Protein AF-A0A1C2GJH0-F1 (afdb_monomer_lite)

Sequence (379 aa):
MHFSRSEIKTSQNTSKAVANNSGSAGRSMPAVPVLQQKPAQKTEGEQQENQAETEGQPLQLKEDSFAGEGVVQREVVNKKNDGTELGAVAEEFFNHVNELAQNAYKFAVNAPGLGPYAGLDGYTELWKEKWDMHLAGLPVPLMAATFGYVVESLVSNVLGPFRPTPPGGYTIYYQVVVGGTRPDLVLRKSDTGEDVAWIDLTAAESGGHIFDKDNWDKKVPRYAEVVYPSLSPGTLMLMRANRDNVSAGLTQEEFEEQKKQVEEAYALKKAQWMEMGKNYQYGVLKNQIPAAPMLLEIRPDLKQNFIKDRLQQDFGVEEINIGLIPSILSAMGVLSGPWGFGLGTSSSRAAGEVWLTEHDPAPPTIPENETGIVEENIN

Radius of gyration: 28.13 Å; chains: 1; bounding box: 59×109×71 Å

pLDDT: mean 75.01, std 23.37, range [28.91, 97.94]

Secondary structure (DSSP, 8-state):
---------------------------PPPPPP---PPPPPP---------------------------------EEEEE--SSHHHHHHHHHHHHHHHHHHHHHHHHHH-TT-GGGTTSSHHHHHHHHHHHHHHTT---TTHHHHHHHHHHHHHH-TTSTTPPPPPTTEEEEES--BTTB--SEEEEETTT--EEEEEEEEEGGGTTGGGGSTTGGGT-S-EEEEEE----HHHHHHHHHHTT---S---HHHHHHHHHHHHHHHHHHHHHHHHHHGGG-HHHHGGGSSS-HHHHHH-HHHHHHHHHHHHHHHHT-S---TTTHHHHHHHTT--SGGGT--TT----HHHHHHHHHHH-SS-----------------

Foldseek 3Di:
DDDDDDDDDDDDDDDDDDPPPPDPPPPPDPDDDDPDDDDDDDDDDDDDDDDDDDDPDPPDQDPDPDPDDDDDVQDLDPWFAPPDPLSVLQVVQSSLLLVLLQVQLVLCLLAVCNVVCCVVDPLSVVSNVQLVCLVVVHDRPPNQVSSQVSSLSQQLDPPHPSDDDRDPQKDKDAQDDDDPDTFRIFIAGPPPRDTSEGEHEEEPVGPDCVCVPPNVVVVYNTYTYRYDHTDALLSSVSSVVSVRVPPRDPDPVNSVVSSVLSVVLLVVLLVVLLVVLVCVACVNCVVVQPDDPVVCVVCLVSLLVVSQVVCCVVLVHPGDDSLASCQLSVSNVYHCVSSPDDPPRDHDVRSNSSSCQVRVPDHRPSPPDPPPPPPPPPD

Structure (mmCIF, N/CA/C/O backbone):
data_AF-A0A1C2GJH0-F1
#
_entry.id   AF-A0A1C2GJH0-F1
#
loop_
_atom_site.group_PDB
_atom_site.id
_atom_site.type_symbol
_atom_site.label_atom_id
_atom_site.label_alt_id
_atom_site.label_comp_id
_atom_site.label_asym_id
_atom_site.label_entity_id
_atom_site.label_seq_id
_atom_site.pdbx_PDB_ins_code
_atom_site.Cartn_x
_atom_site.Cartn_y
_atom_site.Cartn_z
_atom_site.occupancy
_atom_site.B_iso_or_equiv
_atom_site.auth_seq_id
_atom_site.auth_comp_id
_atom_site.auth_asym_id
_atom_site.auth_atom_id
_atom_site.pdbx_PDB_model_num
ATOM 1 N N . MET A 1 1 ? -7.370 66.327 -26.637 1.00 39.22 1 MET A N 1
ATOM 2 C CA . MET A 1 1 ? -8.053 65.712 -27.794 1.00 39.22 1 MET A CA 1
ATOM 3 C C . MET A 1 1 ? -8.318 64.258 -27.453 1.00 39.22 1 MET A C 1
ATOM 5 O O . MET A 1 1 ? -7.414 63.438 -27.516 1.00 39.22 1 MET A O 1
ATOM 9 N N . HIS A 1 2 ? -9.526 63.988 -26.967 1.00 34.94 2 HIS A N 1
ATOM 10 C CA . HIS A 1 2 ? -10.032 62.648 -26.698 1.00 34.94 2 HIS A CA 1
ATOM 11 C C . HIS A 1 2 ? -10.598 62.075 -27.994 1.00 34.94 2 HIS A C 1
ATOM 13 O O . HIS A 1 2 ? -11.453 62.716 -28.600 1.00 34.94 2 HIS A O 1
ATOM 19 N N . PHE A 1 3 ? -10.160 60.880 -28.389 1.00 35.06 3 PHE A N 1
ATOM 20 C CA . PHE A 1 3 ? -10.878 60.087 -29.380 1.00 35.06 3 PHE A CA 1
ATOM 21 C C . PHE A 1 3 ? -11.395 58.802 -28.746 1.00 35.06 3 PHE A C 1
ATOM 23 O O . PHE A 1 3 ? -10.656 57.993 -28.186 1.00 35.06 3 PHE A O 1
ATOM 30 N N . SER A 1 4 ? -12.718 58.725 -28.811 1.00 37.09 4 SER A N 1
ATOM 31 C CA . SER A 1 4 ? -13.616 57.691 -28.332 1.00 37.09 4 SER A CA 1
ATOM 32 C C . SER A 1 4 ? -13.367 56.369 -29.061 1.00 37.09 4 SER A C 1
ATOM 34 O O . SER A 1 4 ? -13.242 56.352 -30.286 1.00 37.09 4 SER A O 1
ATOM 36 N N . ARG A 1 5 ? -13.309 55.259 -28.316 1.00 41.16 5 ARG A N 1
ATOM 37 C CA . ARG A 1 5 ? -13.349 53.901 -28.875 1.00 41.16 5 ARG A CA 1
ATOM 38 C C . ARG A 1 5 ? -14.808 53.481 -29.016 1.00 41.16 5 ARG A C 1
ATOM 40 O O . ARG A 1 5 ? -15.501 53.309 -28.019 1.00 41.16 5 ARG A O 1
ATOM 47 N N . SER A 1 6 ? -15.247 53.329 -30.259 1.00 42.00 6 SER A N 1
ATOM 48 C CA . SER A 1 6 ? -16.534 52.754 -30.633 1.00 42.00 6 SER A CA 1
ATOM 49 C C . SER A 1 6 ? -16.524 51.234 -30.489 1.00 42.00 6 SER A C 1
ATOM 51 O O . SER A 1 6 ? -15.601 50.554 -30.940 1.00 42.00 6 SER A O 1
ATOM 53 N N . GLU A 1 7 ? -17.591 50.736 -29.879 1.00 36.31 7 GLU A N 1
ATOM 54 C CA . GLU A 1 7 ? -17.977 49.337 -29.753 1.00 36.31 7 GLU A CA 1
ATOM 55 C C . GLU A 1 7 ? -18.173 48.677 -31.127 1.00 36.31 7 GLU A C 1
ATOM 57 O O . GLU A 1 7 ? -18.826 49.237 -32.007 1.00 36.31 7 GLU A O 1
ATOM 62 N N . ILE A 1 8 ? -17.682 47.445 -31.288 1.00 43.31 8 ILE A N 1
ATOM 63 C CA . ILE A 1 8 ? -18.180 46.512 -32.303 1.00 43.31 8 ILE A CA 1
ATOM 64 C C . ILE A 1 8 ? -18.640 45.259 -31.565 1.00 43.31 8 ILE A C 1
ATOM 66 O O . ILE A 1 8 ? -17.841 44.503 -31.015 1.00 43.31 8 ILE A O 1
ATOM 70 N N . LYS A 1 9 ? -19.962 45.083 -31.536 1.00 36.53 9 LYS A N 1
ATOM 71 C CA . LYS A 1 9 ? -20.650 43.853 -31.150 1.00 36.53 9 LYS A CA 1
ATOM 72 C C . LYS A 1 9 ? -20.667 42.913 -32.352 1.00 36.53 9 LYS A C 1
ATOM 74 O O . LYS A 1 9 ? -21.190 43.275 -33.403 1.00 36.53 9 LYS A O 1
ATOM 79 N N . THR A 1 10 ? -20.206 41.685 -32.161 1.00 39.91 10 THR A N 1
ATOM 80 C CA . THR A 1 10 ? -20.516 40.557 -33.045 1.00 39.91 10 THR A CA 1
ATOM 81 C C . THR A 1 10 ? -21.012 39.398 -32.193 1.00 39.91 10 THR A C 1
ATOM 83 O O . THR A 1 10 ? -20.280 38.842 -31.379 1.00 39.91 10 THR A O 1
ATOM 86 N N . SER A 1 11 ? -22.291 39.064 -32.365 1.00 34.78 11 SER A N 1
ATOM 87 C CA . SER A 1 11 ? -22.925 37.869 -31.815 1.00 34.78 11 SER A CA 1
ATOM 88 C C . SER A 1 11 ? -23.020 36.805 -32.905 1.00 34.78 11 SER A C 1
ATOM 90 O O . SER A 1 11 ? -23.638 37.080 -33.931 1.00 34.78 11 SER A O 1
ATOM 92 N N . GLN A 1 12 ? -22.497 35.603 -32.669 1.00 34.97 12 GLN A N 1
ATOM 93 C CA . GLN A 1 12 ? -22.937 34.348 -33.301 1.00 34.97 12 GLN A CA 1
ATOM 94 C C . GLN A 1 12 ? -22.677 33.223 -32.281 1.00 34.97 12 GLN A C 1
ATOM 96 O O . GLN A 1 12 ? -21.554 33.040 -31.831 1.00 34.97 12 GLN A O 1
ATOM 101 N N . ASN A 1 13 ? -23.721 32.741 -31.609 1.00 33.12 13 ASN A N 1
ATOM 102 C CA . ASN A 1 13 ? -24.522 31.553 -31.930 1.00 33.12 13 ASN A CA 1
ATOM 103 C C . ASN A 1 13 ? -23.788 30.201 -31.837 1.00 33.12 13 ASN A C 1
ATOM 105 O O . ASN A 1 13 ? -23.097 29.764 -32.746 1.00 33.12 13 ASN A O 1
ATOM 109 N N . THR A 1 14 ? -24.054 29.546 -30.702 1.00 37.66 14 THR A N 1
ATOM 110 C CA . THR A 1 14 ? -24.513 28.155 -30.546 1.00 37.66 14 THR A CA 1
ATOM 111 C C . THR A 1 14 ? -23.864 27.059 -31.390 1.00 37.66 14 THR A C 1
ATOM 113 O O . THR A 1 14 ? -24.236 26.826 -32.536 1.00 37.66 14 THR A O 1
ATOM 116 N N . SER A 1 15 ? -23.070 26.226 -30.716 1.00 34.47 15 SER A N 1
ATOM 117 C CA . SER A 1 15 ? -23.061 24.773 -30.918 1.00 34.47 15 SER A CA 1
ATOM 118 C C . SER A 1 15 ? -22.709 24.085 -29.597 1.00 34.47 15 SER A C 1
ATOM 120 O O . SER A 1 15 ? -21.550 23.999 -29.204 1.00 34.47 15 SER A O 1
ATOM 122 N N . LYS A 1 16 ? -23.745 23.634 -28.877 1.00 35.53 16 LYS A N 1
ATOM 123 C CA . LYS A 1 16 ? -23.615 22.666 -27.782 1.00 35.53 16 LYS A CA 1
ATOM 124 C C . LYS A 1 16 ? -23.274 21.316 -28.411 1.00 35.53 16 LYS A C 1
ATOM 126 O O . LYS A 1 16 ? -24.158 20.657 -28.950 1.00 35.53 16 LYS A O 1
ATOM 131 N N . ALA A 1 17 ? -22.011 20.913 -28.344 1.00 32.50 17 ALA A N 1
ATOM 132 C CA . ALA A 1 17 ? -21.631 19.529 -28.581 1.00 32.50 17 ALA A CA 1
ATOM 133 C C . ALA A 1 17 ? -21.962 18.725 -27.316 1.00 32.50 17 ALA A C 1
ATOM 135 O O . ALA A 1 17 ? -21.299 18.840 -26.287 1.00 32.50 17 ALA A O 1
ATOM 136 N N . VAL A 1 18 ? -23.047 17.956 -27.392 1.00 37.41 18 VAL A N 1
ATOM 137 C CA . VAL A 1 18 ? -23.379 16.888 -26.449 1.00 37.41 18 VAL A CA 1
ATOM 138 C C . VAL A 1 18 ? -22.428 15.732 -26.749 1.00 37.41 18 VAL A C 1
ATOM 140 O O . VAL A 1 18 ? -22.618 15.008 -27.723 1.00 37.41 18 VAL A O 1
ATOM 143 N N . ALA A 1 19 ? -21.381 15.580 -25.942 1.00 34.38 19 ALA A N 1
ATOM 144 C CA . ALA A 1 19 ? -20.588 14.360 -25.930 1.00 34.38 19 ALA A CA 1
ATOM 145 C C . ALA A 1 19 ? -21.296 13.348 -25.020 1.00 34.38 19 ALA A C 1
ATOM 147 O O . ALA A 1 19 ? -21.221 13.422 -23.794 1.00 34.38 19 ALA A O 1
ATOM 148 N N . ASN A 1 20 ? -22.026 12.429 -25.654 1.00 31.73 20 ASN A N 1
ATOM 149 C CA . ASN A 1 20 ? -22.469 11.174 -25.059 1.00 31.73 20 ASN A CA 1
ATOM 150 C C . ASN A 1 20 ? -21.229 10.383 -24.630 1.00 31.73 20 ASN A C 1
ATOM 152 O O . ASN A 1 20 ? -20.583 9.751 -25.464 1.00 31.73 20 ASN A O 1
ATOM 156 N N . ASN A 1 21 ? -20.901 10.413 -23.339 1.00 32.66 21 ASN A N 1
ATOM 157 C CA . ASN A 1 21 ? -19.925 9.497 -22.768 1.00 32.66 21 ASN A CA 1
ATOM 158 C C . ASN A 1 21 ? -20.664 8.209 -22.389 1.00 32.66 21 ASN A C 1
ATOM 160 O O . ASN A 1 21 ? -21.312 8.106 -21.347 1.00 32.66 21 ASN A O 1
ATOM 164 N N . SER A 1 22 ? -20.635 7.253 -23.309 1.00 34.00 22 SER A N 1
ATOM 165 C CA . SER A 1 22 ? -21.149 5.905 -23.130 1.00 34.00 22 SER A CA 1
ATOM 166 C C . SER A 1 22 ? -20.322 5.155 -22.084 1.00 34.00 22 SER A C 1
ATOM 168 O O . SER A 1 22 ? -19.172 4.809 -22.332 1.00 34.00 22 SER A O 1
ATOM 170 N N . GLY A 1 23 ? -20.943 4.893 -20.934 1.00 32.69 23 GLY A N 1
ATOM 171 C CA . GLY A 1 23 ? -20.806 3.646 -20.181 1.00 32.69 23 GLY A CA 1
ATOM 172 C C . GLY A 1 23 ? -19.397 3.211 -19.780 1.00 32.69 23 GLY A C 1
ATOM 173 O O . GLY A 1 23 ? -18.902 2.206 -20.281 1.00 32.69 23 GLY A O 1
ATOM 174 N N . SER A 1 24 ? -18.825 3.857 -18.762 1.00 34.06 24 SER A N 1
ATOM 175 C CA . SER A 1 24 ? -18.012 3.109 -17.798 1.00 34.06 24 SER A CA 1
ATOM 176 C C . SER A 1 24 ? -18.983 2.272 -16.970 1.00 34.06 24 SER A C 1
ATOM 178 O O . SER A 1 24 ? -19.619 2.766 -16.038 1.00 34.06 24 SER A O 1
ATOM 180 N N . ALA A 1 25 ? -19.178 1.019 -17.379 1.00 34.12 25 ALA A N 1
ATOM 181 C CA . ALA A 1 25 ? -19.816 0.018 -16.545 1.00 34.12 25 ALA A CA 1
ATOM 182 C C . ALA A 1 25 ? -18.879 -0.252 -15.363 1.00 34.12 25 ALA A C 1
ATOM 184 O O . ALA A 1 25 ? -18.069 -1.178 -15.386 1.00 34.12 25 ALA A O 1
ATOM 185 N N . GLY A 1 26 ? -18.978 0.589 -14.331 1.00 32.22 26 GLY A N 1
ATOM 186 C CA . GLY A 1 26 ? -18.554 0.210 -12.998 1.00 32.22 26 GLY A CA 1
ATOM 187 C C . GLY A 1 26 ? -19.263 -1.097 -12.685 1.00 32.22 26 GLY A C 1
ATOM 188 O O . GLY A 1 26 ? -20.493 -1.138 -12.613 1.00 32.22 26 GLY A O 1
ATOM 189 N N . ARG A 1 27 ? -18.501 -2.188 -12.585 1.00 33.00 27 ARG A N 1
ATOM 190 C CA . ARG A 1 27 ? -19.006 -3.422 -11.998 1.00 33.00 27 ARG A CA 1
ATOM 191 C C . ARG A 1 27 ? -19.407 -3.065 -10.570 1.00 33.00 27 ARG A C 1
ATOM 193 O O . ARG A 1 27 ? -18.554 -2.952 -9.697 1.00 33.00 27 ARG A O 1
ATOM 200 N N . SER A 1 28 ? -20.701 -2.811 -10.374 1.00 30.39 28 SER A N 1
ATOM 201 C CA . SER A 1 28 ? -21.332 -2.802 -9.061 1.00 30.39 28 SER A CA 1
ATOM 202 C C . SER A 1 28 ? -20.929 -4.106 -8.397 1.00 30.39 28 SER A C 1
ATOM 204 O O . SER A 1 28 ? -21.224 -5.183 -8.919 1.00 30.39 28 SER A O 1
ATOM 206 N N . MET A 1 29 ? -20.193 -3.995 -7.297 1.00 38.44 29 MET A N 1
ATOM 207 C CA . MET A 1 29 ? -19.873 -5.135 -6.453 1.00 38.44 29 MET A CA 1
ATOM 208 C C . MET A 1 29 ? -21.192 -5.813 -6.050 1.00 38.44 29 MET A C 1
ATOM 210 O O . MET A 1 29 ? -22.192 -5.115 -5.830 1.00 38.44 29 MET A O 1
ATOM 214 N N . PRO A 1 30 ? -21.241 -7.153 -5.998 1.00 31.55 30 PRO A N 1
ATOM 215 C CA . PRO A 1 30 ? -22.399 -7.846 -5.462 1.00 31.55 30 PRO A CA 1
ATOM 216 C C . PRO A 1 30 ? -22.631 -7.371 -4.024 1.00 31.55 30 PRO A C 1
ATOM 218 O O . PRO A 1 30 ? -21.698 -7.290 -3.226 1.00 31.55 30 PRO A O 1
ATOM 221 N N . ALA A 1 31 ? -23.876 -7.022 -3.703 1.00 29.72 31 ALA A N 1
ATOM 222 C CA . ALA A 1 31 ? -24.271 -6.750 -2.332 1.00 29.72 31 ALA A CA 1
ATOM 223 C C . ALA A 1 31 ? -23.976 -8.002 -1.494 1.00 29.72 31 ALA A C 1
ATOM 225 O O . ALA A 1 31 ? -24.549 -9.063 -1.745 1.00 29.72 31 ALA A O 1
ATOM 226 N N . VAL A 1 32 ? -23.066 -7.880 -0.528 1.00 40.00 32 VAL A N 1
ATOM 227 C CA . VAL A 1 32 ? -22.809 -8.930 0.459 1.00 40.00 32 VAL A CA 1
ATOM 228 C C . VAL A 1 32 ? -24.107 -9.129 1.254 1.00 40.00 32 VAL A C 1
ATOM 230 O O . VAL A 1 32 ? -24.621 -8.156 1.815 1.00 40.00 32 VAL A O 1
ATOM 233 N N . PRO A 1 33 ? -24.694 -10.339 1.283 1.00 30.58 33 PRO A N 1
ATOM 234 C CA . PRO A 1 33 ? -25.887 -10.576 2.073 1.00 30.58 33 PRO A CA 1
ATOM 235 C C . PRO A 1 33 ? -25.558 -10.409 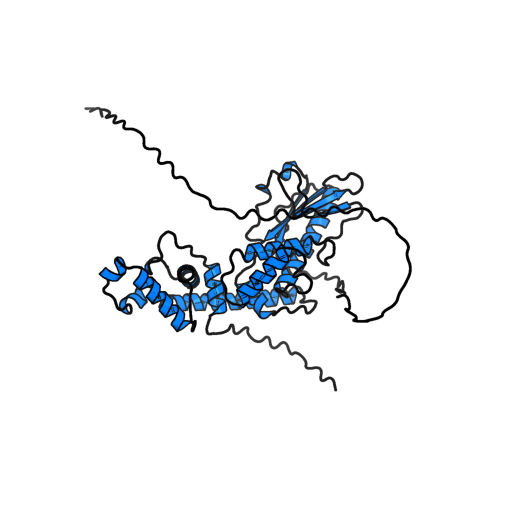3.556 1.00 30.58 33 PRO A C 1
ATOM 237 O O . PRO A 1 33 ? -24.651 -11.047 4.086 1.00 30.58 33 PRO A O 1
ATOM 240 N N . VAL A 1 34 ? -26.333 -9.561 4.231 1.00 35.03 34 VAL A N 1
ATOM 241 C CA . VAL A 1 34 ? -26.335 -9.450 5.690 1.00 35.03 34 VAL A CA 1
ATOM 242 C C . VAL A 1 34 ? -26.711 -10.818 6.264 1.00 35.03 34 VAL A C 1
ATOM 244 O O . VAL A 1 34 ? -27.834 -11.289 6.072 1.00 35.03 34 VAL A O 1
ATOM 247 N N . LEU A 1 35 ? -25.771 -11.456 6.964 1.00 30.44 35 LEU A N 1
ATOM 248 C CA . LEU A 1 35 ? -26.001 -12.663 7.756 1.00 30.44 35 LEU A CA 1
ATOM 249 C C . LEU A 1 35 ? -26.991 -12.335 8.885 1.00 30.44 35 LEU A C 1
ATOM 251 O O . LEU A 1 35 ? -26.616 -11.895 9.970 1.00 30.44 35 LEU A O 1
ATOM 255 N N . GLN A 1 36 ? -28.284 -12.531 8.622 1.00 32.53 36 GLN A N 1
ATOM 256 C CA . GLN A 1 36 ? -29.311 -12.532 9.658 1.00 32.53 36 GLN A CA 1
ATOM 257 C C . GLN A 1 36 ? -29.128 -13.776 10.530 1.00 32.53 36 GLN A C 1
ATOM 259 O O . GLN A 1 36 ? -29.364 -14.904 10.094 1.00 32.53 36 GLN A O 1
ATOM 264 N N . GLN A 1 37 ? -28.716 -13.567 11.779 1.00 34.84 37 GLN A N 1
ATOM 265 C CA . GLN A 1 37 ? -28.674 -14.617 12.789 1.00 34.84 37 GLN A CA 1
ATOM 266 C C . GLN A 1 37 ? -30.101 -15.102 13.084 1.00 34.84 37 GLN A C 1
ATOM 268 O O . GLN A 1 37 ? -30.954 -14.351 13.557 1.00 34.84 37 GLN A O 1
ATOM 273 N N . LYS A 1 38 ? -30.362 -16.377 12.783 1.00 35.25 38 LYS A N 1
ATOM 274 C CA . LYS A 1 38 ? -31.616 -17.072 13.092 1.00 35.25 38 LYS A CA 1
ATOM 275 C C . LYS A 1 38 ? -31.499 -17.716 14.484 1.00 35.25 38 LYS A C 1
ATOM 277 O O . LYS A 1 38 ? -30.483 -18.358 14.746 1.00 35.25 38 LYS A O 1
ATOM 282 N N . PRO A 1 39 ? -32.499 -17.594 15.377 1.00 31.83 39 PRO A N 1
ATOM 283 C CA . PRO A 1 39 ? -32.430 -18.205 16.700 1.00 31.83 39 PRO A CA 1
ATOM 284 C C . PRO A 1 39 ? -32.543 -19.734 16.624 1.00 31.83 39 PRO A C 1
ATOM 286 O O . PRO A 1 39 ? -33.319 -20.285 15.839 1.00 31.83 39 PRO A O 1
ATOM 289 N N . ALA A 1 40 ? -31.745 -20.402 17.459 1.00 32.56 40 ALA A N 1
ATOM 290 C CA . ALA A 1 40 ? -31.603 -21.849 17.536 1.00 32.56 40 ALA A CA 1
ATOM 291 C C . ALA A 1 40 ? -32.898 -22.550 17.990 1.00 32.56 40 ALA A C 1
ATOM 293 O O . ALA A 1 40 ? -33.461 -22.228 19.036 1.00 32.56 40 ALA A O 1
ATOM 294 N N . GLN A 1 41 ? -33.327 -23.563 17.233 1.00 31.80 41 GLN A N 1
ATOM 295 C CA . GLN A 1 41 ? -34.280 -24.571 17.697 1.00 31.80 41 GLN A CA 1
ATOM 296 C C . GLN A 1 41 ? -33.515 -25.810 18.169 1.00 31.80 41 GLN A C 1
ATOM 298 O O . GLN A 1 41 ? -32.755 -26.413 17.414 1.00 31.80 41 GLN A O 1
ATOM 303 N N . LYS A 1 42 ? -33.738 -26.177 19.436 1.00 38.25 42 LYS A N 1
ATOM 304 C CA . LYS A 1 42 ? -33.327 -27.452 20.030 1.00 38.25 42 LYS A CA 1
ATOM 305 C C . LYS A 1 42 ? -34.001 -28.609 19.297 1.00 38.25 42 LYS A C 1
ATOM 307 O O . LYS A 1 42 ? -35.226 -28.636 19.222 1.00 38.25 42 LYS A O 1
ATOM 312 N N . THR A 1 43 ? -33.210 -29.593 18.879 1.00 33.41 43 THR A N 1
ATOM 313 C CA . THR A 1 43 ? -33.709 -30.951 18.642 1.00 33.41 43 THR A CA 1
ATOM 314 C C . THR A 1 43 ? -32.710 -31.936 19.236 1.00 33.41 43 THR A C 1
ATOM 316 O O . THR A 1 43 ? -31.521 -31.875 18.934 1.00 33.41 43 THR A O 1
ATOM 319 N N . GLU A 1 44 ? -33.207 -32.779 20.134 1.00 38.00 44 GLU A N 1
ATOM 320 C CA . GLU A 1 44 ? -32.527 -33.944 20.699 1.00 38.00 44 GLU A CA 1
ATOM 321 C C . GLU A 1 44 ? -32.543 -35.094 19.678 1.00 38.00 44 GLU A C 1
ATOM 323 O O . GLU A 1 44 ? -33.517 -35.248 18.939 1.00 38.00 44 GLU A O 1
ATOM 328 N N . GLY A 1 45 ? -31.485 -35.908 19.641 1.00 32.66 45 GLY A N 1
ATOM 329 C CA . GLY A 1 45 ? -31.431 -37.124 18.826 1.00 32.66 45 GLY A CA 1
ATOM 330 C C . GLY A 1 45 ? -30.028 -37.727 18.748 1.00 32.66 45 GLY A C 1
ATOM 331 O O . GLY A 1 45 ? -29.094 -37.076 18.301 1.00 32.66 45 GLY A O 1
ATOM 332 N N . GLU A 1 46 ? -29.908 -38.958 19.227 1.00 32.47 46 GLU A N 1
ATOM 333 C CA . GLU A 1 46 ? -28.705 -39.721 19.572 1.00 32.47 46 GLU A CA 1
ATOM 334 C C . GLU A 1 46 ? -27.841 -40.271 18.412 1.00 32.47 46 GLU A C 1
ATOM 336 O O . GLU A 1 46 ? -28.348 -40.634 17.357 1.00 32.47 46 GLU A O 1
ATOM 341 N N . GLN A 1 47 ? -26.545 -40.432 18.744 1.00 33.62 47 GLN A N 1
ATOM 342 C CA . GLN A 1 47 ? -25.584 -41.510 18.412 1.00 33.62 47 GLN A CA 1
ATOM 343 C C . GLN A 1 47 ? -25.230 -41.839 16.942 1.00 33.62 47 GLN A C 1
ATOM 345 O O . GLN A 1 47 ? -26.026 -42.415 16.212 1.00 33.62 47 GLN A O 1
ATOM 350 N N . GLN A 1 48 ? -23.946 -41.688 16.576 1.00 32.22 48 GLN A N 1
ATOM 351 C CA . GLN A 1 48 ? -22.964 -42.797 16.563 1.00 32.22 48 GLN A CA 1
ATOM 352 C C . GLN A 1 48 ? -21.537 -42.325 16.212 1.00 32.22 48 GLN A C 1
ATOM 354 O O . GLN A 1 48 ? -21.336 -41.377 15.458 1.00 32.22 48 GLN A O 1
ATOM 359 N N . GLU A 1 49 ? -20.569 -43.018 16.816 1.00 35.19 49 GLU A N 1
ATOM 360 C CA . GLU A 1 49 ? -19.113 -42.905 16.690 1.00 35.19 49 GLU A CA 1
ATOM 361 C C . GLU A 1 49 ? -18.589 -42.953 15.247 1.00 35.19 49 GLU A C 1
ATOM 363 O O . GLU A 1 49 ? -18.989 -43.806 14.458 1.00 35.19 49 GLU A O 1
ATOM 368 N N . ASN A 1 50 ? -17.576 -42.132 14.954 1.00 33.34 50 ASN A N 1
ATOM 369 C CA . ASN A 1 50 ? -16.289 -42.646 14.480 1.00 33.34 50 ASN A CA 1
ATOM 370 C C . ASN A 1 50 ? -15.191 -41.588 14.642 1.00 33.34 50 ASN A C 1
ATOM 372 O O . ASN A 1 50 ? -15.292 -40.465 14.152 1.00 33.34 50 ASN A O 1
ATOM 376 N N . GLN A 1 51 ? -14.155 -41.987 15.374 1.00 34.31 51 GLN A N 1
ATOM 377 C CA . GLN A 1 51 ? -12.935 -41.241 15.647 1.00 34.31 51 GLN A CA 1
ATOM 378 C C . GLN A 1 51 ? -12.070 -41.137 14.385 1.00 34.31 51 GLN A C 1
ATOM 380 O O . GLN A 1 51 ? -11.763 -42.143 13.748 1.00 34.31 51 GLN A O 1
ATOM 385 N N . ALA A 1 52 ? -11.620 -39.924 14.079 1.00 33.19 52 ALA A N 1
ATOM 386 C CA . ALA A 1 52 ? -10.389 -39.670 13.344 1.00 33.19 52 ALA A CA 1
ATOM 387 C C . ALA A 1 52 ? -9.781 -38.395 13.939 1.00 33.19 52 ALA A C 1
ATOM 389 O O . ALA A 1 52 ? -10.165 -37.278 13.598 1.00 33.19 52 ALA A O 1
ATOM 390 N N . GLU A 1 53 ? -8.900 -38.588 14.918 1.00 33.31 53 GLU A N 1
ATOM 391 C CA . GLU A 1 53 ? -8.087 -37.536 15.516 1.00 33.31 53 GLU A CA 1
ATOM 392 C C . GLU A 1 53 ? -7.114 -37.001 14.460 1.00 33.31 53 GLU A C 1
ATOM 394 O O . GLU A 1 53 ? -6.279 -37.720 13.914 1.00 33.31 53 GLU A O 1
ATOM 399 N N . THR A 1 54 ? -7.228 -35.716 14.146 1.00 33.19 54 THR A N 1
ATOM 400 C CA . THR A 1 54 ? -6.132 -34.938 13.571 1.00 33.19 54 THR A CA 1
ATOM 401 C C . THR A 1 54 ? -6.093 -33.648 14.372 1.00 33.19 54 THR A C 1
ATOM 403 O O . THR A 1 54 ? -6.879 -32.729 14.148 1.00 33.19 54 THR A O 1
ATOM 406 N N . GLU A 1 55 ? -5.257 -33.650 15.407 1.00 31.95 55 GLU A N 1
ATOM 407 C CA . GLU A 1 55 ? -5.053 -32.532 16.322 1.00 31.95 55 GLU A CA 1
ATOM 408 C C . GLU A 1 55 ? -4.463 -31.332 15.566 1.00 31.95 55 GLU A C 1
ATOM 410 O O . GLU A 1 55 ? -3.256 -31.221 15.364 1.00 31.95 55 GLU A O 1
ATOM 415 N N . GLY A 1 56 ? -5.325 -30.409 15.144 1.00 32.12 56 GLY A N 1
ATOM 416 C CA . GLY A 1 56 ? -4.934 -29.029 14.886 1.00 32.12 56 GLY A CA 1
ATOM 417 C C . GLY A 1 56 ? -4.885 -28.292 16.218 1.00 32.12 56 GLY A C 1
ATOM 418 O O . GLY A 1 56 ? -5.929 -27.915 16.750 1.00 32.12 56 GLY A O 1
ATOM 419 N N . GLN A 1 57 ? -3.689 -28.113 16.782 1.00 30.20 57 GLN A N 1
ATOM 420 C CA . GLN A 1 57 ? -3.516 -27.255 17.952 1.00 30.20 57 GLN A CA 1
ATOM 421 C C . GLN A 1 57 ? -3.953 -25.820 17.606 1.00 30.20 57 GLN A C 1
ATOM 423 O O . GLN A 1 57 ? -3.479 -25.265 16.611 1.00 30.20 57 GLN A O 1
ATOM 428 N N . PRO A 1 58 ? -4.834 -25.186 18.399 1.00 32.91 58 PRO A N 1
ATOM 429 C CA . PRO A 1 58 ? -5.117 -23.771 18.239 1.00 32.91 58 PRO A CA 1
ATOM 430 C C . PRO A 1 58 ? -3.864 -22.970 18.608 1.00 32.91 58 PRO A C 1
ATOM 432 O O . PRO A 1 58 ? -3.301 -23.154 19.687 1.00 32.91 58 PRO A O 1
ATOM 435 N N . LEU A 1 59 ? -3.440 -22.077 17.710 1.00 34.69 59 LEU A N 1
ATOM 436 C CA . LEU A 1 59 ? -2.427 -21.051 17.964 1.00 34.69 59 LEU A CA 1
ATOM 437 C C . LEU A 1 59 ? -2.852 -20.218 19.185 1.00 34.69 59 LEU A C 1
ATOM 439 O O . LEU A 1 59 ? -3.633 -19.275 19.074 1.00 34.69 59 LEU A O 1
ATOM 443 N N . GLN A 1 60 ? -2.355 -20.588 20.364 1.00 28.91 60 GLN A N 1
ATOM 444 C CA . GLN A 1 60 ? -2.415 -19.752 21.554 1.00 28.91 60 GLN A CA 1
ATOM 445 C C . GLN A 1 60 ? -1.388 -18.637 21.380 1.00 28.91 60 GLN A C 1
ATOM 447 O O . GLN A 1 60 ? -0.190 -18.835 21.579 1.00 28.91 60 GLN A O 1
ATOM 452 N N . LEU A 1 61 ? -1.862 -17.460 20.978 1.00 34.47 61 LEU A N 1
ATOM 453 C CA . LEU A 1 61 ? -1.095 -16.230 21.116 1.00 34.47 61 LEU A CA 1
ATOM 454 C C . LEU A 1 61 ? -0.893 -15.997 22.617 1.00 34.47 61 LEU A C 1
ATOM 456 O O . LEU A 1 61 ? -1.859 -15.795 23.351 1.00 34.47 61 LEU A O 1
ATOM 460 N N . LYS A 1 62 ? 0.354 -16.102 23.081 1.00 31.38 62 LYS A N 1
ATOM 461 C CA . LYS A 1 62 ? 0.716 -15.718 24.445 1.00 31.38 62 LYS A CA 1
ATOM 462 C C . LYS A 1 62 ? 0.473 -14.220 24.603 1.00 31.38 62 LYS A C 1
ATOM 464 O O . LYS A 1 62 ? 1.024 -13.418 23.853 1.00 31.38 62 LYS A O 1
ATOM 469 N N . GLU A 1 63 ? -0.358 -13.867 25.576 1.00 32.81 63 GLU A N 1
ATOM 470 C CA . GLU A 1 63 ? -0.533 -12.500 26.058 1.00 32.81 63 GLU A CA 1
ATOM 471 C C . GLU A 1 63 ? 0.715 -12.091 26.851 1.00 32.81 63 GLU A C 1
ATOM 473 O O . GLU A 1 63 ? 0.720 -12.097 28.081 1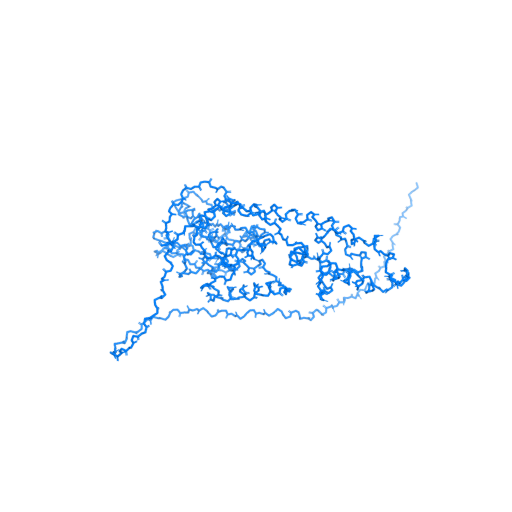.00 32.81 63 GLU A O 1
ATOM 478 N N . ASP A 1 64 ? 1.801 -11.765 26.153 1.00 33.28 64 ASP A N 1
ATOM 479 C CA . ASP A 1 64 ? 2.919 -11.084 26.792 1.00 33.28 64 ASP A CA 1
ATOM 480 C C . ASP A 1 64 ? 2.580 -9.591 26.872 1.00 33.28 64 ASP A C 1
ATOM 482 O O . ASP A 1 64 ? 2.521 -8.864 25.878 1.00 33.28 64 ASP A O 1
ATOM 486 N N . SER A 1 65 ? 2.302 -9.137 28.091 1.00 31.72 65 SER A N 1
ATOM 487 C CA . SER A 1 65 ? 2.103 -7.734 28.438 1.00 31.72 65 SER A CA 1
ATOM 488 C C . SER A 1 65 ? 3.401 -6.950 28.204 1.00 31.72 65 SER A C 1
ATOM 490 O O . SER A 1 65 ? 4.286 -6.933 29.062 1.00 31.72 65 SER A O 1
ATOM 492 N N . PHE A 1 66 ? 3.525 -6.302 27.046 1.00 35.28 66 PHE A N 1
ATOM 493 C CA . PHE A 1 66 ? 4.685 -5.486 26.685 1.00 35.28 66 PHE A CA 1
ATOM 494 C C . PHE A 1 66 ? 4.444 -4.003 26.990 1.00 35.28 66 PHE A C 1
ATOM 496 O O . PHE A 1 66 ? 3.838 -3.267 26.213 1.00 35.28 66 PHE A O 1
ATOM 503 N N . ALA A 1 67 ? 4.981 -3.550 28.123 1.00 30.89 67 ALA A N 1
ATOM 504 C CA . ALA A 1 67 ? 5.254 -2.142 28.387 1.00 30.89 67 ALA A CA 1
ATOM 505 C C . ALA A 1 67 ? 6.679 -1.825 27.900 1.00 30.89 67 ALA A C 1
ATOM 507 O O . ALA A 1 67 ? 7.644 -1.986 28.641 1.00 30.89 67 ALA A O 1
ATOM 508 N N . GLY A 1 68 ? 6.813 -1.419 26.636 1.00 32.19 68 GLY A N 1
ATOM 509 C CA . GLY A 1 68 ? 8.078 -0.987 26.039 1.00 32.19 68 GLY A CA 1
ATOM 510 C C . GLY A 1 68 ? 7.846 0.185 25.089 1.00 32.19 68 GLY A C 1
ATOM 511 O O . GLY A 1 68 ? 7.152 0.054 24.082 1.00 32.19 68 GLY A O 1
ATOM 512 N N . GLU A 1 69 ? 8.376 1.355 25.441 1.00 33.81 69 GLU A N 1
ATOM 513 C CA . GLU A 1 69 ? 8.308 2.592 24.658 1.00 33.81 69 GLU A CA 1
ATOM 514 C C . GLU A 1 69 ? 9.238 2.529 23.435 1.00 33.81 69 GLU A C 1
ATOM 516 O O . GLU A 1 69 ? 10.311 3.121 23.411 1.00 33.81 69 GLU A O 1
ATOM 521 N N . GLY A 1 70 ? 8.796 1.842 22.383 1.00 33.03 70 GLY A N 1
ATOM 522 C CA . GLY A 1 70 ? 9.211 2.126 21.012 1.00 33.03 70 GLY A CA 1
ATOM 523 C C . GLY A 1 70 ? 8.184 3.066 20.388 1.00 33.03 70 GLY A C 1
ATOM 524 O O . GLY A 1 70 ? 7.003 2.718 20.298 1.00 33.03 70 GLY A O 1
ATOM 525 N N . VAL A 1 71 ? 8.593 4.280 20.011 1.00 35.44 71 VAL A N 1
ATOM 526 C CA . VAL A 1 71 ? 7.713 5.277 19.382 1.00 35.44 71 VAL A CA 1
ATOM 527 C C . VAL A 1 71 ? 7.374 4.812 17.964 1.00 35.44 71 VAL A C 1
ATOM 529 O O . VAL A 1 71 ? 7.971 5.241 16.983 1.00 35.44 71 VAL A O 1
ATOM 532 N N . VAL A 1 72 ? 6.373 3.938 17.861 1.00 41.06 72 VAL A N 1
ATOM 533 C CA . VAL A 1 72 ? 5.483 3.913 16.700 1.00 41.06 72 VAL A CA 1
ATOM 534 C C . VAL A 1 72 ? 4.944 5.330 16.556 1.00 41.06 72 VAL A C 1
ATOM 536 O O . VAL A 1 72 ? 4.670 5.998 17.558 1.00 41.06 72 VAL A O 1
ATOM 539 N N . GLN A 1 73 ? 4.773 5.795 15.326 1.00 44.22 73 GLN A N 1
ATOM 540 C CA . GLN A 1 73 ? 3.933 6.948 15.042 1.00 44.22 73 GLN A CA 1
ATOM 541 C C . GLN A 1 73 ? 2.498 6.592 15.485 1.00 44.22 73 GLN A C 1
ATOM 543 O O . GLN A 1 73 ? 1.690 6.080 14.717 1.00 44.22 73 GLN A O 1
ATOM 548 N N . ARG A 1 74 ? 2.235 6.728 16.792 1.00 51.19 74 ARG A N 1
ATOM 549 C CA . ARG A 1 74 ? 0.967 6.461 17.470 1.00 51.19 74 ARG A CA 1
ATOM 550 C C . ARG A 1 74 ? 0.053 7.616 17.132 1.00 51.19 74 ARG A C 1
ATOM 552 O O . ARG A 1 74 ? -0.050 8.569 17.900 1.00 51.19 74 ARG A O 1
ATOM 559 N N . GLU A 1 75 ? -0.559 7.568 15.964 1.00 62.03 75 GLU A N 1
ATOM 560 C CA . GLU A 1 75 ? -1.432 8.649 15.552 1.00 62.03 75 GLU A CA 1
ATOM 561 C C . GLU A 1 75 ? -2.860 8.129 15.438 1.00 62.03 75 GLU A C 1
ATOM 563 O O . GLU A 1 75 ? -3.337 7.689 14.400 1.00 62.03 75 GLU A O 1
ATOM 568 N N . VAL A 1 76 ? -3.573 8.190 16.564 1.00 66.25 76 VAL A N 1
ATOM 569 C CA . VAL A 1 76 ? -5.018 8.399 16.503 1.00 66.25 76 VAL A CA 1
ATOM 570 C C . VAL A 1 76 ? -5.190 9.830 16.000 1.00 66.25 76 VAL A C 1
ATOM 572 O O . VAL A 1 76 ? -5.166 10.784 16.784 1.00 66.25 76 VAL A O 1
ATOM 575 N N . VAL A 1 77 ? -5.264 9.993 14.682 1.00 71.38 77 VAL A N 1
ATOM 576 C CA . VAL A 1 77 ? -5.451 11.309 14.075 1.00 71.38 77 VAL A CA 1
ATOM 577 C C . VAL A 1 77 ? -6.907 11.723 14.215 1.00 71.38 77 VAL A C 1
ATOM 579 O O . VAL A 1 77 ? -7.819 10.908 14.372 1.00 71.38 77 VAL A O 1
ATOM 582 N N . ASN A 1 78 ? -7.135 13.035 14.188 1.00 67.50 78 ASN A N 1
ATOM 583 C CA . ASN A 1 78 ? -8.483 13.592 14.079 1.00 67.50 78 ASN A CA 1
ATOM 584 C C . ASN A 1 78 ? -9.425 13.201 15.234 1.00 67.50 78 ASN A C 1
ATOM 586 O O . ASN A 1 78 ? -10.645 13.157 15.077 1.00 67.50 78 ASN A O 1
ATOM 590 N N . LYS A 1 79 ? -8.851 12.953 16.417 1.00 77.56 79 LYS A N 1
ATOM 591 C CA . LYS A 1 79 ? -9.577 12.598 17.635 1.00 77.56 79 LYS A CA 1
ATOM 592 C C . LYS A 1 79 ? -10.378 13.781 18.170 1.00 77.56 79 LYS A C 1
ATOM 594 O O . LYS A 1 79 ? -9.820 14.825 18.509 1.00 77.56 79 LYS A O 1
ATOM 599 N N . LYS A 1 80 ? -11.682 13.574 18.356 1.00 78.06 80 LYS A N 1
ATOM 600 C CA . LYS A 1 80 ? -12.548 14.472 19.130 1.00 78.06 80 LYS A CA 1
ATOM 601 C C . LYS A 1 80 ? -12.932 13.799 20.445 1.00 78.06 80 LYS A C 1
ATOM 603 O O . LYS A 1 80 ? -13.608 12.773 20.445 1.00 78.06 80 LYS A O 1
ATOM 608 N N . ASN A 1 81 ? -12.504 14.391 21.558 1.00 75.62 81 ASN A N 1
ATOM 609 C CA . ASN A 1 81 ? -12.887 13.991 22.910 1.00 75.62 81 ASN A CA 1
ATOM 610 C C . ASN A 1 81 ? -13.440 15.215 23.660 1.00 75.62 81 ASN A C 1
ATOM 612 O O . ASN A 1 81 ? -12.965 16.330 23.456 1.00 75.62 81 ASN A O 1
ATOM 616 N N . ASP A 1 82 ? -14.448 15.017 24.504 1.00 78.25 82 ASP A N 1
ATOM 617 C CA . ASP A 1 82 ? -15.113 16.073 25.272 1.00 78.25 82 ASP A CA 1
ATOM 618 C C . ASP A 1 82 ? -14.684 16.126 26.749 1.00 78.25 82 ASP A C 1
ATOM 620 O O . ASP A 1 82 ? -15.187 16.958 27.502 1.00 78.25 82 ASP A O 1
ATOM 624 N N . GLY A 1 83 ? -13.750 15.261 27.171 1.00 77.19 83 GLY A N 1
ATOM 625 C CA . GLY A 1 83 ? -13.198 15.241 28.533 1.00 77.19 83 GLY A CA 1
ATOM 626 C C . GLY A 1 83 ? -14.165 14.718 29.601 1.00 77.19 83 GLY A C 1
ATOM 627 O O . GLY A 1 83 ? -13.917 14.884 30.794 1.00 77.19 83 GLY A O 1
ATOM 628 N N . THR A 1 84 ? -15.278 14.110 29.185 1.00 88.62 84 THR A N 1
ATOM 629 C CA . THR A 1 84 ? -16.263 13.491 30.082 1.00 88.62 84 THR A CA 1
ATOM 630 C C . THR A 1 84 ? -15.851 12.067 30.474 1.00 88.62 84 THR A C 1
ATOM 632 O O . THR A 1 84 ? -14.902 11.514 29.925 1.00 88.62 84 THR A O 1
ATOM 635 N N . GLU A 1 85 ? -16.590 11.425 31.383 1.00 86.69 85 GLU A N 1
ATOM 636 C CA . GLU A 1 85 ? -16.412 9.995 31.696 1.00 86.69 85 GLU A CA 1
ATOM 637 C C . GLU A 1 85 ? -16.554 9.113 30.441 1.00 86.69 85 GLU A C 1
ATOM 639 O O . GLU A 1 85 ? -15.713 8.260 30.170 1.00 86.69 85 GLU A O 1
ATOM 644 N N . LEU A 1 86 ? -17.557 9.394 29.602 1.00 89.19 86 LEU A N 1
ATOM 645 C CA . LEU A 1 86 ? -17.705 8.753 28.289 1.00 89.19 86 LEU A CA 1
ATOM 646 C C . LEU A 1 86 ? -16.551 9.103 27.340 1.00 89.19 86 LEU A C 1
ATOM 648 O O . LEU A 1 86 ? -16.216 8.324 26.452 1.00 89.19 86 LEU A O 1
ATOM 652 N N . GLY A 1 87 ? -15.943 10.271 27.538 1.00 90.62 87 GLY A N 1
ATOM 653 C CA . GLY A 1 87 ? -14.715 10.687 26.882 1.00 90.62 87 GLY A CA 1
ATOM 654 C C . GLY A 1 87 ? -13.520 9.802 27.215 1.00 90.62 87 GLY A C 1
ATOM 655 O O . GLY A 1 87 ? -12.781 9.416 26.312 1.00 90.62 87 GLY A O 1
ATOM 656 N N . ALA A 1 88 ? -13.349 9.435 28.485 1.00 90.81 88 ALA A N 1
ATOM 657 C CA . ALA A 1 88 ? -12.290 8.522 28.912 1.00 90.81 88 ALA A CA 1
ATOM 658 C C . ALA A 1 88 ? -12.493 7.109 28.336 1.00 90.81 88 ALA A C 1
ATOM 660 O O . ALA A 1 88 ? -11.552 6.522 27.810 1.00 90.81 88 ALA A O 1
ATOM 661 N N . VAL A 1 89 ? -13.734 6.607 28.339 1.00 93.62 89 VAL A N 1
ATOM 662 C CA . VAL A 1 89 ? -14.076 5.309 27.725 1.00 93.62 89 VAL A CA 1
ATOM 663 C C . VAL A 1 89 ? -13.800 5.310 26.218 1.00 93.62 89 VAL A C 1
ATOM 665 O O . VAL A 1 89 ? -13.239 4.356 25.685 1.00 93.62 89 VAL A O 1
ATOM 668 N N . ALA A 1 90 ? -14.169 6.386 25.516 1.00 93.81 90 ALA A N 1
ATOM 669 C CA . ALA A 1 90 ? -13.881 6.522 24.090 1.00 93.81 90 ALA A CA 1
ATOM 670 C C . ALA A 1 90 ? -12.371 6.550 23.812 1.00 93.81 90 ALA A C 1
ATOM 672 O O . ALA A 1 90 ? -11.914 5.979 22.830 1.00 93.81 90 ALA A O 1
ATOM 673 N N . GLU A 1 91 ? -11.589 7.193 24.676 1.00 92.06 91 GLU A N 1
ATOM 674 C CA . GLU A 1 91 ? -10.135 7.256 24.558 1.00 92.06 91 GLU A CA 1
ATOM 675 C C . GLU A 1 91 ? -9.455 5.903 24.773 1.00 92.06 91 GLU A C 1
ATOM 677 O O . GLU A 1 91 ? -8.587 5.540 23.980 1.00 92.06 91 GLU A O 1
ATOM 682 N N . GLU A 1 92 ? -9.882 5.138 25.777 1.00 92.75 92 GLU A N 1
ATOM 683 C CA . GLU A 1 92 ? -9.442 3.753 25.970 1.00 92.75 92 GLU A CA 1
ATOM 684 C C . GLU A 1 92 ? -9.767 2.900 24.737 1.00 92.75 92 GLU A C 1
ATOM 686 O O . GLU A 1 92 ? -8.897 2.214 24.200 1.00 92.75 92 GLU A O 1
ATOM 691 N N . PHE A 1 93 ? -10.993 3.026 24.221 1.00 95.12 93 PHE A N 1
ATOM 692 C CA . PHE A 1 93 ? -11.426 2.345 23.005 1.00 95.12 93 PHE A CA 1
ATOM 693 C C . PHE A 1 93 ? -10.571 2.714 21.780 1.00 95.12 93 PHE A C 1
ATOM 695 O O . PHE A 1 93 ? -10.125 1.822 21.059 1.00 95.12 93 PHE A O 1
ATOM 702 N N . PHE A 1 94 ? -10.285 4.002 21.556 1.00 94.81 94 PHE A N 1
ATOM 703 C CA . PHE A 1 94 ? -9.442 4.453 20.441 1.00 94.81 94 PHE A CA 1
ATOM 704 C C . PHE A 1 94 ? -8.016 3.907 20.532 1.00 94.81 94 PHE A C 1
ATOM 706 O O . PHE A 1 94 ? -7.473 3.441 19.531 1.00 94.81 94 PHE A O 1
ATOM 713 N N . ASN A 1 95 ? -7.416 3.942 21.723 1.00 93.06 95 ASN A N 1
ATOM 714 C CA . ASN A 1 95 ? -6.056 3.451 21.929 1.00 93.06 95 ASN A CA 1
ATOM 715 C C . ASN A 1 95 ? -5.972 1.937 21.708 1.00 93.06 95 ASN A C 1
ATOM 717 O O . ASN A 1 95 ? -5.074 1.472 21.006 1.00 93.06 95 ASN A O 1
ATOM 721 N N . HIS A 1 96 ? -6.944 1.186 22.230 1.00 93.88 96 HIS A N 1
ATOM 722 C CA . HIS A 1 96 ? -6.997 -0.263 22.064 1.00 93.88 96 HIS A CA 1
ATOM 723 C C . HIS A 1 96 ? -7.165 -0.671 20.593 1.00 93.88 96 HIS A C 1
ATOM 725 O O . HIS A 1 96 ? -6.448 -1.537 20.094 1.00 93.88 96 HIS A O 1
ATOM 731 N N . VAL A 1 97 ? -8.064 -0.010 19.855 1.00 95.31 97 VAL A N 1
ATOM 732 C CA . VAL A 1 97 ? -8.238 -0.272 18.418 1.00 95.31 97 VAL A CA 1
ATOM 733 C C . VAL A 1 97 ? -6.990 0.107 17.622 1.00 95.31 97 VAL A C 1
ATOM 735 O O . VAL A 1 97 ? -6.625 -0.615 16.697 1.00 95.31 97 VAL A O 1
ATOM 738 N N . ASN A 1 98 ? -6.292 1.182 17.996 1.00 94.75 98 ASN A N 1
ATOM 739 C CA . ASN A 1 98 ? -5.011 1.523 17.385 1.00 94.75 98 ASN A CA 1
ATOM 740 C C . ASN A 1 98 ? -3.975 0.408 17.558 1.00 94.75 98 ASN A C 1
ATOM 742 O O . ASN A 1 98 ? -3.375 -0.008 16.572 1.00 94.75 98 ASN A O 1
ATOM 746 N N . GLU A 1 99 ? -3.790 -0.118 18.768 1.00 92.62 99 GLU A N 1
ATOM 747 C CA . GLU A 1 99 ? -2.864 -1.234 19.009 1.00 92.62 99 GLU A CA 1
ATOM 748 C C . GLU A 1 99 ? -3.196 -2.454 18.140 1.00 92.62 99 GLU A C 1
ATOM 750 O O . GLU A 1 99 ? -2.311 -3.037 17.509 1.00 92.62 99 GLU A O 1
ATOM 755 N N . LEU A 1 100 ? -4.481 -2.800 18.039 1.00 93.38 100 LEU A N 1
ATOM 756 C CA . LEU A 1 100 ? -4.945 -3.919 17.223 1.00 93.38 100 LEU A CA 1
ATOM 757 C C . LEU A 1 100 ? -4.743 -3.681 15.725 1.00 93.38 100 LEU A C 1
ATOM 759 O O . LEU A 1 100 ? -4.310 -4.598 15.030 1.00 93.38 100 LEU A O 1
ATOM 763 N N . ALA A 1 101 ? -4.973 -2.460 15.236 1.00 94.88 101 ALA A N 1
ATOM 764 C CA . ALA A 1 101 ? -4.701 -2.088 13.850 1.00 94.88 101 ALA A CA 1
ATOM 765 C C . ALA A 1 101 ? -3.202 -2.176 13.520 1.00 94.88 101 ALA A C 1
ATOM 767 O O . ALA A 1 101 ? -2.837 -2.731 12.483 1.00 94.88 101 ALA A O 1
ATOM 768 N N . GLN A 1 102 ? -2.321 -1.718 14.421 1.00 92.50 102 GLN A N 1
ATOM 769 C CA . GLN A 1 102 ? -0.873 -1.875 14.241 1.00 92.50 102 GLN A CA 1
ATOM 770 C C . GLN A 1 102 ? -0.464 -3.355 14.232 1.00 92.50 102 GLN A C 1
ATOM 772 O O . GLN A 1 102 ? 0.368 -3.767 13.424 1.00 92.50 102 GLN A O 1
ATOM 777 N N . ASN A 1 103 ? -1.052 -4.174 15.104 1.00 90.06 103 ASN A N 1
ATOM 778 C CA . ASN A 1 103 ? -0.758 -5.605 15.161 1.00 90.06 103 ASN A CA 1
ATOM 779 C C . ASN A 1 103 ? -1.270 -6.350 13.920 1.00 90.06 103 ASN A C 1
ATOM 781 O O . ASN A 1 103 ? -0.547 -7.185 13.378 1.00 90.06 103 ASN A O 1
ATOM 785 N N . ALA A 1 104 ? -2.464 -6.013 13.429 1.00 92.88 104 ALA A N 1
ATOM 786 C CA . ALA A 1 104 ? -3.013 -6.553 12.188 1.00 92.88 104 ALA A CA 1
ATOM 787 C C . ALA A 1 104 ? -2.150 -6.167 10.975 1.00 92.88 104 ALA A C 1
ATOM 789 O O . ALA A 1 104 ? -1.835 -7.024 10.149 1.00 92.88 104 ALA A O 1
ATOM 790 N N . TYR A 1 105 ? -1.696 -4.910 10.905 1.00 94.38 105 TYR A N 1
ATOM 791 C CA . TYR A 1 105 ? -0.751 -4.452 9.885 1.00 94.38 105 TYR A CA 1
ATOM 792 C C . TYR A 1 105 ? 0.547 -5.272 9.908 1.00 94.38 105 TYR A C 1
ATOM 794 O O . TYR A 1 105 ? 0.928 -5.845 8.888 1.00 94.38 105 TYR A O 1
ATOM 802 N N . LYS A 1 106 ? 1.208 -5.390 11.069 1.00 90.69 106 LYS A N 1
ATOM 803 C CA . LYS A 1 106 ? 2.449 -6.178 11.203 1.00 90.69 106 LYS A CA 1
ATOM 804 C C . LYS A 1 106 ? 2.243 -7.638 10.826 1.00 90.69 106 LYS A C 1
ATOM 806 O O . LYS A 1 106 ? 3.078 -8.208 10.131 1.00 90.69 106 LYS A O 1
ATOM 811 N N . PHE A 1 107 ? 1.134 -8.236 11.264 1.00 90.19 107 PHE A N 1
ATOM 812 C CA . PHE A 1 107 ? 0.782 -9.599 10.888 1.00 90.19 107 PHE A CA 1
ATOM 813 C C . PHE A 1 107 ? 0.697 -9.739 9.367 1.00 90.19 107 PHE A C 1
ATOM 815 O O . PHE A 1 107 ? 1.363 -10.603 8.812 1.00 90.19 107 PHE A O 1
ATOM 822 N N . ALA A 1 108 ? -0.044 -8.864 8.685 1.00 93.25 108 ALA A N 1
ATOM 823 C CA . ALA A 1 108 ? -0.197 -8.929 7.234 1.00 93.25 108 ALA A CA 1
ATOM 824 C C . ALA A 1 108 ? 1.113 -8.628 6.473 1.00 93.25 108 ALA A C 1
ATOM 826 O O . ALA A 1 108 ? 1.305 -9.123 5.367 1.00 93.25 108 ALA A O 1
ATOM 827 N N . VAL A 1 109 ? 2.037 -7.856 7.058 1.00 92.38 109 VAL A N 1
ATOM 828 C CA . VAL A 1 109 ? 3.393 -7.640 6.514 1.00 92.38 109 VAL A CA 1
ATOM 829 C C . VAL A 1 109 ? 4.278 -8.885 6.655 1.00 92.38 109 VAL A C 1
ATOM 831 O O . VAL A 1 109 ? 5.064 -9.192 5.760 1.00 92.38 109 VAL A O 1
ATOM 834 N N . ASN A 1 110 ? 4.174 -9.606 7.769 1.00 87.94 110 ASN A N 1
ATOM 835 C CA . ASN A 1 110 ? 4.982 -10.803 8.029 1.00 87.94 110 ASN A CA 1
ATOM 836 C C . ASN A 1 110 ? 4.410 -12.059 7.361 1.00 87.94 110 ASN A C 1
ATOM 838 O O . ASN A 1 110 ? 5.158 -12.911 6.882 1.00 87.94 110 ASN A O 1
ATOM 842 N N . ALA A 1 111 ? 3.085 -12.135 7.276 1.00 89.56 111 ALA A N 1
ATOM 843 C CA . ALA A 1 111 ? 2.328 -13.216 6.671 1.00 89.56 111 ALA A CA 1
ATOM 844 C C . ALA A 1 111 ? 1.406 -12.693 5.555 1.00 89.56 111 ALA A C 1
ATOM 846 O O . ALA A 1 111 ? 0.183 -12.735 5.709 1.00 89.56 111 ALA A O 1
ATOM 847 N N . PRO A 1 112 ? 1.949 -12.185 4.431 1.00 93.44 112 PRO A N 1
ATOM 848 C CA . PRO A 1 112 ? 1.146 -11.621 3.343 1.00 93.44 112 PRO A CA 1
ATOM 849 C C . PRO A 1 112 ? 0.214 -12.638 2.664 1.00 93.44 112 PRO A C 1
ATOM 851 O O . PRO A 1 112 ? -0.806 -12.255 2.106 1.00 93.44 112 PRO A O 1
ATOM 854 N N . GLY A 1 113 ? 0.480 -13.936 2.757 1.00 90.62 113 GLY A N 1
ATOM 855 C CA . GLY A 1 113 ? -0.431 -15.010 2.369 1.00 90.62 113 GLY A CA 1
ATOM 856 C C . GLY A 1 113 ? -1.603 -15.216 3.335 1.00 90.62 113 GLY A C 1
ATOM 857 O O . GLY A 1 113 ? -2.470 -16.038 3.051 1.00 90.62 113 GLY A O 1
ATOM 858 N N . LEU A 1 114 ? -1.639 -14.493 4.464 1.00 88.75 114 LEU A N 1
ATOM 859 C CA . LEU A 1 114 ? -2.663 -14.460 5.522 1.00 88.75 114 LEU A CA 1
ATOM 860 C C . LEU A 1 114 ? -2.952 -15.787 6.243 1.00 88.75 114 LEU A C 1
ATOM 862 O O . LEU A 1 114 ? -3.657 -15.794 7.255 1.00 88.75 114 LEU A O 1
ATOM 866 N N . GLY A 1 115 ? -2.412 -16.908 5.762 1.00 85.44 115 GLY A N 1
ATOM 867 C CA . GLY A 1 115 ? -2.579 -18.226 6.364 1.00 85.44 115 GLY A CA 1
ATOM 868 C C . GLY A 1 115 ? -4.064 -18.565 6.582 1.00 85.44 115 GLY A C 1
ATOM 869 O O . GLY A 1 115 ? -4.848 -18.480 5.634 1.00 85.44 115 GLY A O 1
ATOM 870 N N . PRO A 1 116 ? -4.489 -18.906 7.816 1.00 79.25 116 PRO A N 1
ATOM 871 C CA . PRO A 1 116 ? -5.891 -19.203 8.124 1.00 79.25 116 PRO A CA 1
ATOM 872 C C . PRO A 1 116 ? -6.876 -18.061 7.825 1.00 79.25 116 PRO A C 1
ATOM 874 O O . PRO A 1 116 ? -8.068 -18.319 7.682 1.00 79.25 116 PRO A O 1
ATOM 877 N N . TYR A 1 117 ? -6.403 -16.814 7.725 1.00 84.94 117 TYR A N 1
ATOM 878 C CA . TYR A 1 117 ? -7.247 -15.648 7.449 1.00 84.94 117 TYR A CA 1
ATOM 879 C C . TYR A 1 117 ? -7.392 -15.335 5.957 1.00 84.94 117 TYR A C 1
ATOM 881 O O . TYR A 1 117 ? -8.099 -14.394 5.619 1.00 84.94 117 TYR A O 1
ATOM 889 N N . ALA A 1 118 ? -6.763 -16.093 5.051 1.00 87.25 118 ALA A N 1
ATOM 890 C CA . ALA A 1 118 ? -6.857 -15.827 3.612 1.00 87.25 118 ALA A CA 1
ATOM 891 C C . ALA A 1 118 ? -8.302 -15.903 3.082 1.00 87.25 118 ALA A C 1
ATOM 893 O O . ALA A 1 118 ? -8.672 -15.140 2.198 1.00 87.25 118 ALA A O 1
ATOM 894 N N . GLY A 1 119 ? -9.121 -16.791 3.652 1.00 81.38 119 GLY A N 1
ATOM 895 C CA . GLY A 1 119 ? -10.541 -16.965 3.323 1.00 81.38 119 GLY A CA 1
ATOM 896 C C . GLY A 1 119 ? -11.490 -16.389 4.373 1.00 81.38 119 GLY A C 1
ATOM 897 O O . GLY A 1 119 ? -12.571 -16.934 4.575 1.00 81.38 119 GLY A O 1
ATOM 898 N N . LEU A 1 120 ? -11.057 -15.370 5.120 1.00 82.31 120 LEU A N 1
ATOM 899 C CA . LEU A 1 120 ? -11.874 -14.763 6.166 1.00 82.31 120 LEU A CA 1
ATOM 900 C C . LEU A 1 120 ? -13.118 -14.077 5.583 1.00 82.31 120 LEU A C 1
ATOM 902 O O . LEU A 1 120 ? -14.227 -14.270 6.081 1.00 82.31 120 LEU A O 1
ATOM 906 N N . ASP A 1 121 ? -12.926 -13.288 4.530 1.00 87.31 121 ASP A N 1
ATOM 907 C CA . ASP A 1 121 ? -13.985 -12.666 3.748 1.00 87.31 121 ASP A CA 1
ATOM 908 C C . ASP A 1 121 ? -13.522 -12.376 2.308 1.00 87.31 121 ASP A C 1
ATOM 910 O O . ASP A 1 121 ? -12.402 -12.696 1.902 1.00 87.31 121 ASP A O 1
ATOM 914 N N . GLY A 1 122 ? -14.389 -11.742 1.513 1.00 90.06 122 GLY A N 1
ATOM 915 C CA . GLY A 1 122 ? -14.073 -11.414 0.122 1.00 90.06 122 GLY A CA 1
ATOM 916 C C . GLY A 1 122 ? -12.908 -10.428 -0.051 1.00 90.06 122 GLY A C 1
ATOM 917 O O . GLY A 1 122 ? -12.330 -10.372 -1.136 1.00 90.06 122 GLY A O 1
ATOM 918 N N . TYR A 1 123 ? -12.538 -9.650 0.973 1.00 95.00 123 TYR A N 1
ATOM 919 C CA . TYR A 1 123 ? -11.395 -8.739 0.893 1.00 95.00 123 TYR A CA 1
ATOM 920 C C . TYR A 1 123 ? -10.080 -9.469 1.132 1.00 95.00 123 TYR A C 1
ATOM 922 O O . TYR A 1 123 ? -9.120 -9.233 0.394 1.00 95.00 123 TYR A O 1
ATOM 930 N N . THR A 1 124 ? -10.032 -10.377 2.108 1.00 91.75 124 THR A N 1
ATOM 931 C CA . THR A 1 124 ? -8.842 -11.207 2.336 1.00 91.75 124 THR A CA 1
ATOM 932 C C . THR A 1 124 ? -8.600 -12.178 1.182 1.00 91.75 124 THR A C 1
ATOM 934 O O . THR A 1 124 ? -7.450 -12.380 0.789 1.00 91.75 124 THR A O 1
ATOM 937 N N . GLU A 1 125 ? -9.667 -12.706 0.571 1.00 94.69 125 GLU A N 1
ATOM 938 C CA . GLU A 1 125 ? -9.574 -13.548 -0.629 1.00 94.69 125 GLU A CA 1
ATOM 939 C C . GLU A 1 125 ? -9.013 -12.758 -1.818 1.00 94.69 125 GLU A C 1
ATOM 941 O O . GLU A 1 125 ? -8.070 -13.199 -2.480 1.00 94.69 125 GLU A O 1
ATOM 946 N N . LEU A 1 126 ? -9.543 -11.551 -2.052 1.00 96.00 126 LEU A N 1
ATOM 947 C CA . LEU A 1 126 ? -9.057 -10.662 -3.106 1.00 96.00 126 LEU A CA 1
ATOM 948 C C . LEU A 1 126 ? -7.595 -10.264 -2.882 1.00 96.00 126 LEU A C 1
ATOM 950 O O . LEU A 1 126 ? -6.827 -10.159 -3.838 1.00 96.00 126 LEU A O 1
ATOM 954 N N . TRP A 1 127 ? -7.196 -10.021 -1.633 1.00 96.75 127 TRP A N 1
ATOM 955 C CA . TRP A 1 127 ? -5.796 -9.775 -1.311 1.00 96.75 127 TRP A CA 1
ATOM 956 C C . TRP A 1 127 ? -4.924 -10.972 -1.661 1.00 96.75 127 TRP A C 1
ATOM 958 O O . TRP A 1 127 ? -3.904 -10.781 -2.315 1.00 96.75 127 TRP A O 1
ATOM 968 N N . LYS A 1 128 ? -5.329 -12.190 -1.287 1.00 95.19 128 LYS A N 1
ATOM 969 C CA . LYS A 1 128 ? -4.561 -13.398 -1.598 1.00 95.19 128 LYS A CA 1
ATOM 970 C C . LYS A 1 128 ? -4.361 -13.567 -3.104 1.00 95.19 128 LYS A C 1
ATOM 972 O O . LYS A 1 128 ? -3.235 -13.792 -3.536 1.00 95.19 128 LYS A O 1
ATOM 977 N N . GLU A 1 129 ? -5.420 -13.383 -3.895 1.00 96.12 129 GLU A N 1
ATOM 978 C CA . GLU A 1 129 ? -5.345 -13.397 -5.362 1.00 96.12 129 GLU A CA 1
ATOM 979 C C . GLU A 1 129 ? -4.328 -12.366 -5.875 1.00 96.12 129 GLU A C 1
ATOM 981 O O . GLU A 1 129 ? -3.435 -12.682 -6.660 1.00 96.12 129 GLU A O 1
ATOM 986 N N . LYS A 1 130 ? -4.429 -11.126 -5.392 1.00 95.62 130 LYS A N 1
ATOM 987 C CA . LYS A 1 130 ? -3.548 -10.026 -5.795 1.00 95.62 130 LYS A CA 1
ATOM 988 C C . LYS A 1 130 ? -2.100 -10.219 -5.360 1.00 95.62 130 LYS A C 1
ATOM 990 O O . LYS A 1 130 ? -1.191 -9.868 -6.109 1.00 95.62 130 LYS A O 1
ATOM 995 N N . TRP A 1 131 ? -1.878 -10.770 -4.176 1.00 95.44 131 TRP A N 1
ATOM 996 C CA . TRP A 1 131 ? -0.552 -11.108 -3.684 1.00 95.44 131 TRP A CA 1
ATOM 997 C C . TRP A 1 131 ? 0.086 -12.199 -4.546 1.00 95.44 131 TRP A C 1
ATOM 999 O O . TRP A 1 131 ? 1.223 -12.036 -4.978 1.00 95.44 131 TRP A O 1
ATOM 1009 N N . ASP A 1 132 ? -0.662 -13.243 -4.911 1.00 92.06 132 ASP A N 1
ATOM 1010 C CA . ASP A 1 132 ? -0.178 -14.293 -5.816 1.00 92.06 132 ASP A CA 1
ATOM 1011 C C . ASP A 1 132 ? 0.139 -13.747 -7.215 1.00 92.06 132 ASP A C 1
ATOM 1013 O O . ASP A 1 132 ? 1.172 -14.083 -7.797 1.00 92.06 132 ASP A O 1
ATOM 1017 N N . MET A 1 133 ? -0.707 -12.856 -7.743 1.00 88.75 133 MET A N 1
ATOM 1018 C CA . MET A 1 133 ? -0.436 -12.148 -8.997 1.00 88.75 133 MET A CA 1
ATOM 1019 C C . MET A 1 133 ? 0.853 -11.322 -8.917 1.00 88.75 133 MET A C 1
ATOM 1021 O O . MET A 1 133 ? 1.656 -11.361 -9.848 1.00 88.75 133 MET A O 1
ATOM 1025 N N . HIS A 1 134 ? 1.065 -10.602 -7.814 1.00 89.62 134 HIS A N 1
ATOM 1026 C CA . HIS A 1 134 ? 2.282 -9.824 -7.592 1.00 89.62 134 HIS A CA 1
ATOM 1027 C C . HIS A 1 134 ? 3.520 -10.725 -7.506 1.00 89.62 134 HIS A C 1
ATOM 1029 O O . HIS A 1 134 ? 4.519 -10.453 -8.166 1.00 89.62 134 HIS A O 1
ATOM 1035 N N . LEU A 1 135 ? 3.448 -11.848 -6.782 1.00 86.50 135 LEU A N 1
ATOM 1036 C CA . LEU A 1 135 ? 4.533 -12.835 -6.734 1.00 86.50 135 LEU A CA 1
ATOM 1037 C C . LEU A 1 135 ? 4.850 -13.433 -8.113 1.00 86.50 135 LEU A C 1
ATOM 1039 O O . LEU A 1 135 ? 6.004 -13.769 -8.382 1.00 86.50 135 LEU A O 1
ATOM 1043 N N . ALA A 1 136 ? 3.847 -13.538 -8.987 1.00 81.50 136 ALA A N 1
ATOM 1044 C CA . ALA A 1 136 ? 3.991 -13.968 -10.375 1.00 81.50 136 ALA A CA 1
ATOM 1045 C C . ALA A 1 136 ? 4.454 -12.850 -11.338 1.00 81.50 136 ALA A C 1
ATOM 1047 O O . ALA A 1 136 ? 4.533 -13.093 -12.542 1.00 81.50 136 ALA A O 1
ATOM 1048 N N . GLY A 1 137 ? 4.742 -11.636 -10.848 1.00 76.25 137 GLY A N 1
ATOM 1049 C CA . GLY A 1 137 ? 5.172 -10.493 -11.667 1.00 76.25 137 GLY A CA 1
ATOM 1050 C C . GLY A 1 137 ? 4.065 -9.901 -12.549 1.00 76.25 137 GLY A C 1
ATOM 1051 O O . GLY A 1 137 ? 4.339 -9.236 -13.551 1.00 76.25 137 GLY A O 1
ATOM 1052 N N . LEU A 1 138 ? 2.796 -10.167 -12.228 1.00 76.88 138 LEU A N 1
ATOM 1053 C CA . LEU A 1 138 ? 1.655 -9.650 -12.978 1.00 76.88 138 LEU A CA 1
ATOM 1054 C C . LEU A 1 138 ? 1.260 -8.249 -12.481 1.00 76.88 138 LEU A C 1
ATOM 1056 O O . LEU A 1 138 ? 1.368 -7.960 -11.291 1.00 76.88 138 LEU A O 1
ATOM 1060 N N . PRO A 1 139 ? 0.732 -7.362 -13.348 1.00 76.50 139 PRO A N 1
ATOM 1061 C CA . PRO A 1 139 ? 0.241 -6.056 -12.919 1.00 76.50 139 PRO A CA 1
ATOM 1062 C C . PRO A 1 139 ? -0.936 -6.173 -11.943 1.00 76.50 139 PRO A C 1
ATOM 1064 O O . PRO A 1 139 ? -1.969 -6.758 -12.277 1.00 76.50 139 PRO A O 1
ATOM 1067 N N . VAL A 1 140 ? -0.818 -5.535 -10.775 1.00 85.88 140 VAL A N 1
ATOM 1068 C CA . VAL A 1 140 ? -1.846 -5.586 -9.726 1.00 85.88 140 VAL A CA 1
ATOM 1069 C C . VAL A 1 140 ? -2.418 -4.194 -9.432 1.00 85.88 140 VAL A C 1
ATOM 1071 O O . VAL A 1 140 ? -1.811 -3.402 -8.705 1.00 85.88 140 VAL A O 1
ATOM 1074 N N . PRO A 1 141 ? -3.595 -3.840 -9.981 1.00 83.31 141 PRO A N 1
ATOM 1075 C CA . PRO A 1 141 ? -4.207 -2.546 -9.707 1.00 83.31 141 PRO A CA 1
ATOM 1076 C C . PRO A 1 141 ? -4.701 -2.469 -8.259 1.00 83.31 141 PRO A C 1
ATOM 1078 O O . PRO A 1 141 ? -5.224 -3.441 -7.713 1.00 83.31 141 PRO A O 1
ATOM 1081 N N . LEU A 1 142 ? -4.617 -1.277 -7.661 1.00 87.25 142 LEU A N 1
ATOM 1082 C CA . LEU A 1 142 ? -5.162 -0.982 -6.328 1.00 87.25 142 LEU A CA 1
ATOM 1083 C C . LEU A 1 142 ? -4.608 -1.893 -5.215 1.00 87.25 142 LEU A C 1
ATOM 1085 O O . LEU A 1 142 ? -5.336 -2.235 -4.288 1.00 87.25 142 LEU A O 1
ATOM 1089 N N . MET A 1 143 ? -3.334 -2.289 -5.309 1.00 91.69 143 MET A N 1
ATOM 1090 C CA . MET A 1 143 ? -2.681 -3.155 -4.318 1.00 91.69 143 MET A CA 1
ATOM 1091 C C . MET A 1 143 ? -2.761 -2.567 -2.901 1.00 91.69 143 MET A C 1
ATOM 1093 O O . MET A 1 143 ? -3.211 -3.237 -1.979 1.00 91.69 143 MET A O 1
ATOM 1097 N N . ALA A 1 144 ? -2.430 -1.279 -2.751 1.00 90.81 144 ALA A N 1
ATOM 1098 C CA . ALA A 1 144 ? -2.482 -0.581 -1.465 1.00 90.81 144 ALA A CA 1
ATOM 1099 C C . ALA A 1 144 ? -3.899 -0.504 -0.873 1.00 90.81 144 ALA A C 1
ATOM 1101 O O . ALA A 1 144 ? -4.075 -0.724 0.319 1.00 90.81 144 ALA A O 1
ATOM 1102 N N . ALA A 1 145 ? -4.916 -0.247 -1.703 1.00 91.44 145 ALA A N 1
ATOM 1103 C CA . ALA A 1 145 ? -6.302 -0.203 -1.239 1.00 91.44 145 ALA A CA 1
ATOM 1104 C C . ALA A 1 145 ? -6.791 -1.588 -0.790 1.00 91.44 145 ALA A C 1
ATOM 1106 O O . ALA A 1 145 ? -7.435 -1.708 0.244 1.00 91.44 145 ALA A O 1
ATOM 1107 N N . THR A 1 146 ? -6.451 -2.646 -1.536 1.00 95.88 146 THR A N 1
ATOM 1108 C CA . THR A 1 146 ? -6.801 -4.016 -1.135 1.00 95.88 146 THR A CA 1
ATOM 1109 C C . THR A 1 146 ? -6.094 -4.429 0.149 1.00 95.88 146 THR A C 1
ATOM 1111 O O . THR A 1 146 ? -6.722 -5.053 0.994 1.00 95.88 146 THR A O 1
ATOM 1114 N N . PHE A 1 147 ? -4.836 -4.034 0.334 1.00 96.38 147 PHE A N 1
ATOM 1115 C CA . PHE A 1 147 ? -4.139 -4.247 1.598 1.00 96.38 147 PHE A CA 1
ATOM 1116 C C . PHE A 1 147 ? -4.817 -3.528 2.771 1.00 96.38 147 PHE A C 1
ATOM 1118 O O . PHE A 1 147 ? -4.939 -4.103 3.848 1.00 96.38 147 PHE A O 1
ATOM 1125 N N . GLY A 1 148 ? -5.316 -2.306 2.562 1.00 95.31 148 GLY A N 1
ATOM 1126 C CA . GLY A 1 148 ? -6.072 -1.595 3.594 1.00 95.31 148 GLY A CA 1
ATOM 1127 C C . GLY A 1 148 ? -7.310 -2.368 4.059 1.00 95.31 148 GLY A C 1
ATOM 1128 O O . GLY A 1 148 ? -7.501 -2.567 5.260 1.00 95.31 148 GLY A O 1
ATOM 1129 N N . TYR A 1 149 ? -8.063 -2.942 3.113 1.00 94.88 149 TYR A N 1
ATOM 1130 C CA . TYR A 1 149 ? -9.205 -3.798 3.443 1.00 94.88 149 TYR A CA 1
ATOM 1131 C C . TYR A 1 149 ? -8.818 -5.042 4.245 1.00 94.88 149 TYR A C 1
ATOM 1133 O O . TYR A 1 149 ? -9.615 -5.499 5.057 1.00 94.88 149 TYR A O 1
ATOM 1141 N N . VAL A 1 150 ? -7.610 -5.589 4.076 1.00 96.25 150 VAL A N 1
ATOM 1142 C CA . VAL A 1 150 ? -7.137 -6.706 4.912 1.00 96.25 150 VAL A CA 1
ATOM 1143 C C . VAL A 1 150 ? -7.012 -6.273 6.365 1.00 96.25 150 VAL A C 1
ATOM 1145 O O . VAL A 1 150 ? -7.515 -6.968 7.244 1.00 96.25 150 VAL A O 1
ATOM 1148 N N . VAL A 1 151 ? -6.377 -5.128 6.629 1.00 96.44 151 VAL A N 1
ATOM 1149 C CA . VAL A 1 151 ? -6.216 -4.611 7.998 1.00 96.44 151 VAL A CA 1
ATOM 1150 C C . VAL A 1 151 ? -7.586 -4.363 8.634 1.00 96.44 151 VAL A C 1
ATOM 1152 O O . VAL A 1 151 ? -7.835 -4.822 9.749 1.00 96.44 151 VAL A O 1
ATOM 1155 N N . GLU A 1 152 ? -8.503 -3.726 7.900 1.00 94.56 152 GLU A N 1
ATOM 1156 C CA . GLU A 1 152 ? -9.889 -3.509 8.334 1.00 94.56 152 GLU A CA 1
ATOM 1157 C C . GLU A 1 152 ? -10.618 -4.823 8.656 1.00 94.56 152 GLU A C 1
ATOM 1159 O O . GLU A 1 152 ? -11.274 -4.932 9.696 1.00 94.56 152 GLU A O 1
ATOM 1164 N N . SER A 1 153 ? -10.476 -5.832 7.791 1.00 94.06 153 SER A N 1
ATOM 1165 C CA . SER A 1 153 ? -11.138 -7.138 7.923 1.00 94.06 153 SER A CA 1
ATOM 1166 C C . SER A 1 153 ? -10.600 -7.929 9.114 1.00 94.06 153 SER A C 1
ATOM 1168 O O . SER A 1 153 ? -11.372 -8.518 9.871 1.00 94.06 153 SER A O 1
ATOM 1170 N N . LEU A 1 154 ? -9.283 -7.894 9.339 1.00 93.19 154 LEU A N 1
ATOM 1171 C CA . LEU A 1 154 ? -8.645 -8.546 10.483 1.00 93.19 154 LEU A CA 1
ATOM 1172 C C . LEU A 1 154 ? -9.132 -7.953 11.811 1.00 93.19 154 LEU A C 1
ATOM 1174 O O . LEU A 1 154 ? -9.506 -8.711 12.705 1.00 93.19 154 LEU A O 1
ATOM 1178 N N . VAL A 1 155 ? -9.173 -6.621 11.929 1.00 94.81 155 VAL A N 1
ATOM 1179 C CA . VAL A 1 155 ? -9.623 -5.929 13.153 1.00 94.81 155 VAL A CA 1
ATOM 1180 C C . VAL A 1 155 ? -11.135 -6.069 13.364 1.00 94.81 155 VAL A C 1
ATOM 1182 O O . VAL A 1 155 ? -11.599 -6.176 14.499 1.00 94.81 155 VAL A O 1
ATOM 1185 N N . SER A 1 156 ? -11.916 -6.104 12.281 1.00 89.75 156 SER A N 1
ATOM 1186 C CA . SER A 1 156 ? -13.383 -6.183 12.349 1.00 89.75 156 SER A CA 1
ATOM 1187 C C . SER A 1 156 ? -13.930 -7.604 12.521 1.00 89.75 156 SER A C 1
ATOM 1189 O O . SER A 1 156 ? -15.132 -7.792 12.728 1.00 89.75 156 SER A O 1
ATOM 1191 N N . ASN A 1 157 ? -13.078 -8.625 12.436 1.00 82.81 157 ASN A N 1
ATOM 1192 C CA . ASN A 1 157 ? -13.497 -10.010 12.583 1.00 82.81 157 ASN A CA 1
ATOM 1193 C C . ASN A 1 157 ? -13.760 -10.371 14.048 1.00 82.81 157 ASN A C 1
ATOM 1195 O O . ASN A 1 157 ? -12.842 -10.532 14.849 1.00 82.81 157 ASN A O 1
ATOM 1199 N N . VAL A 1 158 ? -15.024 -10.642 14.368 1.00 77.44 158 VAL A N 1
ATOM 1200 C CA . VAL A 1 158 ? -15.478 -11.014 15.718 1.00 77.44 158 VAL A CA 1
ATOM 1201 C C . VAL A 1 158 ? -14.869 -12.309 16.267 1.00 77.44 158 VAL A C 1
ATOM 1203 O O . VAL A 1 158 ? -14.943 -12.542 17.475 1.00 77.44 158 VAL A O 1
ATOM 1206 N N . LEU A 1 159 ? -14.286 -13.158 15.418 1.00 70.06 159 LEU A N 1
ATOM 1207 C CA . LEU A 1 159 ? -13.638 -14.417 15.807 1.00 70.06 159 LEU A CA 1
ATOM 1208 C C . LEU A 1 159 ? -12.104 -14.334 15.788 1.00 70.06 159 LEU A C 1
ATOM 1210 O O . LEU A 1 159 ? -11.445 -15.300 16.167 1.00 70.06 159 LEU A O 1
ATOM 1214 N N . GLY A 1 160 ? -11.538 -13.212 15.340 1.00 73.81 160 GLY A N 1
ATOM 1215 C CA . GLY A 1 160 ? -10.098 -13.036 15.190 1.00 73.81 160 GLY A CA 1
ATOM 1216 C C . GLY A 1 160 ? -9.403 -12.572 16.477 1.00 73.81 160 GLY A C 1
ATOM 1217 O O . GLY A 1 160 ? -10.042 -12.001 17.361 1.00 73.81 160 GLY A O 1
ATOM 1218 N N . PRO A 1 161 ? -8.077 -12.759 16.578 1.00 80.19 161 PRO A N 1
ATOM 1219 C CA . PRO A 1 161 ? -7.278 -12.280 17.706 1.00 80.19 161 PRO A CA 1
ATOM 1220 C C . PRO A 1 161 ? -7.051 -10.763 17.674 1.00 80.19 161 PRO A C 1
ATOM 1222 O O . PRO A 1 161 ? -6.655 -10.184 18.677 1.00 80.19 161 PRO A O 1
ATOM 1225 N N . PHE A 1 162 ? -7.317 -10.114 16.538 1.00 87.69 162 PHE A N 1
ATOM 1226 C CA . PHE A 1 162 ? -7.215 -8.661 16.375 1.00 87.69 162 PHE A CA 1
ATOM 1227 C C . PHE A 1 162 ? -8.516 -7.932 16.735 1.00 87.69 162 PHE A C 1
ATOM 1229 O O . PHE A 1 162 ? -8.630 -6.729 16.506 1.00 87.69 162 PHE A O 1
ATOM 1236 N N . ARG A 1 163 ? -9.513 -8.649 17.270 1.00 86.31 163 ARG A N 1
ATOM 1237 C CA . ARG A 1 163 ? -10.800 -8.055 17.623 1.00 86.31 163 ARG A CA 1
ATOM 1238 C C . ARG A 1 163 ? -10.661 -7.179 18.874 1.00 86.31 163 ARG A C 1
ATOM 1240 O O . ARG A 1 163 ? -10.095 -7.634 19.872 1.00 86.31 163 ARG A O 1
ATOM 1247 N N . PRO A 1 164 ? -11.231 -5.969 18.884 1.00 91.19 164 PRO A N 1
ATOM 1248 C CA . PRO A 1 164 ? -11.289 -5.172 20.094 1.00 91.19 164 PRO A CA 1
ATOM 1249 C C . PRO A 1 164 ? -12.261 -5.771 21.104 1.00 91.19 164 PRO A C 1
ATOM 1251 O O . PRO A 1 164 ? -13.369 -6.202 20.768 1.00 91.19 164 PRO A O 1
ATOM 1254 N N . THR A 1 165 ? -11.847 -5.772 22.368 1.00 90.31 165 THR A N 1
ATOM 1255 C CA . THR A 1 165 ? -12.725 -6.163 23.473 1.00 90.31 165 THR A CA 1
ATOM 1256 C C . THR A 1 165 ? -13.522 -4.941 23.930 1.00 90.31 165 THR A C 1
ATOM 1258 O O . THR A 1 165 ? -12.926 -3.896 24.195 1.00 90.31 165 THR A O 1
ATOM 1261 N N . PRO A 1 166 ? -14.865 -5.018 24.013 1.00 89.56 166 PRO A N 1
ATOM 1262 C CA . PRO A 1 166 ? -15.657 -3.889 24.475 1.00 89.56 166 PRO A CA 1
ATOM 1263 C C . PRO A 1 166 ? -15.386 -3.610 25.962 1.00 89.56 166 PRO A C 1
ATOM 1265 O O . PRO A 1 166 ? -15.364 -4.553 26.759 1.00 89.56 166 PRO A O 1
ATOM 1268 N N . PRO A 1 167 ? -15.256 -2.333 26.367 1.00 90.94 167 PRO A N 1
ATOM 1269 C CA . PRO A 1 167 ? -15.256 -1.960 27.776 1.00 90.94 167 PRO A CA 1
ATOM 1270 C C . PRO A 1 167 ? -16.536 -2.432 28.484 1.00 90.94 167 PRO A C 1
ATOM 1272 O O . PRO A 1 167 ? -17.596 -2.592 27.868 1.00 90.94 167 PRO A O 1
ATOM 1275 N N . GLY A 1 168 ? -16.462 -2.636 29.801 1.00 92.81 168 GLY A N 1
ATOM 1276 C CA . GLY A 1 168 ? -17.599 -3.108 30.595 1.00 92.81 168 GLY A CA 1
ATOM 1277 C C . GLY A 1 168 ? -18.828 -2.202 30.458 1.00 92.81 168 GLY A C 1
ATOM 1278 O O . GLY A 1 168 ? -18.737 -0.995 30.653 1.00 92.81 168 GLY A O 1
ATOM 1279 N N . GLY A 1 169 ? -19.985 -2.785 30.129 1.00 94.62 169 GLY A N 1
ATOM 1280 C CA . GLY A 1 169 ? -21.226 -2.031 29.894 1.00 94.62 169 GLY A CA 1
ATOM 1281 C C . GLY A 1 169 ? -21.387 -1.485 28.471 1.00 94.62 169 GLY A C 1
ATOM 1282 O O . GLY A 1 169 ? -22.372 -0.798 28.202 1.00 94.62 169 GLY A O 1
ATOM 1283 N N . TYR A 1 170 ? -20.478 -1.824 27.552 1.00 97.31 170 TYR A N 1
ATOM 1284 C CA . TYR A 1 170 ? -20.526 -1.401 26.154 1.00 97.31 170 TYR A CA 1
ATOM 1285 C C . TYR A 1 170 ? -20.523 -2.593 25.192 1.00 97.31 170 TYR A C 1
ATOM 1287 O O . TYR A 1 170 ? -20.239 -3.731 25.563 1.00 97.31 170 TYR A O 1
ATOM 1295 N N . THR A 1 171 ? -20.872 -2.324 23.938 1.00 95.50 171 THR A N 1
ATOM 1296 C CA . THR A 1 171 ? -20.814 -3.267 22.820 1.00 95.50 171 THR A CA 1
ATOM 1297 C C . THR A 1 171 ? -20.158 -2.574 21.634 1.00 95.50 171 THR A C 1
ATOM 1299 O O . THR A 1 171 ? -20.475 -1.421 21.340 1.00 95.50 171 THR A O 1
ATOM 1302 N N . ILE A 1 172 ? -19.265 -3.278 20.942 1.00 95.12 172 ILE A N 1
ATOM 1303 C CA . ILE A 1 172 ? -18.663 -2.809 19.692 1.00 95.12 172 ILE A CA 1
ATOM 1304 C C . ILE A 1 172 ? -19.415 -3.445 18.530 1.00 95.12 172 ILE A C 1
ATOM 1306 O O . ILE A 1 172 ? -19.609 -4.661 18.491 1.00 95.12 172 ILE A O 1
ATOM 1310 N N . TYR A 1 173 ? -19.830 -2.612 17.586 1.00 93.75 173 TYR A N 1
ATOM 1311 C CA . TYR A 1 173 ? -20.412 -3.037 16.327 1.00 93.75 173 TYR A CA 1
ATOM 1312 C C . TYR A 1 173 ? -19.456 -2.724 15.182 1.00 93.75 173 TYR A C 1
ATOM 1314 O O . TYR A 1 173 ? -18.793 -1.690 15.191 1.00 93.75 173 TYR A O 1
ATOM 1322 N N . TYR A 1 174 ? -19.436 -3.600 14.185 1.00 91.00 174 TYR A N 1
ATOM 1323 C CA . TYR A 1 174 ? -18.506 -3.543 13.063 1.00 91.00 174 TYR A CA 1
ATOM 1324 C C . TYR A 1 174 ? -19.257 -3.220 11.773 1.00 91.00 174 TYR A C 1
ATOM 1326 O O . TYR A 1 174 ? -20.335 -3.774 11.539 1.00 91.00 174 TYR A O 1
ATOM 1334 N N . GLN A 1 175 ? -18.690 -2.344 10.942 1.00 83.00 175 GLN A N 1
ATOM 1335 C CA . GLN A 1 175 ? -19.188 -2.025 9.597 1.00 83.00 175 GLN A CA 1
ATOM 1336 C C . GLN A 1 175 ? -20.675 -1.610 9.568 1.00 83.00 175 GLN A C 1
ATOM 1338 O O . GLN A 1 175 ? -21.431 -1.965 8.656 1.00 83.00 175 GLN A O 1
ATOM 1343 N N . VAL A 1 176 ? -21.126 -0.862 10.580 1.00 85.81 176 VAL A N 1
ATOM 1344 C CA . VAL A 1 176 ? -22.535 -0.461 10.704 1.00 85.81 176 VAL A CA 1
ATOM 1345 C C . VAL A 1 176 ? -22.824 0.747 9.830 1.00 85.81 176 VAL A C 1
ATOM 1347 O O . VAL A 1 176 ? -22.134 1.758 9.887 1.00 85.81 176 VAL A O 1
ATOM 1350 N N . VAL A 1 177 ? -23.914 0.685 9.069 1.00 86.19 177 VAL A N 1
ATOM 1351 C CA . VAL A 1 177 ? -24.435 1.856 8.359 1.00 86.19 177 VAL A CA 1
ATOM 1352 C C . VAL A 1 177 ? -25.194 2.748 9.344 1.00 86.19 177 VAL A C 1
ATOM 1354 O O . VAL A 1 177 ? -26.218 2.336 9.892 1.00 86.19 177 VAL A O 1
ATOM 1357 N N . VAL A 1 178 ? -24.715 3.978 9.554 1.00 80.94 178 VAL A N 1
ATOM 1358 C CA . VAL A 1 178 ? -25.359 4.977 10.423 1.00 80.94 178 VAL A CA 1
ATOM 1359 C C . VAL A 1 178 ? -25.706 6.241 9.627 1.00 80.94 178 VAL A C 1
ATOM 1361 O O . VAL A 1 178 ? -24.913 7.169 9.441 1.00 80.94 178 VAL A O 1
ATOM 1364 N N . GLY A 1 179 ? -26.939 6.292 9.124 1.00 79.81 179 GLY A N 1
ATOM 1365 C CA . GLY A 1 179 ? -27.348 7.313 8.157 1.00 79.81 179 GLY A CA 1
ATOM 1366 C C . GLY A 1 179 ? -26.715 7.050 6.787 1.00 79.81 179 GLY A C 1
ATOM 1367 O O . GLY A 1 179 ? -26.850 5.950 6.264 1.00 79.81 179 GLY A O 1
ATOM 1368 N N . GLY A 1 180 ? -26.040 8.044 6.200 1.00 82.56 180 GLY A N 1
ATOM 1369 C CA . GLY A 1 180 ? -25.351 7.936 4.904 1.00 82.56 180 GLY A CA 1
ATOM 1370 C C . GLY A 1 180 ? -23.869 7.554 4.989 1.00 82.56 180 GLY A C 1
ATOM 1371 O O . GLY A 1 180 ? -23.155 7.668 3.996 1.00 82.56 180 GLY A O 1
ATOM 1372 N N . THR A 1 181 ? -23.392 7.117 6.157 1.00 84.94 181 THR A N 1
ATOM 1373 C CA . THR A 1 181 ? -21.985 6.769 6.386 1.00 84.94 181 THR A CA 1
ATOM 1374 C C . THR A 1 181 ? -21.843 5.400 7.033 1.00 84.94 181 THR A C 1
ATOM 1376 O O . THR A 1 181 ? -22.819 4.845 7.545 1.00 84.94 181 THR A O 1
ATOM 1379 N N . ARG A 1 182 ? -20.630 4.854 6.986 1.00 87.94 182 ARG A N 1
ATOM 1380 C CA . ARG A 1 182 ? -20.294 3.529 7.501 1.00 87.94 182 ARG A CA 1
ATOM 1381 C C . ARG A 1 182 ? -18.957 3.610 8.238 1.00 87.94 182 ARG A C 1
ATOM 1383 O O . ARG A 1 182 ? -17.932 3.474 7.579 1.00 87.94 182 ARG A O 1
ATOM 1390 N N . PRO A 1 183 ? -18.964 3.896 9.550 1.00 91.56 183 PRO A N 1
ATOM 1391 C CA . PRO A 1 183 ? -17.784 3.720 10.382 1.00 91.56 183 PRO A CA 1
ATOM 1392 C C . PRO A 1 183 ? -17.374 2.249 10.406 1.00 91.56 183 PRO A C 1
ATOM 1394 O O . PRO A 1 183 ? -18.235 1.360 10.373 1.00 91.56 183 PRO A O 1
ATOM 1397 N N . ASP A 1 184 ? -16.077 1.999 10.528 1.00 93.25 184 ASP A N 1
ATOM 1398 C CA . ASP A 1 184 ? -15.563 0.639 10.648 1.00 93.25 184 ASP A CA 1
ATOM 1399 C C . ASP A 1 184 ? -15.934 0.035 11.999 1.00 93.25 184 ASP A C 1
ATOM 1401 O O . ASP A 1 184 ? -16.358 -1.122 12.060 1.00 93.25 184 ASP A O 1
ATOM 1405 N N . LEU A 1 185 ? -15.865 0.837 13.069 1.00 95.50 185 LEU A N 1
ATOM 1406 C CA . LEU A 1 185 ? -16.265 0.428 14.412 1.00 95.50 185 LEU A CA 1
ATOM 1407 C C . LEU A 1 185 ? -17.137 1.480 15.102 1.00 95.50 185 LEU A C 1
ATOM 1409 O O . LEU A 1 185 ? -16.876 2.682 15.042 1.00 95.50 185 LEU A O 1
ATOM 1413 N N . VAL A 1 186 ? -18.159 1.009 15.815 1.00 95.38 186 VAL A N 1
ATOM 1414 C CA . VAL A 1 186 ? -19.088 1.828 16.602 1.00 95.38 186 VAL A CA 1
ATOM 1415 C C . VAL A 1 186 ? -19.185 1.264 18.015 1.00 95.38 186 VAL A C 1
ATOM 1417 O O . VAL A 1 186 ? -19.653 0.143 18.212 1.00 95.38 186 VAL A O 1
ATOM 1420 N N . LEU A 1 187 ? -18.789 2.056 19.009 1.00 96.44 187 LEU A N 1
ATOM 1421 C CA . LEU A 1 187 ? -18.981 1.742 20.420 1.00 96.44 187 LEU A CA 1
AT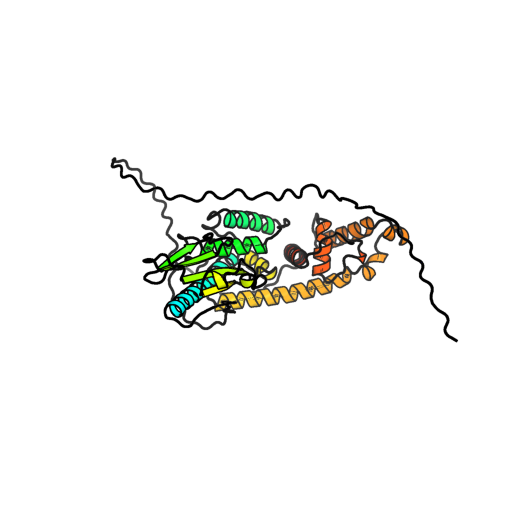OM 1422 C C . LEU A 1 187 ? -20.355 2.238 20.875 1.00 96.44 187 LEU A C 1
ATOM 1424 O O . LEU A 1 187 ? -20.656 3.427 20.744 1.00 96.44 187 LEU A O 1
ATOM 1428 N N . ARG A 1 188 ? -21.169 1.352 21.451 1.00 96.75 188 ARG A N 1
ATOM 1429 C CA . ARG A 1 188 ? -22.476 1.689 22.033 1.00 96.75 188 ARG A CA 1
ATOM 1430 C C . ARG A 1 188 ? -22.561 1.294 23.490 1.00 96.75 188 ARG A C 1
ATOM 1432 O O . ARG A 1 188 ? -22.001 0.273 23.882 1.00 96.75 188 ARG A O 1
ATOM 1439 N N . LYS A 1 189 ? -23.329 2.045 24.274 1.00 96.00 189 LYS A N 1
ATOM 1440 C CA . LYS A 1 189 ? -23.770 1.583 25.596 1.00 96.00 189 LYS A CA 1
ATOM 1441 C C . LYS A 1 189 ? -24.691 0.376 25.447 1.00 96.00 189 LYS A C 1
ATOM 1443 O O . LYS A 1 189 ? -25.615 0.399 24.634 1.00 96.00 189 LYS A O 1
ATOM 1448 N N . SER A 1 190 ? -24.460 -0.669 26.233 1.00 94.94 190 SER A N 1
ATOM 1449 C CA . SER A 1 190 ? -25.226 -1.917 26.134 1.00 94.94 190 SER A CA 1
ATOM 1450 C C . SER A 1 190 ? -26.656 -1.796 26.667 1.00 94.94 190 SER A C 1
ATOM 1452 O O . SER A 1 190 ? -27.528 -2.538 26.229 1.00 94.94 190 SER A O 1
ATOM 1454 N N . ASP A 1 191 ? -26.911 -0.876 27.599 1.00 94.56 191 ASP A N 1
ATOM 1455 C CA . ASP A 1 191 ? -28.219 -0.673 28.228 1.00 94.56 191 ASP A CA 1
ATOM 1456 C C . ASP A 1 191 ? -29.145 0.246 27.416 1.00 94.56 191 ASP A C 1
ATOM 1458 O O . ASP A 1 191 ? -30.338 -0.032 27.295 1.00 94.56 191 ASP A O 1
ATOM 1462 N N . THR A 1 192 ? -28.610 1.323 26.836 1.00 94.81 192 THR A N 1
ATOM 1463 C CA . THR A 1 192 ? -29.394 2.309 26.074 1.00 94.81 192 THR A CA 1
ATOM 1464 C C . THR A 1 192 ? -29.293 2.143 24.561 1.00 94.81 192 THR A C 1
ATOM 1466 O O . THR A 1 192 ? -30.146 2.657 23.838 1.00 94.81 192 THR A O 1
ATOM 1469 N N . GLY A 1 193 ? -28.256 1.462 24.063 1.00 92.44 193 GLY A N 1
ATOM 1470 C CA . GLY A 1 193 ? -27.940 1.396 22.634 1.00 92.44 193 GLY A CA 1
ATOM 1471 C C . GLY A 1 193 ? -27.418 2.713 22.045 1.00 92.44 193 GLY A C 1
ATOM 1472 O O . GLY A 1 193 ? -27.326 2.829 20.827 1.00 92.44 193 GLY A O 1
ATOM 1473 N N . GLU A 1 194 ? -27.096 3.703 22.882 1.00 93.44 194 GLU A N 1
ATOM 1474 C CA . GLU A 1 194 ? -26.581 5.010 22.461 1.00 93.44 194 GLU A CA 1
ATOM 1475 C C . GLU A 1 194 ? -25.158 4.897 21.896 1.00 93.44 194 GLU A C 1
ATOM 1477 O O . GLU A 1 194 ? -24.294 4.271 22.516 1.00 93.44 194 GLU A O 1
ATOM 1482 N N . ASP A 1 195 ? -24.909 5.548 20.756 1.00 94.25 195 ASP A N 1
ATOM 1483 C CA . ASP A 1 195 ? -23.582 5.676 20.147 1.00 94.25 195 ASP A CA 1
ATOM 1484 C C . ASP A 1 195 ? -22.669 6.555 21.015 1.00 94.25 195 ASP A C 1
ATOM 1486 O O . ASP A 1 195 ? -22.943 7.727 21.271 1.00 94.25 195 ASP A O 1
ATOM 1490 N N . VAL A 1 196 ? -21.548 5.985 21.451 1.00 94.69 196 VAL A N 1
ATOM 1491 C CA . VAL A 1 196 ? -20.571 6.641 22.330 1.00 94.69 196 VAL A CA 1
ATOM 1492 C C . VAL A 1 196 ? -19.407 7.197 21.529 1.00 94.69 196 VAL A C 1
ATOM 1494 O O . VAL A 1 196 ? -18.994 8.335 21.776 1.00 94.69 196 VAL A O 1
ATOM 1497 N N . ALA A 1 197 ? -18.878 6.387 20.606 1.00 94.94 197 ALA A N 1
ATOM 1498 C CA . ALA A 1 197 ? -17.704 6.708 19.807 1.00 94.94 197 ALA A CA 1
ATOM 1499 C C . ALA A 1 197 ? -17.666 5.930 18.484 1.00 94.94 197 ALA A C 1
ATOM 1501 O O . ALA A 1 197 ? -18.058 4.762 18.453 1.00 94.94 197 ALA A O 1
ATOM 1502 N N . TRP A 1 198 ? -17.166 6.557 17.415 1.00 94.75 198 TRP A N 1
ATOM 1503 C CA . TRP A 1 198 ? -16.958 5.930 16.097 1.00 94.75 198 TRP A CA 1
ATOM 1504 C C . TRP A 1 198 ? -15.479 5.922 15.693 1.00 94.75 198 TRP A C 1
ATOM 1506 O O . TRP A 1 198 ? -14.741 6.843 16.042 1.00 94.75 198 TRP A O 1
ATOM 1516 N N . ILE A 1 199 ? -15.059 4.909 14.936 1.00 93.88 199 ILE A N 1
ATOM 1517 C CA . ILE A 1 199 ? -13.704 4.792 14.381 1.00 93.88 199 ILE A CA 1
ATOM 1518 C C . ILE A 1 199 ? -13.774 4.446 12.892 1.00 93.88 199 ILE A C 1
ATOM 1520 O O . ILE A 1 199 ? -14.594 3.623 12.485 1.00 93.88 199 ILE A O 1
ATOM 1524 N N . ASP A 1 200 ? -12.877 5.052 12.120 1.00 93.06 200 ASP A N 1
ATOM 1525 C CA . ASP A 1 200 ? -12.470 4.624 10.776 1.00 93.06 200 ASP A CA 1
ATOM 1526 C C . ASP A 1 200 ? -10.999 4.175 10.856 1.00 93.06 200 ASP A C 1
ATOM 1528 O O . ASP A 1 200 ? -10.195 4.805 11.557 1.00 93.06 200 ASP A O 1
ATOM 1532 N N . LEU A 1 201 ? -10.655 3.085 10.180 1.00 93.62 201 LEU A N 1
ATOM 1533 C CA . LEU A 1 201 ? -9.299 2.574 10.043 1.00 93.62 201 LEU A CA 1
ATOM 1534 C C . LEU A 1 201 ? -8.776 2.971 8.663 1.00 93.62 201 LEU A C 1
ATOM 1536 O O . LEU A 1 201 ? -9.316 2.546 7.646 1.00 93.62 201 LEU A O 1
ATOM 1540 N N . THR A 1 202 ? -7.686 3.732 8.609 1.00 91.81 202 THR A N 1
ATOM 1541 C CA . THR A 1 202 ? -7.202 4.283 7.336 1.00 91.81 202 THR A CA 1
ATOM 1542 C C . THR A 1 202 ? -5.693 4.122 7.194 1.00 91.81 202 THR A C 1
ATOM 1544 O O . THR A 1 202 ? -4.935 4.244 8.151 1.00 91.81 202 THR A O 1
ATOM 1547 N N . ALA A 1 203 ? -5.205 3.883 5.980 1.00 92.06 203 ALA A N 1
ATOM 1548 C CA . ALA A 1 203 ? -3.772 3.972 5.713 1.00 92.06 203 ALA A CA 1
ATOM 1549 C C . ALA A 1 203 ? -3.285 5.428 5.884 1.00 92.06 203 ALA A C 1
ATOM 1551 O O . ALA A 1 203 ? -3.955 6.354 5.438 1.00 92.06 203 ALA A O 1
ATOM 1552 N N . ALA A 1 204 ? -2.110 5.651 6.476 1.00 90.38 204 ALA A N 1
ATOM 1553 C CA . ALA A 1 204 ? -1.618 6.990 6.834 1.00 90.38 204 ALA A CA 1
ATOM 1554 C C . ALA A 1 204 ? -1.612 8.016 5.676 1.00 90.38 204 ALA A C 1
ATOM 1556 O O . ALA A 1 204 ? -2.018 9.158 5.869 1.00 90.38 204 ALA A O 1
ATOM 1557 N N . GLU A 1 205 ? -1.230 7.621 4.456 1.00 85.88 205 GLU A N 1
ATOM 1558 C CA . GLU A 1 205 ? -1.248 8.490 3.264 1.00 85.88 205 GLU A CA 1
ATOM 1559 C C . GLU A 1 205 ? -2.665 8.788 2.745 1.00 85.88 205 GLU A C 1
ATOM 1561 O O . GLU A 1 205 ? -2.851 9.644 1.882 1.00 85.88 205 GLU A O 1
ATOM 1566 N N . SER A 1 206 ? -3.668 8.076 3.256 1.00 84.19 206 SER A N 1
ATOM 1567 C CA . SER A 1 206 ? -5.093 8.287 2.990 1.00 84.19 206 SER A CA 1
ATOM 1568 C C . SER A 1 206 ? -5.825 8.911 4.182 1.00 84.19 206 SER A C 1
ATOM 1570 O O . SER A 1 206 ? -7.049 9.002 4.137 1.00 84.19 206 SER A O 1
ATOM 1572 N N . GLY A 1 207 ? -5.113 9.322 5.237 1.00 81.44 207 GLY A N 1
ATOM 1573 C CA . GLY A 1 207 ? -5.714 9.942 6.415 1.00 81.44 207 GLY A CA 1
ATOM 1574 C C . GLY A 1 207 ? -6.344 11.308 6.120 1.00 81.44 207 GLY A C 1
ATOM 1575 O O . GLY A 1 207 ? -6.007 11.977 5.143 1.00 81.44 207 GLY A O 1
ATOM 1576 N N . GLY A 1 208 ? -7.247 11.752 6.994 1.00 73.00 208 GLY A N 1
ATOM 1577 C CA . GLY A 1 208 ? -7.876 13.073 6.938 1.00 73.00 208 GLY A CA 1
ATOM 1578 C C . GLY A 1 208 ? -9.264 13.100 6.304 1.00 73.00 208 GLY A C 1
ATOM 1579 O O . GLY A 1 208 ? -9.910 14.147 6.323 1.00 73.00 208 GLY A O 1
ATOM 1580 N N . HIS A 1 209 ? -9.766 11.978 5.786 1.00 70.06 209 HIS A N 1
ATOM 1581 C CA . HIS A 1 209 ? -11.030 11.967 5.046 1.00 70.06 209 HIS A CA 1
ATOM 1582 C C . HIS A 1 209 ? -12.279 11.892 5.936 1.00 70.06 209 HIS A C 1
ATOM 1584 O O . HIS A 1 209 ? -13.377 12.146 5.442 1.00 70.06 209 HIS A O 1
ATOM 1590 N N . ILE A 1 210 ? -12.163 11.589 7.238 1.00 68.12 210 ILE A N 1
ATOM 1591 C CA . ILE A 1 210 ? -13.343 11.484 8.121 1.00 68.12 210 ILE A CA 1
ATOM 1592 C C . ILE A 1 210 ? -14.142 12.793 8.197 1.00 68.12 210 ILE A C 1
ATOM 1594 O O . ILE A 1 210 ? -15.370 12.750 8.219 1.00 68.12 210 ILE A O 1
ATOM 1598 N N . PHE A 1 211 ? -13.499 13.964 8.210 1.00 63.12 211 PHE A N 1
ATOM 1599 C CA . PHE A 1 211 ? -14.238 15.232 8.318 1.00 63.12 211 PHE A CA 1
ATOM 1600 C C . PHE A 1 211 ? -15.053 15.568 7.066 1.00 63.12 211 PHE A C 1
ATOM 1602 O O . PHE A 1 211 ? -16.081 16.238 7.166 1.00 63.12 211 PHE A O 1
ATOM 1609 N N . ASP A 1 212 ? -14.638 15.054 5.908 1.00 64.50 212 ASP A N 1
ATOM 1610 C CA . ASP A 1 212 ? -15.388 15.177 4.659 1.00 64.50 212 ASP A CA 1
ATOM 1611 C C . ASP A 1 212 ? -16.516 14.129 4.563 1.00 64.50 212 ASP A C 1
ATOM 1613 O O . ASP A 1 212 ? -17.438 14.262 3.750 1.00 64.50 212 ASP A O 1
ATOM 1617 N N . LYS A 1 213 ? -16.493 13.091 5.414 1.00 66.75 213 LYS A N 1
ATOM 1618 C CA . LYS A 1 213 ? -17.509 12.032 5.460 1.00 66.75 213 LYS A CA 1
ATOM 1619 C C . LYS A 1 213 ? -18.725 12.477 6.280 1.00 66.75 213 LYS A C 1
ATOM 1621 O O . LYS A 1 213 ? -18.710 12.510 7.504 1.00 66.75 213 LYS A O 1
ATOM 1626 N N . ASP A 1 214 ? -19.825 12.766 5.583 1.00 76.12 214 ASP A N 1
ATOM 1627 C CA . ASP A 1 214 ? -21.218 12.811 6.080 1.00 76.12 214 ASP A CA 1
ATOM 1628 C C . ASP A 1 214 ? -21.458 13.502 7.450 1.00 76.12 214 ASP A C 1
ATOM 1630 O O . ASP A 1 214 ? -22.369 13.128 8.193 1.00 76.12 214 ASP A O 1
ATOM 1634 N N . ASN A 1 215 ? -20.658 14.523 7.785 1.00 81.44 215 ASN A N 1
ATOM 1635 C CA . ASN A 1 215 ? -20.740 15.314 9.021 1.00 81.44 215 ASN A CA 1
ATOM 1636 C C . ASN A 1 215 ? -20.781 14.470 10.315 1.00 81.44 215 ASN A C 1
ATOM 1638 O O . ASN A 1 215 ? -21.715 14.599 11.115 1.00 81.44 215 ASN A O 1
ATOM 1642 N N . TRP A 1 216 ? -19.801 13.584 10.530 1.00 85.88 216 TRP A N 1
ATOM 1643 C CA . TRP A 1 216 ? -19.730 12.751 11.746 1.00 85.88 216 TRP A CA 1
ATOM 1644 C C . TRP A 1 216 ? -19.816 13.560 13.045 1.00 85.88 216 TRP A C 1
ATOM 1646 O O . TRP A 1 216 ? -20.466 13.135 13.999 1.00 85.88 216 TRP A O 1
ATOM 1656 N N . ASP A 1 217 ? -19.259 14.769 13.052 1.00 84.31 217 ASP A N 1
ATOM 1657 C CA . ASP A 1 217 ? -19.290 15.714 14.168 1.00 84.31 217 ASP A CA 1
ATOM 1658 C C . ASP A 1 217 ? -20.700 16.098 14.641 1.00 84.31 217 ASP A C 1
ATOM 1660 O O . ASP A 1 217 ? -20.862 16.501 15.796 1.00 84.31 217 ASP A O 1
ATOM 1664 N N . LYS A 1 218 ? -21.705 15.960 13.768 1.00 85.19 218 LYS A N 1
ATOM 1665 C CA . LYS A 1 218 ? -23.126 16.200 14.065 1.00 85.19 218 LYS A CA 1
ATOM 1666 C C . LYS A 1 218 ? -23.869 14.946 14.516 1.00 85.19 218 LYS A C 1
ATOM 1668 O O . LYS A 1 218 ? -25.003 15.061 14.976 1.00 85.19 218 LYS A O 1
ATOM 1673 N N . LYS A 1 219 ? -23.277 13.764 14.341 1.00 87.44 219 LYS A N 1
ATOM 1674 C CA . LYS A 1 219 ? -23.927 12.471 14.594 1.00 87.44 219 LYS A CA 1
ATOM 1675 C C . LYS A 1 219 ? -23.420 11.787 15.851 1.00 87.44 219 LYS A C 1
ATOM 1677 O O . LYS A 1 219 ? -24.210 11.156 16.544 1.00 87.44 219 LYS A O 1
ATOM 1682 N N . VAL A 1 220 ? -22.131 11.931 16.145 1.00 89.75 220 VAL A N 1
ATOM 1683 C CA . VAL A 1 220 ? -21.498 11.336 17.319 1.00 89.75 220 VAL A CA 1
ATOM 1684 C C . VAL A 1 220 ? -20.590 12.370 17.991 1.00 89.75 220 VAL A C 1
ATOM 1686 O O . VAL A 1 220 ? -19.847 13.088 17.315 1.00 89.75 220 VAL A O 1
ATOM 1689 N N . PRO A 1 221 ? -20.628 12.493 19.329 1.00 88.19 221 PRO A N 1
ATOM 1690 C CA . PRO A 1 221 ? -19.805 13.471 20.037 1.00 88.19 221 PRO A CA 1
ATOM 1691 C C . PRO A 1 221 ? -18.306 13.145 19.978 1.00 88.19 221 PRO A C 1
ATOM 1693 O O . PRO A 1 221 ? -17.486 14.052 20.129 1.00 88.19 221 PRO A O 1
ATOM 1696 N N . ARG A 1 222 ? -17.951 11.870 19.769 1.00 93.12 222 ARG A N 1
ATOM 1697 C CA . ARG A 1 222 ? -16.580 11.357 19.841 1.00 93.12 222 ARG A CA 1
ATOM 1698 C C . ARG A 1 222 ? -16.301 10.466 18.645 1.00 93.12 222 ARG A C 1
ATOM 1700 O O . ARG A 1 222 ? -17.063 9.550 18.355 1.00 93.12 222 ARG A O 1
ATOM 1707 N N . TYR A 1 223 ? -15.209 10.732 17.957 1.00 93.06 223 TYR A N 1
ATOM 1708 C CA . TYR A 1 223 ? -14.769 9.914 16.839 1.00 93.06 223 TYR A CA 1
ATOM 1709 C C . TYR A 1 223 ? -13.265 10.046 16.656 1.00 93.06 223 TYR A C 1
ATOM 1711 O O . TYR A 1 223 ? -12.651 10.994 17.161 1.00 93.06 223 TYR A O 1
ATOM 1719 N N . ALA A 1 224 ? -12.695 9.086 15.941 1.00 92.06 224 ALA A N 1
ATOM 1720 C CA . ALA A 1 224 ? -11.284 9.056 15.617 1.00 92.06 224 ALA A CA 1
ATOM 1721 C C . ALA A 1 224 ? -11.036 8.409 14.254 1.00 92.06 224 ALA A C 1
ATOM 1723 O O . ALA A 1 224 ? -11.802 7.555 13.807 1.00 92.06 224 ALA A O 1
ATOM 1724 N N . GLU A 1 225 ? -9.927 8.800 13.635 1.00 91.94 225 GLU A N 1
ATOM 1725 C CA . GLU A 1 225 ? -9.317 8.072 12.532 1.00 91.94 225 GLU A CA 1
ATOM 1726 C C . GLU A 1 225 ? -8.072 7.379 13.073 1.00 91.94 225 GLU A C 1
ATOM 1728 O O . GLU A 1 225 ? -7.135 8.023 13.549 1.00 91.94 225 GLU A O 1
ATOM 1733 N N . VAL A 1 226 ? -8.078 6.055 13.058 1.00 93.19 226 VAL A N 1
ATOM 1734 C CA . VAL A 1 226 ? -6.920 5.268 13.469 1.00 93.19 226 VAL A CA 1
ATOM 1735 C C . VAL A 1 226 ? -6.109 4.985 12.219 1.00 93.19 226 VAL A C 1
ATOM 1737 O O . VAL A 1 226 ? -6.592 4.297 11.317 1.00 93.19 226 VAL A O 1
ATOM 1740 N N . VAL A 1 227 ? -4.884 5.515 12.162 1.00 93.25 227 VAL A N 1
ATOM 1741 C CA . VAL A 1 227 ? -4.017 5.304 11.002 1.00 93.25 227 VAL A CA 1
ATOM 1742 C C . VAL A 1 227 ? -2.972 4.219 11.217 1.00 93.25 227 VAL A C 1
ATOM 1744 O O . VAL A 1 227 ? -2.326 4.138 12.261 1.00 93.25 227 VAL A O 1
ATOM 1747 N N . TYR A 1 228 ? -2.771 3.397 10.191 1.00 92.12 228 TYR A N 1
ATOM 1748 C CA . TYR A 1 228 ? -1.677 2.426 10.096 1.00 92.12 228 TYR A CA 1
ATOM 1749 C C . TYR A 1 228 ? -0.748 2.772 8.919 1.00 92.12 228 TYR A C 1
ATOM 1751 O O . TYR A 1 228 ? -1.156 3.506 8.010 1.00 92.12 228 TYR A O 1
ATOM 1759 N N . PRO A 1 229 ? 0.512 2.292 8.899 1.00 91.94 229 PRO A N 1
ATOM 1760 C CA . PRO A 1 229 ? 1.440 2.620 7.821 1.00 91.94 229 PRO A CA 1
ATOM 1761 C C . PRO A 1 229 ? 0.893 2.225 6.442 1.00 91.94 229 PRO A C 1
ATOM 1763 O O . PRO A 1 229 ? 0.251 1.190 6.272 1.00 91.94 229 PRO A O 1
ATOM 1766 N N . SER A 1 230 ? 1.139 3.067 5.438 1.00 91.44 230 SER A N 1
ATOM 1767 C CA . SER A 1 230 ? 0.678 2.800 4.071 1.00 91.44 230 SER A CA 1
ATOM 1768 C C . SER A 1 230 ? 1.537 1.742 3.385 1.00 91.44 230 SER A C 1
ATOM 1770 O O . SER A 1 230 ? 2.742 1.647 3.626 1.00 91.44 230 SER A O 1
ATOM 1772 N N . LEU A 1 231 ? 0.919 0.949 2.505 1.00 90.50 231 LEU A N 1
ATOM 1773 C CA . LEU A 1 231 ? 1.638 -0.042 1.712 1.00 90.50 231 LEU A CA 1
ATOM 1774 C C . LEU A 1 231 ? 2.547 0.662 0.697 1.00 90.50 231 LEU A C 1
ATOM 1776 O O . LEU A 1 231 ? 2.072 1.222 -0.292 1.00 90.50 231 LEU A O 1
ATOM 1780 N N . SER A 1 232 ? 3.854 0.598 0.933 1.00 87.69 232 SER A N 1
ATOM 1781 C CA . SER A 1 232 ? 4.877 1.140 0.038 1.00 87.69 232 SER A CA 1
ATOM 1782 C C . SER A 1 232 ? 5.551 0.027 -0.782 1.00 87.69 232 SER A C 1
ATOM 1784 O O . SER A 1 232 ? 5.471 -1.147 -0.405 1.00 87.69 232 SER A O 1
ATOM 1786 N N . PRO A 1 233 ? 6.278 0.355 -1.868 1.00 84.12 233 PRO A N 1
ATOM 1787 C CA . PRO A 1 233 ? 7.129 -0.619 -2.552 1.00 84.12 233 PRO A CA 1
ATOM 1788 C C . PRO A 1 233 ? 8.152 -1.292 -1.620 1.00 84.12 233 PRO A C 1
ATOM 1790 O O . PRO A 1 233 ? 8.370 -2.496 -1.725 1.00 84.12 233 PRO A O 1
ATOM 1793 N N . GLY A 1 234 ? 8.717 -0.555 -0.655 1.00 82.12 234 GLY A N 1
ATOM 1794 C CA . GLY A 1 234 ? 9.602 -1.127 0.367 1.00 82.12 234 GLY A CA 1
ATOM 1795 C C . GLY A 1 234 ? 8.882 -2.128 1.277 1.00 82.12 234 GLY A C 1
ATOM 1796 O O . GLY A 1 234 ? 9.416 -3.192 1.578 1.00 82.12 234 GLY A O 1
ATOM 1797 N N . THR A 1 235 ? 7.626 -1.857 1.642 1.00 87.38 235 THR A N 1
ATOM 1798 C CA . THR A 1 235 ? 6.799 -2.804 2.407 1.00 87.38 235 THR A CA 1
ATOM 1799 C C . THR A 1 235 ? 6.558 -4.099 1.622 1.00 87.38 235 THR A C 1
ATOM 1801 O O . THR A 1 235 ? 6.660 -5.183 2.190 1.00 87.38 235 THR A O 1
ATOM 1804 N N . LEU A 1 236 ? 6.294 -4.008 0.313 1.00 89.56 236 LEU A N 1
ATOM 1805 C CA . LEU A 1 236 ? 6.134 -5.181 -0.560 1.00 89.56 236 LEU A CA 1
ATOM 1806 C C . LEU A 1 236 ? 7.426 -6.013 -0.650 1.00 89.56 236 LEU A C 1
ATOM 1808 O O . LEU A 1 236 ? 7.371 -7.243 -0.631 1.00 89.56 236 LEU A O 1
ATOM 1812 N N . MET A 1 237 ? 8.593 -5.357 -0.686 1.00 84.00 237 MET A N 1
ATOM 1813 C CA . MET A 1 237 ? 9.890 -6.042 -0.604 1.00 84.00 237 MET A CA 1
ATOM 1814 C C . MET A 1 237 ? 10.041 -6.827 0.695 1.00 84.00 237 MET A C 1
ATOM 1816 O O . MET A 1 237 ? 10.417 -7.999 0.653 1.00 84.00 237 MET A O 1
ATOM 1820 N N . LEU A 1 238 ? 9.726 -6.196 1.831 1.00 83.81 238 LEU A N 1
ATOM 1821 C CA . LEU A 1 238 ? 9.774 -6.838 3.144 1.00 83.81 238 LEU A CA 1
ATOM 1822 C C . LEU A 1 238 ? 8.828 -8.045 3.203 1.00 83.81 238 LEU A C 1
ATOM 1824 O O . LEU A 1 238 ? 9.252 -9.135 3.569 1.00 83.81 238 LEU A O 1
ATOM 1828 N N . MET A 1 239 ? 7.582 -7.891 2.750 1.00 89.69 239 MET A N 1
ATOM 1829 C CA . MET A 1 239 ? 6.606 -8.985 2.668 1.00 89.69 239 MET A CA 1
ATOM 1830 C C . MET A 1 239 ? 7.133 -10.181 1.864 1.00 89.69 239 MET A C 1
ATOM 1832 O O . MET A 1 239 ? 7.011 -11.332 2.287 1.00 89.69 239 MET A O 1
ATOM 1836 N N . ARG A 1 240 ? 7.766 -9.922 0.714 1.00 87.19 240 ARG A N 1
ATOM 1837 C CA . ARG A 1 240 ? 8.360 -10.974 -0.122 1.00 87.19 240 ARG A CA 1
ATOM 1838 C C . ARG A 1 240 ? 9.546 -11.652 0.567 1.00 87.19 240 ARG A C 1
ATOM 1840 O O . ARG A 1 240 ? 9.706 -12.865 0.433 1.00 87.19 240 ARG A O 1
ATOM 1847 N N . ALA A 1 241 ? 10.364 -10.889 1.292 1.00 82.44 241 ALA A N 1
ATOM 1848 C CA . ALA A 1 241 ? 11.477 -11.419 2.077 1.00 82.44 241 ALA A CA 1
ATOM 1849 C C . ALA A 1 241 ? 10.992 -12.284 3.253 1.00 82.44 241 ALA A C 1
ATOM 1851 O O . ALA A 1 241 ? 11.591 -13.324 3.522 1.00 82.44 241 ALA A O 1
ATOM 1852 N N . ASN A 1 242 ? 9.874 -11.907 3.879 1.00 82.50 242 ASN A N 1
ATOM 1853 C CA . ASN A 1 242 ? 9.285 -12.618 5.009 1.00 82.50 242 ASN A CA 1
ATOM 1854 C C . ASN A 1 242 ? 8.696 -13.987 4.635 1.00 82.50 242 ASN A C 1
ATOM 1856 O O . ASN A 1 242 ? 8.659 -14.858 5.491 1.00 82.50 242 ASN A O 1
ATOM 1860 N N . ARG A 1 243 ? 8.279 -14.225 3.379 1.00 80.00 243 ARG A N 1
ATOM 1861 C CA . ARG A 1 243 ? 7.825 -15.547 2.874 1.00 80.00 243 ARG A CA 1
ATOM 1862 C C . ARG A 1 243 ? 6.794 -16.256 3.768 1.00 80.00 243 ARG A C 1
ATOM 1864 O O . ARG A 1 243 ? 6.919 -17.449 4.034 1.00 80.00 243 ARG A O 1
ATOM 1871 N N . ASP A 1 244 ? 5.782 -15.528 4.224 1.00 80.56 244 ASP A N 1
ATOM 1872 C CA . ASP A 1 244 ? 4.785 -16.045 5.166 1.00 80.56 244 ASP A CA 1
ATOM 1873 C C . ASP A 1 244 ? 5.372 -16.549 6.486 1.00 80.56 244 ASP A C 1
ATOM 1875 O O . ASP A 1 244 ? 4.910 -17.542 7.050 1.00 80.56 244 ASP A O 1
ATOM 1879 N N . ASN A 1 245 ? 6.391 -15.862 7.003 1.00 70.69 245 ASN A N 1
ATOM 1880 C CA . ASN A 1 245 ? 6.938 -16.184 8.305 1.00 70.69 245 ASN A CA 1
ATOM 1881 C C . ASN A 1 245 ? 5.924 -15.829 9.405 1.00 70.69 245 ASN A C 1
ATOM 1883 O O . ASN A 1 245 ? 5.839 -14.698 9.882 1.00 70.69 245 ASN A O 1
ATOM 1887 N N . VAL A 1 246 ? 5.145 -16.835 9.805 1.00 61.88 246 VAL A N 1
ATOM 1888 C CA . VAL A 1 246 ? 4.167 -16.766 10.901 1.00 61.88 246 VAL A CA 1
ATOM 1889 C C . VAL A 1 246 ? 4.843 -16.930 12.269 1.00 61.88 246 VAL A C 1
ATOM 1891 O O . VAL A 1 246 ? 4.142 -17.100 13.266 1.00 61.88 246 VAL A O 1
ATOM 1894 N N . SER A 1 247 ? 6.185 -16.930 12.357 1.00 52.78 247 SER A N 1
ATOM 1895 C CA . SER A 1 247 ? 6.875 -17.065 13.641 1.00 52.78 247 SER A CA 1
ATOM 1896 C C . SER A 1 247 ? 6.362 -15.996 14.603 1.00 52.78 247 SER A C 1
ATOM 1898 O O . SER A 1 247 ? 6.513 -14.795 14.367 1.00 52.78 247 SER A O 1
ATOM 1900 N N . ALA A 1 248 ? 5.685 -16.460 15.651 1.00 45.38 248 ALA A N 1
ATOM 1901 C CA . ALA A 1 248 ? 5.051 -15.625 16.647 1.00 45.38 248 ALA A CA 1
ATOM 1902 C C . ALA A 1 248 ? 6.093 -14.705 17.296 1.00 45.38 248 ALA A C 1
ATOM 1904 O O . ALA A 1 248 ? 7.016 -15.182 17.948 1.00 45.38 248 ALA A O 1
ATOM 1905 N N . GLY A 1 249 ? 5.903 -13.396 17.133 1.00 53.03 249 GLY A N 1
ATOM 1906 C CA . GLY A 1 249 ? 6.554 -12.391 17.965 1.00 53.03 249 GLY A CA 1
ATOM 1907 C C . GLY A 1 249 ? 7.897 -11.882 17.459 1.00 53.03 249 GLY A C 1
ATOM 1908 O O . GLY A 1 249 ? 8.872 -11.953 18.195 1.00 53.03 249 GLY A O 1
ATOM 1909 N N . LEU A 1 250 ? 7.931 -11.254 16.277 1.00 55.38 250 LEU A N 1
ATOM 1910 C CA . LEU A 1 250 ? 8.855 -10.125 16.143 1.00 55.38 250 LEU A CA 1
ATOM 1911 C C . LEU A 1 250 ? 8.430 -9.087 17.183 1.00 55.38 250 LEU A C 1
ATOM 1913 O O . LEU A 1 250 ? 7.296 -8.591 17.156 1.00 55.38 250 LEU A O 1
ATOM 1917 N N . THR A 1 251 ? 9.321 -8.796 18.123 1.00 64.81 251 THR A N 1
ATOM 1918 C CA . THR A 1 251 ? 9.155 -7.665 19.031 1.00 64.81 251 THR A CA 1
ATOM 1919 C C . THR A 1 251 ? 8.980 -6.386 18.207 1.00 64.81 251 THR A C 1
ATOM 1921 O O . THR A 1 251 ? 9.394 -6.295 17.048 1.00 64.81 251 THR A O 1
ATOM 1924 N N . GLN A 1 252 ? 8.345 -5.366 18.790 1.00 63.41 252 GLN A N 1
ATOM 1925 C CA . GLN A 1 252 ? 8.213 -4.063 18.128 1.00 63.41 252 GLN A CA 1
ATOM 1926 C C . GLN A 1 252 ? 9.578 -3.528 17.667 1.00 63.41 252 GLN A C 1
ATOM 1928 O O . GLN A 1 252 ? 9.669 -2.945 16.592 1.00 63.41 252 GLN A O 1
ATOM 1933 N N . GLU A 1 253 ? 10.618 -3.741 18.472 1.00 70.50 253 GLU A N 1
ATOM 1934 C CA . GLU A 1 253 ? 11.985 -3.312 18.184 1.00 70.50 253 GLU A CA 1
ATOM 1935 C C . GLU A 1 253 ? 12.567 -4.050 16.974 1.00 70.50 253 GLU A C 1
ATOM 1937 O O . GLU A 1 253 ? 13.078 -3.404 16.063 1.00 70.50 253 GLU A O 1
ATOM 1942 N N . GLU A 1 254 ? 12.416 -5.376 16.899 1.00 67.81 254 GLU A N 1
ATOM 1943 C CA . GLU A 1 254 ? 12.873 -6.159 15.743 1.00 67.81 254 GLU A CA 1
ATOM 1944 C C . GLU A 1 254 ? 12.122 -5.788 14.461 1.00 67.81 254 GLU A C 1
ATOM 1946 O O . GLU A 1 254 ? 12.731 -5.705 13.395 1.00 67.81 254 GLU A O 1
ATOM 1951 N N . PHE A 1 255 ? 10.815 -5.522 14.550 1.00 63.03 255 PHE A N 1
ATOM 1952 C CA . PHE A 1 255 ? 10.030 -5.076 13.400 1.00 63.03 255 PHE A CA 1
ATOM 1953 C C . PHE A 1 255 ? 10.488 -3.704 12.888 1.00 63.03 255 PHE A C 1
ATOM 1955 O O . PHE A 1 255 ? 10.639 -3.526 11.681 1.00 63.03 255 PHE A O 1
ATOM 1962 N N . GLU A 1 256 ? 10.726 -2.733 13.778 1.00 67.81 256 GLU A N 1
ATOM 1963 C CA . GLU A 1 256 ? 11.219 -1.410 13.368 1.00 67.81 256 GLU A CA 1
ATOM 1964 C C . GLU A 1 256 ? 12.646 -1.476 12.820 1.00 67.81 256 GLU A C 1
ATOM 1966 O O . GLU A 1 256 ? 12.942 -0.808 11.832 1.00 67.81 256 GLU A O 1
ATOM 1971 N N . GLU A 1 257 ? 13.517 -2.303 13.401 1.00 72.06 257 GLU A N 1
ATOM 1972 C CA . GLU A 1 257 ? 14.875 -2.496 12.891 1.00 72.06 257 GLU A CA 1
ATOM 1973 C C . GLU A 1 257 ? 14.851 -3.133 11.493 1.00 72.06 257 GLU A C 1
ATOM 1975 O O . GLU A 1 257 ? 15.481 -2.615 10.572 1.00 72.06 257 GLU A O 1
ATOM 1980 N N . GLN A 1 258 ? 14.051 -4.183 11.279 1.00 63.19 258 GLN A N 1
ATOM 1981 C CA . GLN A 1 258 ? 13.871 -4.780 9.950 1.00 63.19 258 GLN A CA 1
ATOM 1982 C C . GLN A 1 258 ? 13.280 -3.788 8.949 1.00 63.19 258 GLN A C 1
ATOM 1984 O O . GLN A 1 258 ? 13.763 -3.672 7.821 1.00 63.19 258 GLN A O 1
ATOM 1989 N N . LYS A 1 259 ? 12.248 -3.042 9.353 1.00 64.06 259 LYS A N 1
ATOM 1990 C CA . LYS A 1 259 ? 11.634 -2.010 8.519 1.00 64.06 259 LYS A CA 1
ATOM 1991 C C . LYS A 1 259 ? 12.662 -0.955 8.119 1.00 64.06 259 LYS A C 1
ATOM 1993 O O . LYS A 1 259 ? 12.767 -0.646 6.936 1.00 64.06 259 LYS A O 1
ATOM 1998 N N . LYS A 1 260 ? 13.455 -0.457 9.067 1.00 72.81 260 LYS A N 1
ATOM 1999 C CA . LYS A 1 260 ? 14.518 0.519 8.816 1.00 72.81 260 LYS A CA 1
ATOM 2000 C C . LYS A 1 260 ? 15.580 -0.035 7.865 1.00 72.81 260 LYS A C 1
ATOM 2002 O O . LYS A 1 260 ? 15.942 0.643 6.908 1.00 72.81 260 LYS A O 1
ATOM 2007 N N . GLN A 1 261 ? 16.034 -1.270 8.068 1.00 68.19 261 GLN A N 1
ATOM 2008 C CA . GLN A 1 261 ? 16.997 -1.921 7.173 1.00 68.19 261 GLN A CA 1
ATOM 2009 C C . GLN A 1 261 ? 16.452 -2.056 5.747 1.00 68.19 261 GLN A C 1
ATOM 2011 O O . GLN A 1 261 ? 17.171 -1.799 4.779 1.00 68.19 261 GLN A O 1
ATOM 2016 N N . VAL A 1 262 ? 15.172 -2.408 5.595 1.00 64.12 262 VAL A N 1
ATOM 2017 C CA . VAL A 1 262 ? 14.525 -2.473 4.279 1.00 64.12 262 VAL A CA 1
ATOM 2018 C C . VAL A 1 262 ? 14.349 -1.086 3.668 1.00 64.12 262 VAL A C 1
ATOM 2020 O O . VAL A 1 262 ? 14.585 -0.931 2.473 1.00 64.12 262 VAL A O 1
ATOM 2023 N N . GLU A 1 263 ? 13.986 -0.070 4.448 1.00 71.00 263 GLU A N 1
ATOM 2024 C CA . GLU A 1 263 ? 13.901 1.317 3.976 1.00 71.00 263 GLU A CA 1
ATOM 2025 C C . GLU A 1 263 ? 15.263 1.835 3.494 1.00 71.00 263 GLU A C 1
ATOM 2027 O O . GLU A 1 263 ? 15.345 2.453 2.429 1.00 71.00 263 GLU A O 1
ATOM 2032 N N . GLU A 1 264 ? 16.343 1.536 4.217 1.00 74.25 264 GLU A N 1
ATOM 2033 C CA . GLU A 1 264 ? 17.714 1.873 3.827 1.00 74.25 264 GLU A CA 1
ATOM 2034 C C . GLU A 1 264 ? 18.142 1.118 2.560 1.00 74.25 264 GLU A C 1
ATOM 2036 O O . GLU A 1 264 ? 18.630 1.731 1.603 1.00 74.25 264 GLU A O 1
ATOM 2041 N N . ALA A 1 265 ? 17.896 -0.194 2.497 1.00 70.69 265 ALA A N 1
ATOM 2042 C CA . ALA A 1 265 ? 18.168 -1.005 1.311 1.00 70.69 265 ALA A CA 1
ATOM 2043 C C . ALA A 1 265 ? 17.375 -0.508 0.090 1.00 70.69 265 ALA A C 1
ATOM 2045 O O . ALA A 1 265 ? 17.917 -0.394 -1.013 1.00 70.69 265 ALA A O 1
ATOM 2046 N N . TYR A 1 266 ? 16.109 -0.145 0.290 1.00 75.56 266 TYR A N 1
ATOM 2047 C CA . TYR A 1 266 ? 15.250 0.427 -0.738 1.00 75.56 266 TYR A CA 1
ATOM 2048 C C . TYR A 1 266 ? 15.746 1.801 -1.201 1.00 75.56 266 TYR A C 1
ATOM 2050 O O . TYR A 1 266 ? 15.788 2.070 -2.402 1.00 75.56 266 TYR A O 1
ATOM 2058 N N . ALA A 1 267 ? 16.180 2.667 -0.283 1.00 77.81 267 ALA A N 1
ATOM 2059 C CA . ALA A 1 267 ? 16.745 3.971 -0.622 1.00 77.81 267 ALA A CA 1
ATOM 2060 C C . ALA A 1 267 ? 18.020 3.835 -1.471 1.00 77.81 267 ALA A C 1
ATOM 2062 O O . ALA A 1 267 ? 18.180 4.548 -2.468 1.00 77.81 267 ALA A O 1
ATOM 2063 N N . LEU A 1 268 ? 18.894 2.882 -1.128 1.00 79.94 268 LEU A N 1
ATOM 2064 C CA . LEU A 1 268 ? 20.080 2.550 -1.919 1.00 79.94 268 LEU A CA 1
ATOM 2065 C C . LEU A 1 268 ? 19.698 2.047 -3.317 1.00 79.94 268 LEU A C 1
ATOM 2067 O O . LEU A 1 268 ? 20.251 2.519 -4.312 1.00 79.94 268 LEU A O 1
ATOM 2071 N N . LYS A 1 269 ? 18.712 1.150 -3.414 1.00 81.50 269 LYS A N 1
ATOM 2072 C CA . LYS A 1 269 ? 18.193 0.645 -4.694 1.00 81.50 269 LYS A CA 1
ATOM 2073 C C . LYS A 1 269 ? 17.605 1.745 -5.561 1.00 81.50 269 LYS A C 1
ATOM 2075 O O . LYS A 1 269 ? 17.957 1.875 -6.730 1.00 81.50 269 LYS A O 1
ATOM 2080 N N . LYS A 1 270 ? 16.796 2.618 -4.974 1.00 85.12 270 LYS A N 1
ATOM 2081 C CA . LYS A 1 270 ? 16.238 3.780 -5.661 1.00 85.12 270 LYS A CA 1
ATOM 2082 C C . LYS A 1 270 ? 17.328 4.704 -6.200 1.00 85.12 270 LYS A C 1
ATOM 2084 O O . LYS A 1 270 ? 17.223 5.172 -7.332 1.00 85.12 270 LYS A O 1
ATOM 2089 N N . ALA A 1 271 ? 18.394 4.939 -5.433 1.00 88.50 271 ALA A N 1
ATOM 2090 C CA . ALA A 1 271 ? 19.548 5.695 -5.912 1.00 88.50 271 ALA A CA 1
ATOM 2091 C C . ALA A 1 271 ? 20.239 4.999 -7.099 1.00 88.50 271 ALA A C 1
ATOM 2093 O O . ALA A 1 271 ? 20.557 5.661 -8.088 1.00 88.50 271 ALA A O 1
ATOM 2094 N N . GLN A 1 272 ? 20.402 3.673 -7.048 1.00 87.62 272 GLN A N 1
ATOM 2095 C CA . GLN A 1 272 ? 20.945 2.883 -8.160 1.00 87.62 272 GLN A CA 1
ATOM 2096 C C . GLN A 1 272 ? 20.062 2.964 -9.410 1.00 87.62 272 GLN A C 1
ATOM 2098 O O . GLN A 1 272 ? 20.581 3.182 -10.502 1.00 87.62 272 GLN A O 1
ATOM 2103 N N . TRP A 1 273 ? 18.738 2.856 -9.278 1.00 92.31 273 TRP A N 1
ATOM 2104 C CA . TRP A 1 273 ? 17.815 2.981 -10.410 1.00 92.31 273 TRP A CA 1
ATOM 2105 C C . TRP A 1 273 ? 17.836 4.380 -11.021 1.00 92.31 273 TRP A C 1
ATOM 2107 O O . TRP A 1 273 ? 17.796 4.509 -12.243 1.00 92.31 273 TRP A O 1
ATOM 2117 N N . MET A 1 274 ? 17.945 5.428 -10.197 1.00 93.75 274 MET A N 1
ATOM 2118 C CA . MET A 1 274 ? 18.116 6.799 -10.686 1.00 93.75 274 MET A CA 1
ATOM 2119 C C . MET A 1 274 ? 19.441 6.982 -11.432 1.00 93.75 274 MET A C 1
ATOM 2121 O O . MET A 1 274 ? 19.478 7.647 -12.470 1.00 93.75 274 MET A O 1
ATOM 2125 N N . GLU A 1 275 ? 20.527 6.379 -10.942 1.00 94.00 275 GLU A N 1
ATOM 2126 C CA . GLU A 1 275 ? 21.816 6.394 -11.637 1.00 94.00 275 GLU A CA 1
ATOM 2127 C C . GLU A 1 275 ? 21.729 5.652 -12.973 1.00 94.00 275 GLU A C 1
ATOM 2129 O O . GLU A 1 275 ? 22.113 6.186 -14.013 1.00 94.00 275 GLU A O 1
ATOM 2134 N N . MET A 1 276 ? 21.136 4.457 -12.966 1.00 92.31 276 MET A N 1
ATOM 2135 C CA . MET A 1 276 ? 20.896 3.655 -14.160 1.00 92.31 276 MET A CA 1
ATOM 2136 C C . MET A 1 276 ? 20.029 4.413 -15.175 1.00 92.31 276 MET A C 1
ATOM 2138 O O . MET A 1 276 ? 20.323 4.407 -16.370 1.00 92.31 276 MET A O 1
ATOM 2142 N N . GLY A 1 277 ? 19.015 5.143 -14.702 1.00 95.88 277 GLY A N 1
ATOM 2143 C CA . GLY A 1 277 ? 18.125 5.978 -15.506 1.00 95.88 277 GLY A CA 1
ATOM 2144 C C . GLY A 1 277 ? 18.846 7.012 -16.365 1.00 95.88 277 GLY A C 1
ATOM 2145 O O . GLY A 1 277 ? 18.385 7.332 -17.462 1.00 95.88 277 GLY A O 1
ATOM 2146 N N . LYS A 1 278 ? 20.028 7.486 -15.954 1.00 96.62 278 LYS A N 1
ATOM 2147 C CA . LYS A 1 278 ? 20.844 8.393 -16.779 1.00 96.62 278 LYS A CA 1
ATOM 2148 C C . LYS A 1 278 ? 21.204 7.776 -18.132 1.00 96.62 278 LYS A C 1
ATOM 2150 O O . LYS A 1 278 ? 21.219 8.493 -19.133 1.00 96.62 278 LYS A O 1
ATOM 2155 N N . ASN A 1 279 ? 21.398 6.458 -18.186 1.00 96.12 279 ASN A N 1
ATOM 2156 C CA . ASN A 1 279 ? 21.687 5.728 -19.423 1.00 96.12 279 ASN A CA 1
ATOM 2157 C C . ASN A 1 279 ? 20.457 5.573 -20.326 1.00 96.12 279 ASN A C 1
ATOM 2159 O O . ASN A 1 279 ? 20.609 5.332 -21.517 1.00 96.12 279 ASN A O 1
ATOM 2163 N N . TYR A 1 280 ? 19.255 5.773 -19.784 1.00 97.12 280 TYR A N 1
ATOM 2164 C CA . TYR A 1 280 ? 17.979 5.701 -20.499 1.00 97.12 280 TYR A CA 1
ATOM 2165 C C . TYR A 1 280 ? 17.427 7.076 -20.892 1.00 97.12 280 TYR A C 1
ATOM 2167 O O . TYR A 1 280 ? 16.309 7.190 -21.397 1.00 97.12 280 TYR A O 1
ATOM 2175 N N . GLN A 1 281 ? 18.188 8.152 -20.690 1.00 97.56 281 GLN A N 1
ATOM 2176 C CA . GLN A 1 281 ? 17.794 9.470 -21.174 1.00 97.56 281 GLN A CA 1
ATOM 2177 C C . GLN A 1 281 ? 17.762 9.473 -22.706 1.00 97.56 281 GLN A C 1
ATOM 2179 O O . GLN A 1 281 ? 18.719 9.060 -23.363 1.00 97.56 281 GLN A O 1
ATOM 2184 N N . TYR A 1 282 ? 16.693 10.008 -23.301 1.00 96.50 282 TYR A N 1
ATOM 2185 C CA . TYR A 1 282 ? 16.559 10.056 -24.763 1.00 96.50 282 TYR A CA 1
ATOM 2186 C C . TYR A 1 282 ? 17.760 10.734 -25.437 1.00 96.50 282 TYR A C 1
ATOM 2188 O O . TYR A 1 282 ? 18.249 10.269 -26.460 1.00 96.50 282 TYR A O 1
ATOM 2196 N N . GLY A 1 283 ? 18.302 11.797 -24.835 1.00 94.81 283 GLY A N 1
ATOM 2197 C CA . GLY A 1 283 ? 19.494 12.476 -25.350 1.00 94.81 283 GLY A CA 1
ATOM 2198 C C . GLY A 1 283 ? 20.735 11.580 -25.459 1.00 94.81 283 GLY A C 1
ATOM 2199 O O . GLY A 1 283 ? 21.546 11.811 -26.354 1.00 94.81 283 GLY A O 1
ATOM 2200 N N . VAL A 1 284 ? 20.851 10.564 -24.596 1.00 96.56 284 VAL A N 1
ATOM 2201 C CA . VAL A 1 284 ? 21.960 9.598 -24.559 1.00 96.56 284 VAL A CA 1
ATOM 2202 C C . VAL A 1 284 ? 21.781 8.520 -25.629 1.00 96.56 284 VAL A C 1
ATOM 2204 O O . VAL A 1 284 ? 22.728 8.191 -26.341 1.00 96.56 284 VAL A O 1
ATOM 2207 N N . LEU A 1 285 ? 20.558 8.008 -25.793 1.00 96.31 285 LEU A N 1
ATOM 2208 C CA . LEU A 1 285 ? 20.286 6.846 -26.646 1.00 96.31 285 LEU A CA 1
ATOM 2209 C C . LEU A 1 285 ? 19.757 7.177 -28.050 1.00 96.31 285 LEU A C 1
ATOM 2211 O O . LEU A 1 285 ? 19.787 6.311 -28.918 1.00 96.31 285 LEU A O 1
ATOM 2215 N N . LYS A 1 286 ? 19.309 8.408 -28.332 1.00 95.12 286 LYS A N 1
ATOM 2216 C CA . LYS A 1 286 ? 18.652 8.768 -29.611 1.00 95.12 286 LYS A CA 1
ATOM 2217 C C . LYS A 1 286 ? 19.445 8.407 -30.873 1.00 95.12 286 LYS A C 1
ATOM 2219 O O . LYS A 1 286 ? 18.845 8.114 -31.898 1.00 95.12 286 LYS A O 1
ATOM 2224 N N . ASN A 1 287 ? 20.778 8.419 -30.804 1.00 94.88 287 ASN A N 1
ATOM 2225 C CA . ASN A 1 287 ? 21.647 8.115 -31.947 1.00 94.88 287 ASN A CA 1
ATOM 2226 C C . ASN A 1 287 ? 21.795 6.605 -32.205 1.00 94.88 287 ASN A C 1
ATOM 2228 O O . ASN A 1 287 ? 22.369 6.217 -33.216 1.00 94.88 287 ASN A O 1
ATOM 2232 N N . GLN A 1 288 ? 21.316 5.764 -31.286 1.00 95.88 288 GLN A N 1
ATOM 2233 C CA . GLN A 1 288 ? 21.326 4.306 -31.411 1.00 95.88 288 GLN A CA 1
ATOM 2234 C C . GLN A 1 288 ? 20.046 3.777 -32.067 1.00 95.88 288 GLN A C 1
ATOM 2236 O O . GLN A 1 288 ? 19.984 2.607 -32.434 1.00 95.88 288 GLN A O 1
ATOM 2241 N N . ILE A 1 289 ? 19.027 4.626 -32.232 1.00 95.06 289 ILE A N 1
ATOM 2242 C CA . ILE A 1 289 ? 17.778 4.242 -32.883 1.00 95.06 289 ILE A CA 1
ATOM 2243 C C . ILE A 1 289 ? 18.035 4.182 -34.398 1.00 95.06 289 ILE A C 1
ATOM 2245 O O . ILE A 1 289 ? 18.417 5.203 -34.977 1.00 95.06 289 ILE A O 1
ATOM 2249 N N . PRO A 1 290 ? 17.826 3.034 -35.070 1.00 92.81 290 PRO A N 1
ATOM 2250 C CA . PRO A 1 290 ? 18.150 2.857 -36.487 1.00 92.81 290 PRO A CA 1
ATOM 2251 C C . PRO A 1 290 ? 17.089 3.497 -37.403 1.00 92.81 290 PRO A C 1
ATOM 2253 O O . PRO A 1 290 ? 16.492 2.840 -38.253 1.00 92.81 290 PRO A O 1
ATOM 2256 N N . ALA A 1 291 ? 16.819 4.791 -37.222 1.00 92.56 291 ALA A N 1
ATOM 2257 C CA . ALA A 1 291 ? 15.845 5.554 -37.993 1.00 92.56 291 ALA A CA 1
ATOM 2258 C C . ALA A 1 291 ? 16.263 7.024 -38.131 1.00 92.56 291 ALA A C 1
ATOM 2260 O O . ALA A 1 291 ? 16.912 7.601 -37.261 1.00 92.56 291 ALA A O 1
ATOM 2261 N N . ALA A 1 292 ? 15.859 7.654 -39.237 1.00 91.81 292 ALA A N 1
ATOM 2262 C CA . ALA A 1 292 ? 16.112 9.073 -39.458 1.00 91.81 292 ALA A CA 1
ATOM 2263 C C . ALA A 1 292 ? 15.346 9.942 -38.433 1.00 91.81 292 ALA A C 1
ATOM 2265 O O . ALA A 1 292 ? 14.197 9.619 -38.123 1.00 91.81 292 ALA A O 1
ATOM 2266 N N . PRO A 1 293 ? 15.899 11.084 -37.970 1.00 89.94 293 PRO A N 1
ATOM 2267 C CA . PRO A 1 293 ? 15.252 11.939 -36.966 1.00 89.94 293 PRO A CA 1
ATOM 2268 C C . PRO A 1 293 ? 13.820 12.355 -37.324 1.00 89.94 293 PRO A C 1
ATOM 2270 O O . PRO A 1 293 ? 12.926 12.265 -36.492 1.00 89.94 293 PRO A O 1
ATOM 2273 N N . MET A 1 294 ? 13.584 12.718 -38.588 1.00 91.19 294 MET A N 1
ATOM 2274 C CA . MET A 1 294 ? 12.250 13.078 -39.083 1.00 91.19 294 MET A CA 1
ATOM 2275 C C . MET A 1 294 ? 11.247 11.924 -38.941 1.00 91.19 294 MET A C 1
ATOM 2277 O O . MET A 1 294 ? 10.078 12.142 -38.634 1.00 91.19 294 MET A O 1
ATOM 2281 N N . LEU A 1 295 ? 11.696 10.679 -39.132 1.00 91.44 295 LEU A N 1
ATOM 2282 C CA . LEU A 1 295 ? 10.833 9.512 -38.982 1.00 91.44 295 LEU A CA 1
ATOM 2283 C C . LEU A 1 295 ? 10.463 9.283 -37.511 1.00 91.44 295 LEU A C 1
ATOM 2285 O O . LEU A 1 295 ? 9.324 8.928 -37.235 1.00 91.44 295 LEU A O 1
ATOM 2289 N N . LEU A 1 296 ? 11.376 9.549 -36.571 1.00 91.31 296 LEU A N 1
ATOM 2290 C CA . LEU A 1 296 ? 11.124 9.427 -35.127 1.00 91.31 296 LEU A CA 1
ATOM 2291 C C . LEU A 1 296 ? 10.097 10.436 -34.592 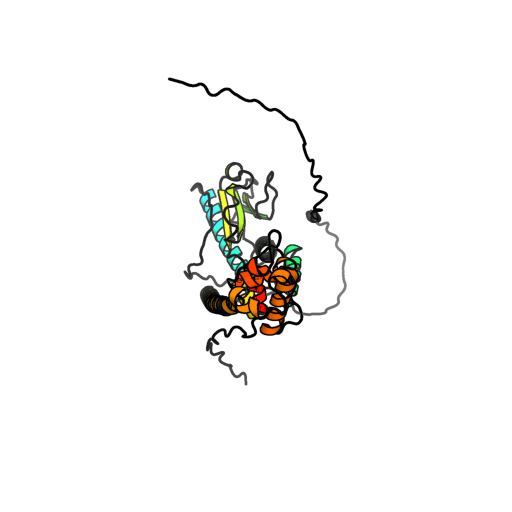1.00 91.31 296 LEU A C 1
ATOM 2293 O O . LEU A 1 296 ? 9.471 10.185 -33.560 1.00 91.31 296 LEU A O 1
ATOM 2297 N N . GLU A 1 297 ? 9.926 11.572 -35.268 1.00 90.12 297 GLU A N 1
ATOM 2298 C CA . GLU A 1 297 ? 8.887 12.557 -34.944 1.00 90.12 297 GLU A CA 1
ATOM 2299 C C . GLU A 1 297 ? 7.506 12.104 -35.430 1.00 90.12 297 GLU A C 1
ATOM 2301 O O . GLU A 1 297 ? 6.517 12.265 -34.720 1.00 90.12 297 GLU A O 1
ATOM 2306 N N . ILE A 1 298 ? 7.446 11.496 -36.618 1.00 92.00 298 ILE A N 1
ATOM 2307 C CA . ILE A 1 298 ? 6.197 11.033 -37.243 1.00 92.00 298 ILE A CA 1
ATOM 2308 C C . ILE A 1 298 ? 5.742 9.684 -36.656 1.00 92.00 298 ILE A C 1
ATOM 2310 O O . ILE A 1 298 ? 4.546 9.400 -36.595 1.00 92.00 298 ILE A O 1
ATOM 2314 N N . ARG A 1 299 ? 6.691 8.843 -36.230 1.00 93.44 299 ARG A N 1
ATOM 2315 C CA . ARG A 1 299 ? 6.480 7.471 -35.748 1.00 93.44 299 ARG A CA 1
ATOM 2316 C C . ARG A 1 299 ? 6.996 7.315 -34.312 1.00 93.44 299 ARG A C 1
ATOM 2318 O O . ARG A 1 299 ? 8.083 6.768 -34.102 1.00 93.44 299 ARG A O 1
ATOM 2325 N N . PRO A 1 300 ? 6.247 7.804 -33.303 1.00 92.44 300 PRO A N 1
ATOM 2326 C CA . PRO A 1 300 ? 6.656 7.701 -31.902 1.00 92.44 300 PRO A CA 1
ATOM 2327 C C . PRO A 1 300 ? 6.789 6.248 -31.430 1.00 92.44 300 PRO A C 1
ATOM 2329 O O . PRO A 1 300 ? 7.599 5.980 -30.546 1.00 92.44 300 PRO A O 1
ATOM 2332 N N . ASP A 1 301 ? 6.070 5.314 -32.056 1.00 95.31 301 ASP A N 1
ATOM 2333 C CA . ASP A 1 301 ? 6.150 3.874 -31.797 1.00 95.31 301 ASP A CA 1
ATOM 2334 C C . ASP A 1 301 ? 7.569 3.314 -31.977 1.00 95.31 301 ASP A C 1
ATOM 2336 O O . ASP A 1 301 ? 7.968 2.418 -31.242 1.00 95.31 301 ASP A O 1
ATOM 2340 N N . LEU A 1 302 ? 8.381 3.884 -32.876 1.00 96.06 302 LEU A N 1
ATOM 2341 C CA . LEU A 1 302 ? 9.775 3.460 -33.051 1.00 96.06 302 LEU A CA 1
ATOM 2342 C C . LEU A 1 302 ? 10.627 3.760 -31.812 1.00 96.06 302 LEU A C 1
ATOM 2344 O O . LEU A 1 302 ? 11.448 2.939 -31.414 1.00 96.06 302 LEU A O 1
ATOM 2348 N N . LYS A 1 303 ? 10.415 4.923 -31.183 1.00 96.56 303 LYS A N 1
ATOM 2349 C CA . LYS A 1 303 ? 11.101 5.294 -29.936 1.00 96.56 303 LYS A CA 1
ATOM 2350 C C . LYS A 1 303 ? 10.615 4.438 -28.772 1.00 96.56 303 LYS A C 1
ATOM 2352 O O . LYS A 1 303 ? 11.435 3.991 -27.978 1.00 96.56 303 LYS A O 1
ATOM 2357 N N . GLN A 1 304 ? 9.303 4.207 -28.700 1.00 96.94 304 GLN A N 1
ATOM 2358 C CA . GLN A 1 304 ? 8.664 3.396 -27.663 1.00 96.94 304 GLN A CA 1
ATOM 2359 C C . GLN A 1 304 ? 9.133 1.934 -27.715 1.00 96.94 304 GLN A C 1
ATOM 2361 O O . GLN A 1 304 ? 9.495 1.375 -26.684 1.00 96.94 304 GLN A O 1
ATOM 2366 N N . ASN A 1 305 ? 9.185 1.333 -28.906 1.00 97.06 305 ASN A N 1
ATOM 2367 C CA . ASN A 1 305 ? 9.675 -0.034 -29.082 1.00 97.06 305 ASN A CA 1
ATOM 2368 C C . ASN A 1 305 ? 11.175 -0.125 -28.801 1.00 97.06 305 ASN A C 1
ATOM 2370 O O . ASN A 1 305 ? 11.589 -1.008 -28.067 1.00 97.06 305 ASN A O 1
ATOM 2374 N N . PHE A 1 306 ? 11.977 0.838 -29.271 1.00 97.94 306 PHE A N 1
ATOM 2375 C CA . PHE A 1 306 ? 13.409 0.856 -28.967 1.00 97.94 306 PHE A CA 1
ATOM 2376 C C . PHE A 1 306 ? 13.682 0.863 -27.455 1.00 97.94 306 PHE A C 1
ATOM 2378 O O . PHE A 1 306 ? 14.506 0.090 -26.972 1.00 97.94 306 PHE A O 1
ATOM 2385 N N . ILE A 1 307 ? 13.000 1.727 -26.693 1.00 97.88 307 ILE A N 1
ATOM 2386 C CA . ILE A 1 307 ? 13.212 1.790 -25.241 1.00 97.88 307 ILE A CA 1
ATOM 2387 C C . ILE A 1 307 ? 12.659 0.553 -24.525 1.00 97.88 307 ILE A C 1
ATOM 2389 O O . ILE A 1 307 ? 13.262 0.112 -23.550 1.00 97.88 307 ILE A O 1
ATOM 2393 N N . LYS A 1 308 ? 11.560 -0.033 -25.023 1.00 97.56 308 LYS A N 1
ATOM 2394 C CA . LYS A 1 308 ? 11.032 -1.314 -24.539 1.00 97.56 308 LYS A CA 1
ATOM 2395 C C . LYS A 1 308 ? 12.069 -2.425 -24.718 1.00 97.56 308 LYS A C 1
ATOM 2397 O O . LYS A 1 308 ? 12.430 -3.054 -23.730 1.00 97.56 308 LYS A O 1
ATOM 2402 N N . ASP A 1 309 ? 12.590 -2.598 -25.931 1.00 97.12 309 ASP A N 1
ATOM 2403 C CA . ASP A 1 309 ? 13.577 -3.631 -26.262 1.00 97.12 309 ASP A CA 1
ATOM 2404 C C . ASP A 1 309 ? 14.858 -3.450 -25.438 1.00 97.12 309 ASP A C 1
ATOM 2406 O O . ASP A 1 309 ? 15.438 -4.415 -24.942 1.00 97.12 309 ASP A O 1
ATOM 2410 N N . ARG A 1 310 ? 15.280 -2.194 -25.235 1.00 96.88 310 ARG A N 1
ATOM 2411 C CA . ARG A 1 310 ? 16.444 -1.872 -24.409 1.00 96.88 310 ARG A CA 1
ATOM 2412 C C . ARG A 1 310 ? 16.242 -2.274 -22.948 1.00 96.88 310 ARG A C 1
ATOM 2414 O O . ARG A 1 310 ? 17.133 -2.888 -22.371 1.00 96.88 310 ARG A O 1
ATOM 2421 N N . LEU A 1 311 ? 15.088 -1.946 -22.365 1.00 96.06 311 LEU A N 1
ATOM 2422 C CA . LEU A 1 311 ? 14.741 -2.356 -21.001 1.00 96.06 311 LEU A CA 1
ATOM 2423 C C . LEU A 1 311 ? 14.627 -3.884 -20.894 1.00 96.06 311 LEU A C 1
ATOM 2425 O O . LEU A 1 311 ? 15.137 -4.458 -19.940 1.00 96.06 311 LEU A O 1
ATOM 2429 N N . GLN A 1 312 ? 14.035 -4.556 -21.886 1.00 95.62 312 GLN A N 1
ATOM 2430 C CA . GLN A 1 312 ? 13.973 -6.021 -21.926 1.00 95.62 312 GLN A CA 1
ATOM 2431 C C . GLN A 1 312 ? 15.365 -6.653 -21.915 1.00 95.62 312 GLN A C 1
ATOM 2433 O O . GLN A 1 312 ? 15.625 -7.569 -21.139 1.00 95.62 312 GLN A O 1
ATOM 2438 N N . GLN A 1 313 ? 16.270 -6.130 -22.743 1.00 94.44 313 GLN A N 1
ATOM 2439 C CA . GLN A 1 313 ? 17.644 -6.608 -22.830 1.00 94.44 313 GLN A CA 1
ATOM 2440 C C . GLN A 1 313 ? 18.415 -6.393 -21.522 1.00 94.44 313 GLN A C 1
ATOM 2442 O O . GLN A 1 313 ? 19.038 -7.327 -21.024 1.00 94.44 313 GLN A O 1
ATOM 2447 N N . ASP A 1 314 ? 18.394 -5.174 -20.982 1.00 93.25 314 ASP A N 1
ATOM 2448 C CA . ASP A 1 314 ? 19.222 -4.797 -19.833 1.00 93.25 314 ASP A CA 1
ATOM 2449 C C . ASP A 1 314 ? 18.724 -5.440 -18.519 1.00 93.25 314 ASP A C 1
ATOM 2451 O O . ASP A 1 314 ? 19.537 -5.723 -17.641 1.00 93.25 314 ASP A O 1
ATOM 2455 N N . PHE A 1 315 ? 17.419 -5.722 -18.398 1.00 91.88 315 PHE A N 1
ATOM 2456 C CA . PHE A 1 315 ? 16.823 -6.423 -17.247 1.00 91.88 315 PHE A CA 1
ATOM 2457 C C . PHE A 1 315 ? 16.631 -7.935 -17.476 1.00 91.88 315 PHE A C 1
ATOM 2459 O O . PHE A 1 315 ? 16.179 -8.638 -16.578 1.00 91.88 315 PHE A O 1
ATOM 2466 N N . GLY A 1 316 ? 16.975 -8.459 -18.658 1.00 90.62 316 GLY A N 1
ATOM 2467 C CA . GLY A 1 316 ? 16.894 -9.892 -18.958 1.00 90.62 316 GLY A CA 1
ATOM 2468 C C . GLY A 1 316 ? 15.473 -10.467 -18.937 1.00 90.62 316 GLY A C 1
ATOM 2469 O O . GLY A 1 316 ? 15.292 -11.622 -18.558 1.00 90.62 316 GLY A O 1
ATOM 2470 N N . VAL A 1 317 ? 14.468 -9.677 -19.327 1.00 90.50 317 VAL A N 1
ATOM 2471 C CA . VAL A 1 317 ? 13.053 -10.086 -19.323 1.00 90.50 317 VAL A CA 1
ATOM 2472 C C . VAL A 1 317 ? 12.537 -10.359 -20.732 1.00 90.50 317 VAL A C 1
ATOM 2474 O O . VAL A 1 317 ? 12.869 -9.646 -21.679 1.00 90.50 317 VAL A O 1
ATOM 2477 N N . GLU A 1 318 ? 11.685 -11.375 -20.877 1.00 90.94 318 GLU A N 1
ATOM 2478 C CA . GLU A 1 318 ? 11.138 -11.761 -22.184 1.00 90.94 318 GLU A CA 1
ATOM 2479 C C . GLU A 1 318 ? 10.164 -10.715 -22.735 1.00 90.94 318 GLU A C 1
ATOM 2481 O O . GLU A 1 318 ? 10.258 -10.339 -23.903 1.00 90.94 318 GLU A O 1
ATOM 2486 N N . GLU A 1 319 ? 9.256 -10.193 -21.904 1.00 92.88 319 GLU A N 1
ATOM 2487 C CA . GLU A 1 319 ? 8.255 -9.213 -22.320 1.00 92.88 319 GLU A CA 1
ATOM 2488 C C . GLU A 1 319 ? 8.001 -8.127 -21.269 1.00 92.88 319 GLU A C 1
ATOM 2490 O O . GLU A 1 319 ? 7.870 -8.401 -20.081 1.00 92.88 319 GLU A O 1
ATOM 2495 N N . ILE A 1 320 ? 7.878 -6.876 -21.730 1.00 92.19 320 ILE A N 1
ATOM 2496 C CA . ILE A 1 320 ? 7.372 -5.756 -20.927 1.00 92.19 320 ILE A CA 1
ATOM 2497 C C . ILE A 1 320 ? 6.124 -5.182 -21.597 1.00 92.19 320 ILE A C 1
ATOM 2499 O O . ILE A 1 320 ? 6.127 -4.860 -22.792 1.00 92.19 320 ILE A O 1
ATOM 2503 N N . ASN A 1 321 ? 5.057 -4.997 -20.817 1.00 92.00 321 ASN A N 1
ATOM 2504 C CA . ASN A 1 321 ? 3.875 -4.278 -21.276 1.00 92.00 321 ASN A CA 1
ATOM 2505 C C . ASN A 1 321 ? 4.251 -2.824 -21.608 1.00 92.00 321 ASN A C 1
ATOM 2507 O O . ASN A 1 321 ? 4.726 -2.084 -20.747 1.00 92.00 321 ASN A O 1
ATOM 2511 N N . ILE A 1 322 ? 3.990 -2.389 -22.843 1.00 93.50 322 ILE A N 1
ATOM 2512 C CA . ILE A 1 322 ? 4.356 -1.046 -23.313 1.00 93.50 322 ILE A CA 1
ATOM 2513 C C . ILE A 1 322 ? 3.738 0.078 -22.460 1.00 93.50 322 ILE A C 1
ATOM 2515 O O . ILE A 1 322 ? 4.342 1.136 -22.294 1.00 93.50 322 ILE A O 1
ATOM 2519 N N . GLY A 1 323 ? 2.563 -0.159 -21.865 1.00 91.12 323 GLY A N 1
ATOM 2520 C CA . GLY A 1 323 ? 1.892 0.779 -20.965 1.00 91.12 323 GLY A CA 1
ATOM 2521 C C . GLY A 1 323 ? 2.579 0.942 -19.606 1.00 91.12 323 GLY A C 1
ATOM 2522 O O . GLY A 1 323 ? 2.330 1.932 -18.923 1.00 91.12 323 GLY A O 1
ATOM 2523 N N . LEU A 1 324 ? 3.463 0.016 -19.221 1.00 92.00 324 LEU A N 1
ATOM 2524 C CA . LEU A 1 324 ? 4.231 0.075 -17.975 1.00 92.00 324 LEU A CA 1
ATOM 2525 C C . LEU A 1 324 ? 5.541 0.866 -18.126 1.00 92.00 324 LEU A C 1
ATOM 2527 O O . LEU A 1 324 ? 6.055 1.402 -17.146 1.00 92.00 324 LEU A O 1
ATOM 2531 N N . ILE A 1 325 ? 6.051 1.014 -19.352 1.00 96.12 325 ILE A N 1
ATOM 2532 C CA . ILE A 1 325 ? 7.311 1.714 -19.640 1.00 96.12 325 ILE A CA 1
ATOM 2533 C C . ILE A 1 325 ? 7.346 3.147 -19.074 1.00 96.12 325 ILE A C 1
ATOM 2535 O O . ILE A 1 325 ? 8.343 3.494 -18.440 1.00 96.12 325 ILE A O 1
ATOM 2539 N N . PRO A 1 326 ? 6.295 3.990 -19.198 1.00 95.81 326 PRO A N 1
ATOM 2540 C CA . PRO A 1 326 ? 6.296 5.320 -18.583 1.00 95.81 326 PRO A CA 1
ATOM 2541 C C . PRO A 1 326 ? 6.497 5.293 -17.065 1.00 95.81 326 PRO A C 1
ATOM 2543 O O . PRO A 1 326 ? 7.150 6.180 -16.517 1.00 95.81 326 PRO A O 1
ATOM 2546 N N . SER A 1 327 ? 5.940 4.286 -16.390 1.00 92.75 327 SER A N 1
ATOM 2547 C CA . SER A 1 327 ? 6.066 4.091 -14.945 1.00 92.75 327 SER A CA 1
ATOM 2548 C C . SER A 1 327 ? 7.491 3.686 -14.564 1.00 92.75 327 SER A C 1
ATOM 2550 O O . SER A 1 327 ? 8.069 4.311 -13.677 1.00 92.75 327 SER A O 1
ATOM 2552 N N . ILE A 1 328 ? 8.083 2.723 -15.284 1.00 95.25 328 ILE A N 1
ATOM 2553 C CA . ILE A 1 328 ? 9.476 2.275 -15.089 1.00 95.25 328 ILE A CA 1
ATOM 2554 C C . ILE A 1 328 ? 10.440 3.451 -15.281 1.00 95.25 328 ILE A C 1
ATOM 2556 O O . ILE A 1 328 ? 11.219 3.771 -14.387 1.00 95.25 328 ILE A O 1
ATOM 2560 N N . LEU A 1 329 ? 10.323 4.173 -16.401 1.00 96.69 329 LEU A N 1
ATOM 2561 C CA . LEU A 1 329 ? 11.145 5.353 -16.677 1.00 96.69 329 LEU A CA 1
ATOM 2562 C C . LEU A 1 329 ? 10.994 6.417 -15.579 1.00 96.69 329 LEU A C 1
ATOM 2564 O O . LEU A 1 329 ? 11.991 6.958 -15.109 1.00 96.69 329 LEU A O 1
ATOM 2568 N N . SER A 1 330 ? 9.768 6.676 -15.111 1.00 94.94 330 SER A N 1
ATOM 2569 C CA . SER A 1 330 ? 9.510 7.634 -14.027 1.00 94.94 330 SER A CA 1
ATOM 2570 C C . SER A 1 330 ? 10.167 7.236 -12.698 1.00 94.94 330 SER A C 1
ATOM 2572 O O . SER A 1 330 ? 10.673 8.107 -11.980 1.00 94.94 330 SER A O 1
ATOM 2574 N N . ALA A 1 331 ? 10.189 5.938 -12.375 1.00 92.56 331 ALA A N 1
ATOM 2575 C CA . ALA A 1 331 ? 10.875 5.392 -11.204 1.00 92.56 331 ALA A CA 1
ATOM 2576 C C . ALA A 1 331 ? 12.403 5.529 -11.300 1.00 92.56 331 ALA A C 1
ATOM 2578 O O . ALA A 1 331 ? 13.055 5.847 -10.310 1.00 92.56 331 ALA A O 1
ATOM 2579 N N . MET A 1 332 ? 12.957 5.423 -12.510 1.00 96.50 332 MET A N 1
ATOM 2580 C CA . MET A 1 332 ? 14.378 5.665 -12.795 1.00 96.50 332 MET A CA 1
ATOM 2581 C C . MET A 1 332 ? 14.733 7.158 -12.947 1.00 96.50 332 MET A C 1
ATOM 2583 O O . MET A 1 332 ? 15.864 7.497 -13.285 1.00 96.50 332 MET A O 1
ATOM 2587 N N . GLY A 1 333 ? 13.787 8.083 -12.751 1.00 96.25 333 GLY A N 1
ATOM 2588 C CA . GLY A 1 333 ? 14.031 9.524 -12.919 1.00 96.25 3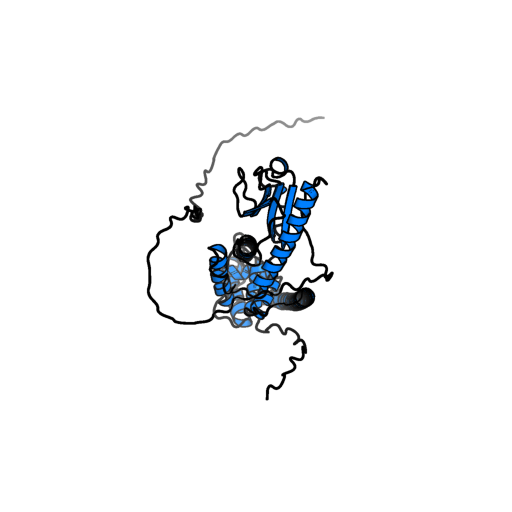33 GLY A CA 1
ATOM 2589 C C . GLY A 1 333 ? 14.155 9.985 -14.381 1.00 96.25 333 GLY A C 1
ATOM 2590 O O . GLY A 1 333 ? 14.746 11.029 -14.663 1.00 96.25 333 GLY A O 1
ATOM 2591 N N . VAL A 1 334 ? 13.597 9.227 -15.324 1.00 97.25 334 VAL A N 1
ATOM 2592 C CA . VAL A 1 334 ? 13.623 9.502 -16.765 1.00 97.25 334 VAL A CA 1
ATOM 2593 C C . VAL A 1 334 ? 12.270 10.025 -17.236 1.00 97.25 334 VAL A C 1
ATOM 2595 O O . VAL A 1 334 ? 11.215 9.467 -16.934 1.00 97.25 334 VAL A O 1
ATOM 2598 N N . LEU A 1 335 ? 12.289 11.100 -18.025 1.00 95.75 335 LEU A N 1
ATOM 2599 C CA . LEU A 1 335 ? 11.077 11.630 -18.648 1.00 95.75 335 LEU A CA 1
ATOM 2600 C C . LEU A 1 335 ? 10.628 10.710 -19.791 1.00 95.75 335 LEU A C 1
ATOM 2602 O O . LEU A 1 335 ? 11.385 10.451 -20.726 1.00 95.75 335 LEU A O 1
ATOM 2606 N N . SER A 1 336 ? 9.373 10.266 -19.753 1.00 96.06 336 SER A N 1
ATOM 2607 C CA . SER A 1 336 ? 8.781 9.389 -20.775 1.00 96.06 336 SER A CA 1
ATOM 2608 C C . SER A 1 336 ? 8.350 10.142 -22.048 1.00 96.06 336 SER A C 1
ATOM 2610 O O . SER A 1 336 ? 8.347 9.572 -23.138 1.00 96.06 336 SER A O 1
ATOM 2612 N N . GLY A 1 337 ? 8.062 11.445 -21.953 1.00 95.50 337 GLY A N 1
ATOM 2613 C CA . GLY A 1 337 ? 7.654 12.293 -23.085 1.00 95.50 337 GLY A CA 1
ATOM 2614 C C . GLY A 1 337 ? 8.603 12.257 -24.294 1.00 95.50 337 GLY A C 1
ATOM 2615 O O . GLY A 1 337 ? 8.153 11.979 -25.408 1.00 95.50 337 GLY A O 1
ATOM 2616 N N . PRO A 1 338 ? 9.922 12.472 -24.114 1.00 96.25 338 PRO A N 1
ATOM 2617 C CA . PRO A 1 338 ? 10.911 12.349 -25.191 1.00 96.25 338 PRO A CA 1
ATOM 2618 C C . PRO A 1 338 ? 10.873 10.999 -25.926 1.00 96.25 338 PRO A C 1
ATOM 2620 O O . PRO A 1 338 ? 11.042 10.951 -27.149 1.00 96.25 338 PRO A O 1
ATOM 2623 N N . TRP A 1 339 ? 10.548 9.923 -25.206 1.00 96.81 339 TRP A N 1
ATOM 2624 C CA . TRP A 1 339 ? 10.385 8.569 -25.737 1.00 96.81 339 TRP A CA 1
ATOM 2625 C C . TRP A 1 339 ? 9.072 8.343 -26.499 1.00 96.81 339 TRP A C 1
ATOM 2627 O O . TRP A 1 339 ? 8.849 7.265 -27.034 1.00 96.81 339 TRP A O 1
ATOM 2637 N N . GLY A 1 340 ? 8.226 9.369 -26.631 1.00 94.56 340 GLY A N 1
ATOM 2638 C CA . GLY A 1 340 ? 6.970 9.301 -27.377 1.00 94.56 340 GLY A CA 1
ATOM 2639 C C . GLY A 1 340 ? 5.760 8.913 -26.529 1.00 94.56 340 GLY A C 1
ATOM 2640 O O . GLY A 1 340 ? 4.693 8.692 -27.093 1.00 94.56 340 GLY A O 1
ATOM 2641 N N . PHE A 1 341 ? 5.887 8.840 -25.202 1.00 94.75 341 PHE A N 1
ATOM 2642 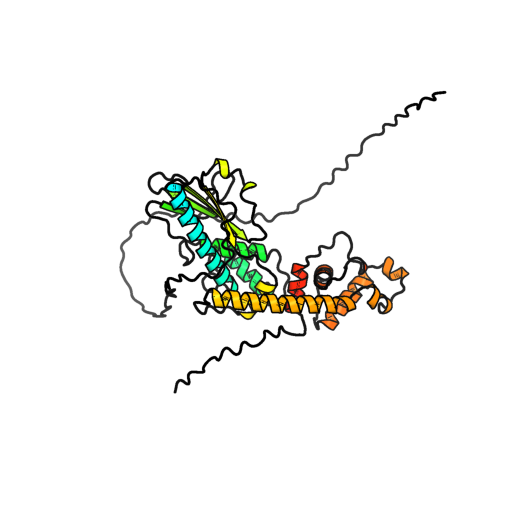C CA . PHE A 1 341 ? 4.754 8.634 -24.297 1.00 94.75 341 PHE A CA 1
ATOM 2643 C C . PHE A 1 341 ? 4.129 9.991 -23.942 1.00 94.75 341 PHE A C 1
ATOM 2645 O O . PHE A 1 341 ? 4.655 10.739 -23.120 1.00 94.75 341 PHE A O 1
ATOM 2652 N N . GLY A 1 342 ? 3.063 10.354 -24.658 1.00 87.00 342 GLY A N 1
ATOM 2653 C CA . GLY A 1 342 ? 2.421 11.667 -24.569 1.00 87.00 342 GLY A CA 1
ATOM 2654 C C . GLY A 1 342 ? 1.226 11.734 -23.613 1.00 87.00 342 GLY A C 1
ATOM 2655 O O . GLY A 1 342 ? 1.038 10.905 -22.726 1.00 87.00 342 GLY A O 1
ATOM 2656 N N . LEU A 1 343 ? 0.379 12.746 -23.821 1.00 74.75 343 LEU A N 1
ATOM 2657 C CA . LEU A 1 343 ? -0.874 12.910 -23.081 1.00 74.75 343 LEU A CA 1
ATOM 2658 C C . LEU A 1 343 ? -1.766 11.669 -23.260 1.00 74.75 343 LEU A C 1
ATOM 2660 O O . LEU A 1 343 ? -2.027 11.250 -24.385 1.00 74.75 343 LEU A O 1
ATOM 2664 N N . GLY A 1 344 ? -2.228 11.094 -22.147 1.00 73.94 344 GLY A N 1
ATOM 2665 C CA . GLY A 1 344 ? -3.068 9.891 -22.123 1.00 73.94 344 GLY A CA 1
ATOM 2666 C C . GLY A 1 344 ? -2.354 8.615 -21.667 1.00 73.94 344 GLY A C 1
ATOM 2667 O O . GLY A 1 344 ? -3.027 7.651 -21.319 1.00 73.94 344 GLY A O 1
ATOM 2668 N N . THR A 1 345 ? -1.019 8.601 -21.588 1.00 78.12 345 THR A N 1
ATOM 2669 C CA . THR A 1 345 ? -0.299 7.499 -20.933 1.00 78.12 345 THR A CA 1
ATOM 2670 C C . THR A 1 345 ? -0.214 7.762 -19.434 1.00 78.12 345 THR A C 1
ATOM 2672 O O . THR A 1 345 ? 0.400 8.742 -19.012 1.00 78.12 345 THR A O 1
ATOM 2675 N N . SER A 1 346 ? -0.823 6.903 -18.619 1.00 78.81 346 SER A N 1
ATOM 2676 C CA . SER A 1 346 ? -0.687 6.973 -17.164 1.00 78.81 346 SER A CA 1
ATOM 2677 C C . SER A 1 346 ? 0.714 6.525 -16.746 1.00 78.81 346 SER A C 1
ATOM 2679 O O . SER A 1 346 ? 1.106 5.397 -17.035 1.00 78.81 346 SER A O 1
ATOM 2681 N N . SER A 1 347 ? 1.456 7.380 -16.042 1.00 85.00 347 SER A N 1
ATOM 2682 C CA . SER A 1 347 ? 2.690 6.998 -15.349 1.00 85.00 347 SER A CA 1
ATOM 2683 C C . SER A 1 347 ? 2.433 6.944 -13.848 1.00 85.00 347 SER A C 1
ATOM 2685 O O . SER A 1 347 ? 2.002 7.939 -13.265 1.00 85.00 347 SER A O 1
ATOM 2687 N N . SER A 1 348 ? 2.737 5.815 -13.219 1.00 86.19 348 SER A N 1
ATOM 2688 C CA . SER A 1 348 ? 2.751 5.669 -11.765 1.00 86.19 348 SER A CA 1
ATOM 2689 C C . SER A 1 348 ? 4.166 5.321 -11.332 1.00 86.19 348 SER A C 1
ATOM 2691 O O . SER A 1 348 ? 4.648 4.229 -11.622 1.00 86.19 348 SER A O 1
ATOM 2693 N N . ARG A 1 349 ? 4.845 6.242 -10.637 1.00 87.00 349 ARG A N 1
ATOM 2694 C CA . ARG A 1 349 ? 6.194 5.984 -10.113 1.00 87.00 349 ARG A CA 1
ATOM 2695 C C . ARG A 1 349 ? 6.212 4.725 -9.244 1.00 87.00 349 ARG A C 1
ATOM 2697 O O . ARG A 1 349 ? 7.078 3.887 -9.443 1.00 87.00 349 ARG A O 1
ATOM 2704 N N . ALA A 1 350 ? 5.222 4.562 -8.366 1.00 74.31 350 ALA A N 1
ATOM 2705 C CA . ALA A 1 350 ? 5.107 3.391 -7.501 1.00 74.31 350 ALA A CA 1
ATOM 2706 C C . ALA A 1 350 ? 5.008 2.081 -8.302 1.00 74.31 350 ALA A C 1
ATOM 2708 O O . ALA A 1 350 ? 5.688 1.115 -7.980 1.00 74.31 350 ALA A O 1
ATOM 2709 N N . ALA A 1 351 ? 4.231 2.055 -9.394 1.00 77.81 351 ALA A N 1
ATOM 2710 C CA . ALA A 1 351 ? 4.150 0.872 -10.258 1.00 77.81 351 ALA A CA 1
ATOM 2711 C C . ALA A 1 351 ? 5.490 0.556 -10.949 1.00 77.81 351 ALA A C 1
ATOM 2713 O O . ALA A 1 351 ? 5.826 -0.608 -11.144 1.00 77.81 351 ALA A O 1
ATOM 2714 N N . GLY A 1 352 ? 6.263 1.587 -11.307 1.00 86.69 352 GLY A N 1
ATOM 2715 C CA . GLY A 1 352 ? 7.614 1.419 -11.841 1.00 86.69 352 GLY A CA 1
ATOM 2716 C C . GLY A 1 352 ? 8.606 0.900 -10.802 1.00 86.69 352 GLY A C 1
ATOM 2717 O O . GLY A 1 352 ? 9.388 0.012 -11.113 1.00 86.69 352 GLY A O 1
ATOM 2718 N N . GLU A 1 353 ? 8.556 1.419 -9.573 1.00 85.69 353 GLU A N 1
ATOM 2719 C CA . GLU A 1 353 ? 9.404 0.978 -8.455 1.00 85.69 353 GLU A CA 1
ATOM 2720 C C . GLU A 1 353 ? 9.141 -0.497 -8.096 1.00 85.69 353 GLU A C 1
ATOM 2722 O O . GLU A 1 353 ? 10.088 -1.252 -7.875 1.00 85.69 353 GLU A O 1
ATOM 2727 N N . VAL A 1 354 ? 7.877 -0.938 -8.126 1.00 77.81 354 VAL A N 1
ATOM 2728 C CA . VAL A 1 354 ? 7.506 -2.358 -7.972 1.00 77.81 354 VAL A CA 1
ATOM 2729 C C . VAL A 1 354 ? 8.119 -3.214 -9.081 1.00 77.81 354 VAL A C 1
ATOM 2731 O O . VAL A 1 354 ? 8.810 -4.186 -8.790 1.00 77.81 354 VAL A O 1
ATOM 2734 N N . TRP A 1 355 ? 7.947 -2.821 -10.348 1.00 86.81 355 TRP A N 1
ATOM 2735 C CA . TRP A 1 355 ? 8.504 -3.580 -11.471 1.00 86.81 355 TRP A CA 1
ATOM 2736 C C . TRP A 1 355 ? 10.035 -3.678 -11.408 1.00 86.81 355 TRP A C 1
ATOM 2738 O O . TRP A 1 355 ? 10.593 -4.752 -11.626 1.00 86.81 355 TRP A O 1
ATOM 2748 N N . LEU A 1 356 ? 10.716 -2.574 -11.077 1.00 88.06 356 LEU A N 1
ATOM 2749 C CA . LEU A 1 356 ? 12.174 -2.537 -10.934 1.00 88.06 356 LEU A CA 1
ATOM 2750 C C . LEU A 1 356 ? 12.643 -3.460 -9.815 1.00 88.06 356 LEU A C 1
ATOM 2752 O O . LEU A 1 356 ? 13.590 -4.204 -10.005 1.00 88.06 356 LEU A O 1
ATOM 2756 N N . THR A 1 357 ? 11.955 -3.462 -8.678 1.00 80.62 357 THR A N 1
ATOM 2757 C CA . THR A 1 357 ? 12.249 -4.371 -7.565 1.00 80.62 357 THR A CA 1
ATOM 2758 C C . THR A 1 357 ? 12.184 -5.843 -7.980 1.00 80.62 357 THR A C 1
ATOM 2760 O O . THR A 1 357 ? 12.994 -6.651 -7.532 1.00 80.62 357 THR A O 1
ATOM 2763 N N . GLU A 1 358 ? 11.208 -6.203 -8.813 1.00 77.00 358 GLU A N 1
ATOM 2764 C CA . GLU A 1 358 ? 10.984 -7.583 -9.250 1.00 77.00 358 GLU A CA 1
ATOM 2765 C C . GLU A 1 358 ? 12.013 -8.072 -10.273 1.00 77.00 358 GLU A C 1
ATOM 2767 O O . GLU A 1 358 ? 12.309 -9.267 -10.296 1.00 77.00 358 GLU A O 1
ATOM 2772 N N . HIS A 1 359 ? 12.542 -7.164 -11.096 1.00 83.75 359 HIS A N 1
ATOM 2773 C CA . HIS A 1 359 ? 13.354 -7.501 -12.267 1.00 83.75 359 HIS A CA 1
ATOM 2774 C C . HIS A 1 359 ? 14.793 -6.980 -12.193 1.00 83.75 359 HIS A C 1
ATOM 2776 O O . HIS A 1 359 ? 15.562 -7.224 -13.119 1.00 83.75 359 HIS A O 1
ATOM 2782 N N . ASP A 1 360 ? 15.178 -6.270 -11.126 1.00 77.00 360 ASP A N 1
ATOM 2783 C CA . ASP A 1 360 ? 16.550 -5.796 -10.931 1.00 77.00 360 ASP A CA 1
ATOM 2784 C C . ASP A 1 360 ? 17.527 -6.990 -10.978 1.00 77.00 360 ASP A C 1
ATOM 2786 O O . ASP A 1 360 ? 17.451 -7.880 -10.123 1.00 77.00 360 ASP A O 1
ATOM 2790 N N . PRO A 1 361 ? 18.455 -7.035 -11.955 1.00 64.69 361 PRO A N 1
ATOM 2791 C CA . PRO A 1 361 ? 19.379 -8.155 -12.117 1.00 64.69 361 PRO A CA 1
ATOM 2792 C C . PRO A 1 361 ? 20.366 -8.289 -10.948 1.00 64.69 361 PRO A C 1
ATOM 2794 O O . PRO A 1 361 ? 20.991 -9.338 -10.791 1.00 64.69 361 PRO A O 1
ATOM 2797 N N . ALA A 1 362 ? 20.516 -7.252 -10.118 1.00 58.78 362 ALA A N 1
ATOM 2798 C CA . ALA A 1 362 ? 21.203 -7.358 -8.842 1.00 58.78 362 ALA A CA 1
ATOM 2799 C C . ALA A 1 362 ? 20.160 -7.608 -7.737 1.00 58.78 362 ALA A C 1
ATOM 2801 O O . ALA A 1 362 ? 19.464 -6.660 -7.361 1.00 58.78 362 ALA A O 1
ATOM 2802 N N . PRO A 1 363 ? 20.043 -8.823 -7.163 1.00 49.09 363 PRO A N 1
ATOM 2803 C CA . PRO A 1 363 ? 19.143 -9.035 -6.035 1.00 49.09 363 PRO A CA 1
ATOM 2804 C C . PRO A 1 363 ? 19.501 -8.075 -4.889 1.00 49.09 363 PRO A C 1
ATOM 2806 O O . PRO A 1 363 ? 20.656 -7.644 -4.778 1.00 49.09 363 PRO A O 1
ATOM 2809 N N . PRO A 1 364 ? 18.532 -7.690 -4.043 1.00 49.22 364 PRO A N 1
ATOM 2810 C CA . PRO A 1 364 ? 18.839 -6.914 -2.856 1.00 49.22 364 PRO A CA 1
ATOM 2811 C C . PRO A 1 364 ? 19.813 -7.719 -1.992 1.00 49.22 364 PRO A C 1
ATOM 2813 O O . PRO A 1 364 ? 19.450 -8.743 -1.419 1.00 49.22 364 PRO A O 1
ATOM 2816 N N . THR A 1 365 ? 21.058 -7.259 -1.895 1.00 49.09 365 THR A N 1
ATOM 2817 C CA . THR A 1 365 ? 21.935 -7.641 -0.792 1.00 49.09 365 THR A CA 1
ATOM 2818 C C . THR A 1 365 ? 21.393 -6.936 0.437 1.00 49.09 365 THR A C 1
ATOM 2820 O O . THR A 1 365 ? 21.793 -5.813 0.746 1.00 49.09 365 THR A O 1
ATOM 2823 N N . ILE A 1 366 ? 20.419 -7.565 1.090 1.00 51.47 366 ILE A N 1
ATOM 2824 C CA . ILE A 1 366 ? 20.168 -7.279 2.497 1.00 51.47 366 ILE A CA 1
ATOM 2825 C C . ILE A 1 366 ? 21.484 -7.664 3.181 1.00 51.47 366 ILE A C 1
ATOM 2827 O O . ILE A 1 366 ? 21.938 -8.790 2.954 1.00 51.47 366 ILE A O 1
ATOM 2831 N N . PRO A 1 367 ? 22.170 -6.750 3.891 1.00 50.28 367 PRO A N 1
ATOM 2832 C CA . PRO A 1 367 ? 23.339 -7.143 4.661 1.00 50.28 367 PRO A CA 1
ATOM 2833 C C . PRO A 1 367 ? 22.899 -8.305 5.548 1.00 50.28 367 PRO A C 1
ATOM 2835 O O . PRO A 1 367 ? 21.943 -8.155 6.307 1.00 50.28 367 PRO A O 1
ATOM 2838 N N . GLU A 1 368 ? 23.508 -9.480 5.362 1.00 49.06 368 GLU A N 1
ATOM 2839 C CA . GLU A 1 368 ? 23.227 -10.626 6.217 1.00 49.06 368 GLU A CA 1
ATOM 2840 C C . GLU A 1 368 ? 23.497 -10.158 7.637 1.00 49.06 368 GLU A C 1
ATOM 2842 O O . GLU A 1 368 ? 24.628 -9.840 8.005 1.00 49.06 368 GLU A O 1
ATOM 2847 N N . ASN A 1 369 ? 22.425 -10.020 8.408 1.00 46.53 369 ASN A N 1
ATOM 2848 C CA . ASN A 1 369 ? 22.566 -9.807 9.823 1.00 46.53 369 ASN A CA 1
ATOM 2849 C C . ASN A 1 369 ? 23.251 -11.087 10.309 1.00 46.53 369 ASN A C 1
ATOM 2851 O O . ASN A 1 369 ? 22.696 -12.175 10.151 1.00 46.53 369 ASN A O 1
ATOM 2855 N N . GLU A 1 370 ? 24.463 -10.981 10.856 1.00 43.25 370 GLU A N 1
ATOM 2856 C CA . GLU A 1 370 ? 25.131 -12.056 11.601 1.00 43.25 370 GLU A CA 1
ATOM 2857 C C . GLU A 1 370 ? 24.351 -12.343 12.901 1.00 43.25 370 GLU A C 1
ATOM 2859 O O . GLU A 1 370 ? 24.901 -12.420 13.998 1.00 43.25 370 GLU A O 1
ATOM 2864 N N . THR A 1 371 ? 23.027 -12.467 12.819 1.00 44.19 371 THR A N 1
ATOM 2865 C CA . THR A 1 371 ? 22.215 -13.079 13.850 1.00 44.19 371 THR A CA 1
ATOM 2866 C C . THR A 1 371 ? 22.619 -14.537 13.853 1.00 44.19 371 THR A C 1
ATOM 2868 O O . THR A 1 371 ? 22.141 -15.328 13.041 1.00 44.19 371 THR A O 1
ATOM 2871 N N . GLY A 1 372 ? 23.572 -14.858 14.728 1.00 40.06 372 GLY A N 1
ATOM 2872 C CA . GLY A 1 372 ? 23.945 -16.214 15.064 1.00 40.06 372 GLY A CA 1
ATOM 2873 C C . GLY A 1 372 ? 22.689 -16.981 15.436 1.00 40.06 372 GLY A C 1
ATOM 2874 O O . GLY A 1 372 ? 22.242 -16.951 16.580 1.00 40.06 372 GLY A O 1
ATOM 2875 N N . ILE A 1 373 ? 22.122 -17.679 14.457 1.00 38.97 373 ILE A N 1
ATOM 2876 C CA . ILE A 1 373 ? 21.321 -18.853 14.725 1.00 38.97 373 ILE A CA 1
ATOM 2877 C C . ILE A 1 373 ? 22.334 -19.814 15.328 1.00 38.97 373 ILE A C 1
ATOM 2879 O O . ILE A 1 373 ? 23.140 -20.428 14.631 1.00 38.97 373 ILE A O 1
ATOM 2883 N N . VAL A 1 374 ? 22.377 -19.828 16.658 1.00 39.56 374 VAL A N 1
ATOM 2884 C CA . VAL A 1 374 ? 23.014 -20.894 17.408 1.00 39.56 374 VAL A CA 1
ATOM 2885 C C . VAL A 1 374 ? 22.270 -22.146 16.969 1.00 39.56 374 VAL A C 1
ATOM 2887 O O . VAL A 1 374 ? 21.134 -22.372 17.377 1.00 39.56 374 VAL A O 1
ATOM 2890 N N . GLU A 1 375 ? 22.877 -22.914 16.068 1.00 41.53 375 GLU A N 1
ATOM 2891 C CA . GLU A 1 375 ? 22.499 -24.301 15.852 1.00 41.53 375 GLU A CA 1
ATOM 2892 C C . GLU A 1 375 ? 22.715 -25.008 17.195 1.00 41.53 375 GLU A C 1
ATOM 2894 O O . GLU A 1 375 ? 23.814 -25.467 17.521 1.00 41.53 375 GLU A O 1
ATOM 2899 N N . GLU A 1 376 ? 21.679 -25.032 18.035 1.00 49.38 376 GLU A N 1
ATOM 2900 C CA . GLU A 1 376 ? 21.615 -25.984 19.130 1.00 49.38 376 GLU A CA 1
ATOM 2901 C C . GLU A 1 376 ? 21.606 -27.368 18.488 1.00 49.38 376 GLU A C 1
ATOM 2903 O O . GLU A 1 376 ? 20.603 -27.846 17.959 1.00 49.38 376 GLU A O 1
ATOM 2908 N N . ASN A 1 377 ? 22.788 -27.981 18.492 1.00 42.72 377 ASN A N 1
ATOM 2909 C CA . ASN A 1 377 ? 22.988 -29.386 18.204 1.00 42.72 377 ASN A CA 1
ATOM 2910 C C . ASN A 1 377 ? 22.089 -30.208 19.134 1.00 42.72 377 ASN A C 1
ATOM 2912 O O . ASN A 1 377 ? 22.454 -30.483 20.279 1.00 42.72 377 ASN A O 1
ATOM 2916 N N . ILE A 1 378 ? 20.928 -30.617 18.631 1.00 46.81 378 ILE A N 1
ATOM 2917 C CA . ILE A 1 378 ? 20.155 -31.709 19.211 1.00 46.81 378 ILE A CA 1
ATOM 2918 C C . ILE A 1 378 ? 20.866 -33.000 18.794 1.00 46.81 378 ILE A C 1
ATOM 2920 O O . ILE A 1 378 ? 20.706 -33.473 17.669 1.00 46.81 378 ILE A O 1
ATOM 2924 N N . ASN A 1 379 ? 21.686 -33.524 19.705 1.00 50.16 379 ASN A N 1
ATOM 2925 C CA . ASN A 1 379 ? 22.109 -34.925 19.734 1.00 50.16 379 ASN A CA 1
ATOM 2926 C C . ASN A 1 379 ? 21.308 -35.672 20.796 1.00 50.16 379 ASN A C 1
ATOM 2928 O O . ASN A 1 379 ? 21.178 -35.118 21.913 1.00 50.16 379 ASN A O 1
#